Protein 4R9Z (pdb70)

Secondary structure (DSSP, 8-state):
-HHHHHHHHSPEEEETTEEEE-----GGGB--HHHHHHHHHHHHHHTSTT-EEEEEEEEE-S--BTTS-EEEEEEEEEE-SSEEEEEEEEEETTEEEEEEEEEEE---EE-PPPPP---STT---S-SEEEEE-----STT----EEEEESS-----HHHHHHHHHHHHHHTSHHHHHHHTTS----EEEEEEEEE-SPP-TTS-EEEEEEEEEEETTEEEEEEEEEETTS-EEEEEEEEEE---/--HHHHHHHHSPEE-SSSEEEE-----TT-B--HHHHHHHHHHHHHHTSTT-EEEEEEEEE-S--BTTS-EEEEEEEEEE-SSEEEEEEEEEETTEEEEEEEEEEE-----EE-PPPPP---TT--TTTTTEEEEE-----STT----EEEEESS-----HHHHHHHHHHHHHHTSHHHHHHHHTS----EEEEEEEEE-S---TTS-EEEEEE---EETTEEEEEEEEEETT--EEEEEEEEEE---

Solvent-accessible surface area: 19495 Å² total; per-residue (Å²): 64,10,50,92,0,37,66,15,3,124,6,113,98,88,27,133,87,121,1,26,0,97,21,13,119,15,99,84,54,82,27,46,10,0,2,8,4,0,0,1,2,11,0,0,4,89,21,5,95,83,29,62,9,11,0,6,0,1,0,24,8,100,91,4,39,8,163,98,56,0,74,1,38,3,37,60,8,21,96,29,222,49,19,0,0,4,35,1,2,0,60,15,132,129,92,32,3,0,0,3,1,3,0,0,44,126,208,49,104,26,50,43,157,45,34,179,35,69,54,0,113,83,91,70,2,74,162,0,15,52,94,74,85,34,85,102,75,77,109,45,74,0,91,10,3,0,11,0,87,6,78,41,185,11,82,123,65,49,33,24,11,12,0,0,0,2,0,0,0,0,6,0,0,32,54,0,0,86,18,14,31,58,36,124,15,80,53,53,32,9,0,3,0,0,3,26,32,13,147,16,68,19,71,50,8,0,1,0,22,3,21,0,30,2,1,34,5,11,14,0,12,0,25,3,32,0,3,2,76,121,14,80,0,1,0,9,0,10,0,4,0,39,6,70,150,96,3,8,53,91,0,34,66,16,2,125,10,112,97,87,27,134,85,119,1,25,0,94,20,13,109,8,84,78,45,77,13,26,12,0,1,8,5,0,0,1,3,10,0,0,6,96,22,4,96,85,29,42,6,11,0,7,0,2,0,22,13,120,93,9,46,5,169,104,56,0,72,1,42,3,40,59,6,23,97,25,223,42,16,0,0,5,26,2,6,0,72,17,133,140,82,34,3,0,1,4,1,3,0,0,33,72,90,154,144,56,91,26,44,44,150,33,44,180,34,80,52,9,132,118,109,11,1,72,127,0,12,46,104,109,86,36,93,91,74,74,113,45,66,0,83,4,2,0,10,0,84,6,52,46,195,18,90,124,64,49,32,14,9,13,0,0,1,3,0,0,0,0,17,6,0,42,64,0,0,69,13,17,49,67,17,150,32,87,50,49,36,10,0,3,0,0,3,26,32,17,124,16,66,17,82,50,18,0,1,0,23,3,20,0,31,3,1,34,14,11,13,0,11,0,22,3,29,0,3,3,80,125,17,80,0,2,0,8,0,11,0,4,0,38,9,75,162

InterPro domains:
  IPR003703 Acyl-CoA thioesterase [PTHR11066] (7-270)
  IPR025652 Acyl-CoA thioesterase 2, C-terminal domain [PF02551] (173-267)
  IPR029069 HotDog domain superfamily [SSF54637] (7-112)
  IPR029069 HotDog domain superfamily [SSF54637] (119-271)
  IPR042171 Acyl-CoA thioesterase, double hotdog domain [G3DSA:2.40.160.210] (1-274)
  IPR049449 Acyl-CoA thioesterase-like, N-terminal HotDog domain [PF13622] (31-107)

Structure (mmCIF, N/CA/C/O backbone):
data_4R9Z
#
_entry.id   4R9Z
#
_cell.length_a   57.230
_cell.length_b   70.110
_cell.length_c   137.930
_cell.angle_alpha   90.00
_cell.angle_beta   90.00
_cell.angle_gamma   90.00
#
_symmetry.space_group_name_H-M   'P 21 21 21'
#
loop_
_entity.id
_entity.type
_entity.pdbx_description
1 polymer 'Uncharacterized protein'
2 water water
#
loop_
_atom_site.group_PDB
_atom_site.id
_atom_site.type_symbol
_atom_site.label_atom_id
_atom_site.label_alt_id
_atom_site.label_comp_id
_atom_site.label_asym_id
_atom_site.label_entity_id
_atom_site.label_seq_id
_atom_site.pdbx_PDB_ins_code
_atom_site.Cartn_x
_atom_site.Cartn_y
_atom_site.Cartn_z
_atom_site.occupancy
_atom_site.B_iso_or_equiv
_atom_site.auth_seq_id
_atom_site.auth_comp_id
_atom_site.auth_asym_id
_atom_site.auth_atom_id
_atom_site.pdbx_PDB_model_num
ATOM 1 N N . SER A 1 7 ? -12.103 -32.533 31.053 1.00 39.56 4 SER A N 1
ATOM 2 C CA . SER A 1 7 ? -10.747 -32.749 31.538 1.00 37.00 4 SER A CA 1
ATOM 3 C C . SER A 1 7 ? -9.734 -32.309 30.485 1.00 42.01 4 SER A C 1
ATOM 4 O O . SER A 1 7 ? -10.045 -32.256 29.295 1.00 37.58 4 SER A O 1
ATOM 7 N N . LEU A 1 8 ? -8.520 -32.004 30.937 1.00 32.91 5 LEU A N 1
ATOM 8 C CA . LEU A 1 8 ? -7.487 -31.420 30.086 1.00 23.02 5 LEU A CA 1
ATOM 9 C C . LEU A 1 8 ? -6.996 -32.323 28.963 1.00 26.28 5 LEU A C 1
ATOM 10 O O . LEU A 1 8 ? -6.776 -31.863 27.846 1.00 29.60 5 LEU A O 1
ATOM 15 N N . GLY A 1 9 ? -6.785 -33.598 29.273 1.00 37.59 6 GLY A N 1
ATOM 16 C CA . GLY A 1 9 ? -6.307 -34.555 28.290 1.00 24.76 6 GLY A CA 1
ATOM 17 C C . GLY A 1 9 ? -7.213 -34.690 27.081 1.00 33.01 6 GLY A C 1
ATOM 18 O O . GLY A 1 9 ? -6.737 -34.765 25.947 1.00 32.36 6 GLY A O 1
ATOM 19 N N . ASP A 1 10 ? -8.522 -34.706 27.324 1.00 32.51 7 ASP A N 1
ATOM 20 C CA . ASP A 1 10 ? -9.504 -34.800 26.249 1.00 33.10 7 ASP A CA 1
ATOM 21 C C . ASP A 1 10 ? -9.557 -33.510 25.453 1.00 36.24 7 ASP A C 1
ATOM 22 O O . ASP A 1 10 ? -9.782 -33.517 24.240 1.00 31.66 7 ASP A O 1
ATOM 27 N N . VAL A 1 11 ? -9.349 -32.398 26.148 1.00 35.78 8 VAL A N 1
ATOM 28 C CA . VAL A 1 11 ? -9.340 -31.104 25.496 1.00 29.08 8 VAL A CA 1
ATOM 29 C C . VAL A 1 11 ? -8.127 -30.993 24.587 1.00 29.13 8 VAL A C 1
ATOM 30 O O . VAL A 1 11 ? -8.257 -30.681 23.402 1.00 29.67 8 VAL A O 1
ATOM 34 N N . LEU A 1 12 ? -6.952 -31.276 25.139 1.00 27.98 9 LEU A N 1
ATOM 35 C CA . LEU A 1 12 ? -5.719 -31.194 24.368 1.00 25.35 9 LEU A CA 1
ATOM 36 C C . LEU A 1 12 ? -5.775 -32.091 23.141 1.00 25.17 9 LEU A C 1
ATOM 37 O O . LEU A 1 12 ? -5.307 -31.713 22.070 1.00 37.23 9 LEU A O 1
ATOM 42 N N . ALA A 1 13 ? -6.378 -33.264 23.292 1.00 33.09 10 ALA A N 1
ATOM 43 C CA . ALA A 1 13 ? -6.502 -34.202 22.179 1.00 36.00 10 ALA A CA 1
ATOM 44 C C . ALA A 1 13 ? -7.308 -33.619 21.021 1.00 26.74 10 ALA A C 1
ATOM 45 O O . ALA A 1 13 ? -6.872 -33.671 19.874 1.00 37.67 10 ALA A O 1
ATOM 47 N N . THR A 1 14 ? -8.485 -33.076 21.314 1.00 23.93 11 THR A N 1
ATOM 48 C CA . THR A 1 14 ? -9.323 -32.503 20.261 1.00 33.40 11 THR A CA 1
ATOM 49 C C . THR A 1 14 ? -8.725 -31.241 19.626 1.00 28.31 11 THR A C 1
ATOM 50 O O . THR A 1 14 ? -9.030 -30.924 18.480 1.00 35.57 11 THR A O 1
ATOM 54 N N . LEU A 1 15 ? -7.890 -30.518 20.367 1.00 28.75 12 LEU A N 1
ATOM 55 C CA . LEU A 1 15 ? -7.268 -29.312 19.831 1.00 30.28 12 LEU A CA 1
ATOM 56 C C . LEU A 1 15 ? -6.140 -29.650 18.866 1.00 35.95 12 LEU A C 1
ATOM 57 O O . LEU A 1 15 ? -5.745 -28.825 18.040 1.00 35.10 12 LEU A O 1
ATOM 62 N N . GLU A 1 16 ? -5.637 -30.875 18.950 1.00 34.87 13 GLU A N 1
ATOM 63 C CA . GLU A 1 16 ? -4.650 -31.330 17.986 1.00 33.75 13 GLU A CA 1
ATOM 64 C C . GLU A 1 16 ? -5.378 -31.790 16.738 1.00 31.36 13 GLU A C 1
ATOM 65 O O . GLU A 1 16 ? -5.776 -32.949 16.626 1.00 38.75 13 GLU A O 1
ATOM 71 N N . LEU A 1 17 ? -5.556 -30.867 15.802 1.00 25.99 14 LEU A N 1
ATOM 72 C CA . LEU A 1 17 ? -6.339 -31.135 14.605 1.00 27.09 14 LEU A CA 1
ATOM 73 C C . LEU A 1 17 ? -5.627 -32.090 13.664 1.00 24.75 14 LEU A C 1
ATOM 74 O O . LEU A 1 17 ? -4.402 -32.135 13.620 1.00 35.95 14 LEU A O 1
ATOM 79 N N . GLU A 1 18 ? -6.407 -32.841 12.900 1.00 25.35 15 GLU A N 1
ATOM 80 C CA . GLU A 1 18 ? -5.863 -33.669 11.840 1.00 29.60 15 GLU A CA 1
ATOM 81 C C . GLU A 1 18 ? -5.798 -32.850 10.562 1.00 32.53 15 GLU A C 1
ATOM 82 O O . GLU A 1 18 ? -6.815 -32.351 10.080 1.00 29.31 15 GLU A O 1
ATOM 88 N N . ARG A 1 19 ? -4.594 -32.705 10.024 1.00 27.78 16 ARG A N 1
ATOM 89 C CA . ARG A 1 19 ? -4.418 -32.014 8.759 1.00 21.40 16 ARG A CA 1
ATOM 90 C C . ARG A 1 19 ? -4.793 -32.916 7.596 1.00 27.20 16 ARG A C 1
ATOM 91 O O . ARG A 1 19 ? -4.307 -34.040 7.496 1.00 35.22 16 ARG A O 1
ATOM 99 N N . VAL A 1 20 ? -5.664 -32.427 6.723 1.00 25.04 17 VAL A N 1
ATOM 100 C CA . VAL A 1 20 ? -6.055 -33.182 5.540 1.00 22.38 17 VAL A CA 1
ATOM 101 C C . VAL A 1 20 ? -5.707 -32.434 4.257 1.00 23.99 17 VAL A C 1
ATOM 102 O O . VAL A 1 20 ? -6.078 -32.854 3.167 1.00 33.92 17 VAL A O 1
ATOM 106 N N . GLY A 1 21 ? -4.993 -31.323 4.392 1.00 26.31 18 GLY A N 1
ATOM 107 C CA . GLY A 1 21 ? -4.541 -30.567 3.240 1.00 19.78 18 GLY A CA 1
ATOM 108 C C . GLY A 1 21 ? -3.630 -29.425 3.643 1.00 25.28 18 GLY A C 1
ATOM 109 O O . GLY A 1 21 ? -3.369 -29.217 4.821 1.00 30.57 18 GLY A O 1
ATOM 110 N N . GLN A 1 22 ? -3.144 -28.677 2.663 1.00 26.06 19 GLN A N 1
ATOM 111 C CA . GLN A 1 22 ? -2.299 -27.527 2.941 1.00 26.33 19 GLN A CA 1
ATOM 112 C C . GLN A 1 22 ? -3.084 -26.453 3.707 1.00 31.07 19 GLN A C 1
ATOM 113 O O . GLN A 1 22 ? -2.516 -25.699 4.501 1.00 24.95 19 GLN A O 1
ATOM 119 N N . TRP A 1 23 ? -4.392 -26.393 3.461 1.00 27.89 20 TRP A N 1
ATOM 120 C CA . TRP A 1 23 ? -5.252 -25.388 4.077 1.00 19.25 20 TRP A CA 1
ATOM 121 C C . TRP A 1 23 ? -6.517 -25.953 4.697 1.00 22.32 20 TRP A C 1
ATOM 122 O O . TRP A 1 23 ? -7.530 -25.255 4.739 1.00 24.26 20 TRP A O 1
ATOM 133 N N . ARG A 1 24 ? -6.481 -27.209 5.143 1.00 25.44 21 ARG A N 1
ATOM 134 C CA . ARG A 1 24 ? -7.696 -27.884 5.612 1.00 24.25 21 ARG A CA 1
ATOM 135 C C . ARG A 1 24 ? -7.450 -28.821 6.797 1.00 24.42 21 ARG A C 1
ATOM 136 O O . ARG A 1 24 ? -6.478 -29.575 6.805 1.00 26.17 21 ARG A O 1
ATOM 144 N N . PHE A 1 25 ? -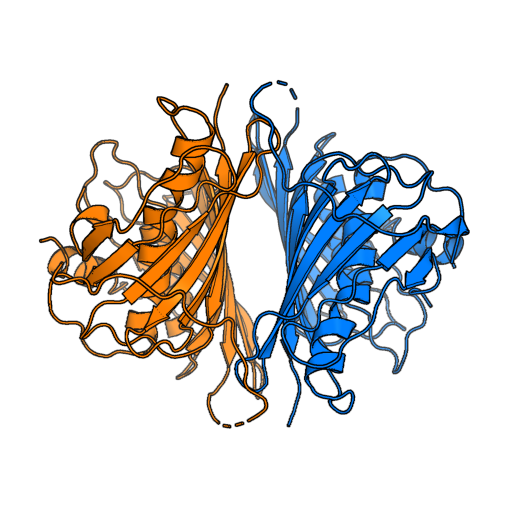8.281 -28.747 7.805 1.00 25.54 22 PHE A N 1
ATOM 145 C CA . PHE A 1 25 ? -8.091 -29.509 9.008 1.00 22.94 22 PHE A CA 1
ATOM 146 C C . PHE A 1 25 ? -9.392 -30.098 9.465 1.00 29.57 22 PHE A C 1
ATOM 147 O O . PHE A 1 25 ? -10.419 -29.573 9.185 1.00 33.86 22 PHE A O 1
ATOM 155 N N . VAL A 1 26 ? -9.334 -31.204 10.174 1.00 23.52 23 VAL A N 1
ATOM 156 C CA . VAL A 1 26 ? -10.509 -31.756 10.803 1.00 22.66 23 VAL A CA 1
ATOM 157 C C . VAL A 1 26 ? -10.292 -31.761 12.282 1.00 26.38 23 VAL A C 1
ATOM 158 O O . VAL A 1 26 ? -9.301 -32.202 12.759 1.00 33.17 23 VAL A O 1
ATOM 162 N N . GLY A 1 27 ? -11.259 -31.254 13.004 1.00 27.10 24 GLY A N 1
ATOM 163 C CA . GLY A 1 27 ? -11.191 -31.217 14.430 1.00 27.76 24 GLY A CA 1
ATOM 164 C C . GLY A 1 27 ? -12.248 -32.074 15.035 1.00 33.74 24 GLY A C 1
ATOM 165 O O . GLY A 1 27 ? -13.387 -32.026 14.672 1.00 31.39 24 GLY A O 1
ATOM 166 N N . GLN A 1 28 ? -11.836 -32.884 15.974 1.00 25.91 25 GLN A N 1
ATOM 167 C CA . GLN A 1 28 ? -12.760 -33.709 16.691 1.00 31.55 25 GLN A CA 1
ATOM 168 C C . GLN A 1 28 ? -13.451 -32.956 17.757 1.00 33.87 25 GLN A C 1
ATOM 169 O O . GLN A 1 28 ? -12.917 -32.090 18.350 1.00 37.96 25 GLN A O 1
ATOM 175 N N . GLN A 1 29 ? -14.686 -33.300 17.968 1.00 39.13 26 GLN A N 1
ATOM 176 C CA . GLN A 1 29 ? -15.494 -32.664 19.003 1.00 36.67 26 GLN A CA 1
ATOM 177 C C . GLN A 1 29 ? -15.619 -33.511 20.261 1.00 35.94 26 GLN A C 1
ATOM 178 O O . GLN A 1 29 ? -15.420 -34.725 20.229 1.00 48.19 26 GLN A O 1
ATOM 184 N N . LEU A 1 30 ? -15.927 -32.859 21.376 1.00 33.53 27 LEU A N 1
ATOM 185 C CA . LEU A 1 30 ? -16.128 -33.563 22.635 1.00 45.66 27 LEU A CA 1
ATOM 186 C C . LEU A 1 30 ? -17.591 -33.435 23.056 1.00 45.55 27 LEU A C 1
ATOM 187 O O . LEU A 1 30 ? -18.239 -32.436 22.735 1.00 45.49 27 LEU A O 1
ATOM 192 N N . PRO A 1 31 ? -18.122 -34.463 23.740 1.00 47.35 28 PRO A N 1
ATOM 193 C CA . PRO A 1 31 ? -19.523 -34.483 24.171 1.00 45.62 28 PRO A CA 1
ATOM 194 C C . PRO A 1 31 ? -19.905 -33.184 24.859 1.00 43.62 28 PRO A C 1
ATOM 195 O O . PRO A 1 31 ? -19.197 -32.729 25.756 1.00 57.32 28 PRO A O 1
ATOM 199 N N . ALA A 1 32 ? -21.015 -32.598 24.429 1.00 47.67 29 ALA A N 1
ATOM 200 C CA . ALA A 1 32 ? -21.475 -31.322 24.961 1.00 50.13 29 ALA A CA 1
ATOM 201 C C . ALA A 1 32 ? -22.983 -31.317 25.199 1.00 60.97 29 ALA A C 1
ATOM 202 O O . ALA A 1 32 ? -23.712 -32.085 24.568 1.00 67.03 29 ALA A O 1
ATOM 204 N N . PRO A 1 33 ? -23.455 -30.410 26.035 1.00 70.74 30 PRO A N 1
ATOM 205 C CA . PRO A 1 33 ? -24.880 -30.308 26.308 1.00 69.37 30 PRO A CA 1
ATOM 206 C C . PRO A 1 33 ? -25.688 -29.990 25.079 1.00 58.42 30 PRO A C 1
ATOM 207 O O . PRO A 1 33 ? -25.378 -29.099 24.321 1.00 45.81 30 PRO A O 1
ATOM 211 N N . ALA A 1 34 ? -26.715 -30.800 24.902 1.00 59.14 31 ALA A N 1
ATOM 212 C CA . ALA A 1 34 ? -27.645 -30.688 23.816 1.00 46.33 31 ALA A CA 1
ATOM 213 C C . ALA A 1 34 ? -26.950 -30.954 22.534 1.00 54.05 31 ALA A C 1
ATOM 214 O O . ALA A 1 34 ? -27.432 -30.580 21.505 1.00 55.24 31 ALA A O 1
ATOM 216 N N . ASN A 1 35 ? -25.813 -31.616 22.604 1.00 56.69 32 ASN A N 1
ATOM 217 C CA . ASN A 1 35 ? -25.067 -31.967 21.438 1.00 47.23 32 ASN A CA 1
ATOM 218 C C . ASN A 1 35 ? -24.687 -30.731 20.683 1.00 51.70 32 ASN A C 1
ATOM 219 O O . ASN A 1 35 ? -24.588 -30.755 19.480 1.00 45.82 32 ASN A O 1
ATOM 224 N N . HIS A 1 36 ? -24.472 -29.642 21.399 1.00 49.64 33 HIS A N 1
ATOM 225 C CA . HIS A 1 36 ? -24.091 -28.400 20.760 1.00 46.87 33 HIS A CA 1
ATOM 226 C C . HIS A 1 36 ? -22.751 -27.932 21.205 1.00 43.97 33 HIS A C 1
ATOM 227 O O . HIS A 1 36 ? -22.409 -28.019 22.340 1.00 46.83 33 HIS A O 1
ATOM 234 N N . ILE A 1 37 ? -21.971 -27.504 20.239 1.00 47.64 34 ILE A N 1
ATOM 235 C CA . ILE A 1 37 ? -20.572 -27.179 20.439 1.00 39.92 34 ILE A CA 1
ATOM 236 C C . ILE A 1 37 ? -20.437 -25.816 21.089 1.00 28.19 34 ILE A C 1
ATOM 237 O O . ILE A 1 37 ? -21.161 -24.883 20.751 1.00 30.39 34 ILE A O 1
ATOM 242 N N . LEU A 1 38 ? -19.527 -25.713 22.047 1.00 32.17 35 LEU A N 1
ATOM 243 C CA . LEU A 1 38 ? -19.288 -24.449 22.719 1.00 28.81 35 LEU A CA 1
ATOM 244 C C . LEU A 1 38 ? -18.409 -23.567 21.854 1.00 28.68 35 LEU A C 1
ATOM 245 O O . LEU A 1 38 ? -17.459 -24.044 21.236 1.00 34.80 35 LEU A O 1
ATOM 250 N N . GLY A 1 39 ? -18.757 -22.286 21.792 1.00 27.72 36 GLY A N 1
ATOM 251 C CA . GLY A 1 39 ? -18.010 -21.314 21.018 1.00 20.80 36 GLY A CA 1
ATOM 252 C C . GLY A 1 39 ? -16.517 -21.367 21.267 1.00 24.14 36 GLY A C 1
ATOM 253 O O . GLY A 1 39 ? -15.723 -21.437 20.326 1.00 30.19 36 GLY A O 1
ATOM 254 N N . GLY A 1 40 ? -16.139 -21.345 22.540 1.00 23.82 37 GLY A N 1
ATOM 255 C CA . GLY A 1 40 ? -14.743 -21.357 22.928 1.00 19.95 37 GLY A CA 1
ATOM 256 C C . GLY A 1 40 ? -13.952 -22.507 22.349 1.00 22.11 37 GLY A C 1
ATOM 257 O O . GLY A 1 40 ? -12.791 -22.345 21.985 1.00 26.90 37 GLY A O 1
ATOM 258 N N . HIS A 1 41 ? -14.590 -23.667 22.249 1.00 24.94 38 HIS A N 1
ATOM 259 C CA . HIS A 1 41 ? -13.936 -24.867 21.744 1.00 21.53 38 HIS A CA 1
ATOM 260 C C . HIS A 1 41 ? -13.672 -24.778 20.247 1.00 26.62 38 HIS A C 1
ATOM 261 O O . HIS A 1 41 ? -12.574 -25.078 19.775 1.00 20.58 38 HIS A O 1
ATOM 268 N N . ILE A 1 42 ? -14.699 -24.391 19.499 1.00 23.51 39 ILE A N 1
ATOM 269 C CA . ILE A 1 42 ? -14.581 -24.322 18.057 1.00 17.25 39 ILE A CA 1
ATOM 270 C C . ILE A 1 42 ? -13.711 -23.138 17.633 1.00 25.56 39 ILE A C 1
ATOM 271 O O . ILE A 1 42 ? -12.968 -23.245 16.658 1.00 25.86 39 ILE A O 1
ATOM 276 N N . SER A 1 43 ? -13.750 -22.034 18.379 1.00 21.62 40 SER A N 1
ATOM 277 C CA . SER A 1 43 ? -12.946 -20.874 17.994 1.00 19.02 40 SER A CA 1
ATOM 278 C C . SER A 1 43 ? -11.478 -21.101 18.311 1.00 23.48 40 SER A C 1
ATOM 279 O O . SER A 1 43 ? -10.603 -20.609 17.603 1.00 27.88 40 SER A O 1
ATOM 282 N N . ALA A 1 44 ? -11.213 -21.856 19.372 1.00 24.30 41 ALA A N 1
ATOM 283 C CA . ALA A 1 44 ? -9.846 -22.224 19.721 1.00 27.55 41 ALA A CA 1
ATOM 284 C C . ALA A 1 44 ? -9.278 -23.177 18.677 1.00 25.28 41 ALA A C 1
ATOM 285 O O . ALA A 1 44 ? -8.109 -23.084 18.307 1.00 29.48 41 ALA A O 1
ATOM 287 N N . GLN A 1 45 ? -10.108 -24.102 18.212 1.00 23.13 42 GLN A N 1
ATOM 288 C CA . GLN A 1 45 ? -9.696 -25.003 17.149 1.00 23.62 42 GLN A CA 1
ATOM 289 C C . GLN A 1 45 ? -9.394 -24.217 15.885 1.00 23.64 42 GLN A C 1
ATOM 290 O O . GLN A 1 45 ? -8.386 -24.459 15.217 1.00 29.20 42 GLN A O 1
ATOM 296 N N . ALA A 1 46 ? -10.267 -23.269 15.569 1.00 26.53 43 ALA A N 1
ATOM 297 C CA . ALA A 1 46 ? -10.101 -22.440 14.383 1.00 20.66 43 ALA A CA 1
ATOM 298 C C . ALA A 1 46 ? -8.839 -21.591 14.463 1.00 21.45 43 ALA A C 1
ATOM 299 O O . ALA A 1 46 ? -8.169 -21.353 13.461 1.00 25.38 43 ALA A O 1
ATOM 301 N N . LEU A 1 47 ? -8.498 -21.153 15.664 1.00 20.18 44 LEU A N 1
ATOM 302 C CA . LEU A 1 47 ? -7.317 -20.329 15.828 1.00 22.04 44 LEU A CA 1
ATOM 303 C C . LEU A 1 47 ? -6.076 -21.181 15.607 1.00 25.39 44 LEU A C 1
ATOM 304 O O . LEU A 1 47 ? -5.111 -20.734 14.981 1.00 26.80 44 LEU A O 1
ATOM 309 N N . LEU A 1 48 ? -6.120 -22.421 16.085 1.00 20.12 45 LEU A N 1
ATOM 310 C CA . LEU A 1 48 ? -5.017 -23.350 15.870 1.00 22.61 45 LEU A CA 1
ATOM 311 C C . LEU A 1 48 ? -4.882 -23.723 14.406 1.00 19.86 45 LEU A C 1
ATOM 312 O O . LEU A 1 48 ? -3.774 -23.861 13.901 1.00 24.52 45 LEU A O 1
ATOM 317 N N . ALA A 1 49 ? -6.012 -23.887 13.729 1.00 19.35 46 ALA A N 1
ATOM 318 C CA . ALA A 1 49 ? -6.000 -24.174 12.303 1.00 16.82 46 ALA A CA 1
ATOM 319 C C . ALA A 1 49 ? -5.258 -23.070 11.555 1.00 28.26 46 ALA A C 1
ATOM 320 O O . ALA A 1 49 ? -4.351 -23.344 10.769 1.00 30.20 46 ALA A O 1
ATOM 322 N N . ALA A 1 50 ? -5.646 -21.823 11.813 1.00 25.51 47 ALA A N 1
ATOM 323 C CA . ALA A 1 50 ? -4.999 -20.664 11.206 1.00 24.87 47 ALA A CA 1
ATOM 324 C C . ALA A 1 50 ? -3.508 -20.616 11.534 1.00 24.10 47 ALA A C 1
ATOM 325 O O . ALA A 1 50 ? -2.674 -20.396 10.657 1.00 18.46 47 ALA A O 1
ATOM 327 N N . SER A 1 51 ? -3.193 -20.811 12.809 1.00 23.26 48 SER A N 1
ATOM 328 C CA . SER A 1 51 ? -1.824 -20.728 13.304 1.00 28.29 48 SER A CA 1
ATOM 329 C C . SER A 1 51 ? -0.888 -21.725 12.638 1.00 24.47 48 SER A C 1
ATOM 330 O O . SER A 1 51 ? 0.255 -21.405 12.328 1.00 25.01 48 SER A O 1
ATOM 333 N N . ARG A 1 52 ? -1.382 -22.935 12.413 1.00 28.66 49 ARG A N 1
ATOM 334 C CA . ARG A 1 52 ? -0.575 -23.978 11.795 1.00 24.68 49 ARG A CA 1
ATOM 335 C C . ARG A 1 52 ? -0.278 -23.668 10.334 1.00 24.75 49 ARG A C 1
ATOM 336 O O . ARG A 1 52 ? 0.593 -24.289 9.732 1.00 27.24 49 ARG A O 1
ATOM 344 N N . THR A 1 53 ? -1.005 -22.710 9.767 1.00 27.62 50 THR A N 1
ATOM 345 C CA . THR A 1 53 ? -0.714 -22.224 8.422 1.00 23.26 50 THR A CA 1
ATOM 346 C C . THR A 1 53 ? 0.155 -20.969 8.481 1.00 28.46 50 THR A C 1
ATOM 347 O O . THR A 1 53 ? 0.516 -20.401 7.449 1.00 28.56 50 THR A O 1
ATOM 351 N N . ALA A 1 54 ? 0.471 -20.523 9.691 1.00 26.28 51 ALA A N 1
ATOM 352 C CA . ALA A 1 54 ? 1.396 -19.413 9.850 1.00 22.15 51 ALA A CA 1
ATOM 353 C C . ALA A 1 54 ? 2.679 -19.934 10.477 1.00 31.17 51 ALA A C 1
ATOM 354 O O . ALA A 1 54 ? 2.709 -20.302 11.648 1.00 44.46 51 ALA A O 1
ATOM 356 N N . ALA A 1 55 ? 3.751 -19.927 9.698 1.00 40.29 52 ALA A N 1
ATOM 357 C CA . ALA A 1 55 ? 4.958 -20.639 10.077 1.00 36.92 52 ALA A CA 1
ATOM 358 C C . ALA A 1 55 ? 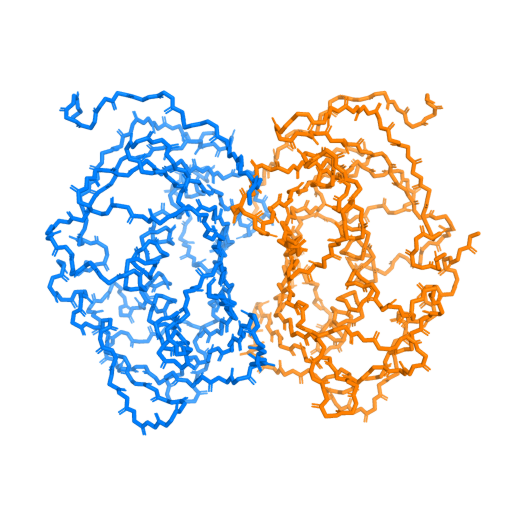5.727 -19.876 11.143 1.00 37.55 52 ALA A C 1
ATOM 359 O O . ALA A 1 55 ? 6.310 -18.828 10.864 1.00 36.42 52 ALA A O 1
ATOM 361 N N . GLY A 1 56 ? 5.708 -20.404 12.366 1.00 30.56 53 GLY A N 1
ATOM 362 C CA . GLY A 1 56 ? 6.450 -19.820 13.469 1.00 44.82 53 GLY A CA 1
ATOM 363 C C . GLY A 1 56 ? 6.062 -18.390 13.793 1.00 55.32 53 GLY A C 1
ATOM 364 O O . GLY A 1 56 ? 6.913 -17.567 14.139 1.00 50.89 53 GLY A O 1
ATOM 365 N N . ARG A 1 57 ? 4.775 -18.092 13.655 1.00 49.27 54 ARG A N 1
ATOM 366 C CA . ARG A 1 57 ? 4.243 -16.776 13.984 1.00 30.35 54 ARG A CA 1
ATOM 367 C C . ARG A 1 57 ? 3.147 -16.941 15.021 1.00 30.47 54 ARG A C 1
ATOM 368 O O . ARG A 1 57 ? 2.430 -17.940 15.026 1.00 40.96 54 ARG A O 1
ATOM 376 N N . GLU A 1 58 ? 3.054 -15.983 15.931 1.00 27.28 55 GLU A N 1
ATOM 377 C CA . GLU A 1 58 ? 2.052 -16.036 16.980 1.00 30.68 55 GLU A CA 1
ATOM 378 C C . GLU A 1 58 ? 0.898 -15.079 16.678 1.00 26.09 55 GLU A C 1
ATOM 379 O O . GLU A 1 58 ? 1.092 -14.042 16.039 1.00 26.26 55 GLU A O 1
ATOM 385 N N . PRO A 1 59 ? -0.317 -15.448 17.103 1.00 19.79 56 PRO A N 1
ATOM 386 C CA . PRO A 1 59 ? -1.499 -14.601 16.932 1.00 19.53 56 PRO A CA 1
ATOM 387 C C . PRO A 1 59 ? -1.514 -13.451 17.930 1.00 22.67 56 PRO A C 1
ATOM 388 O O . PRO A 1 59 ? -1.202 -13.643 19.106 1.00 24.11 56 PRO A O 1
ATOM 392 N N . HIS A 1 60 ? -1.809 -12.253 17.450 1.00 17.07 57 HIS A N 1
ATOM 393 C CA . HIS A 1 60 ? -1.942 -11.113 18.341 1.00 19.80 57 HIS A CA 1
ATOM 394 C C . HIS A 1 60 ? -3.418 -10.690 18.458 1.00 27.52 57 HIS A C 1
ATOM 395 O O . HIS A 1 60 ? -3.784 -9.922 19.354 1.00 25.54 57 HIS A O 1
ATOM 402 N N . SER A 1 61 ? -4.262 -11.201 17.561 1.00 19.75 58 SER A N 1
ATOM 403 C CA . SER A 1 61 ? -5.707 -11.000 17.678 1.00 23.14 58 SER A CA 1
ATOM 404 C C . SER A 1 61 ? -6.508 -12.006 16.857 1.00 19.63 58 SER A C 1
ATOM 405 O O . SER A 1 61 ? -5.989 -12.655 15.946 1.00 21.33 58 SER A O 1
ATOM 408 N N . VAL A 1 62 ? -7.785 -12.126 17.198 1.00 17.68 59 VAL A N 1
ATOM 409 C CA . VAL A 1 62 ? -8.687 -13.032 16.512 1.00 14.61 59 VAL A CA 1
ATOM 410 C C . VAL A 1 62 ? -10.137 -12.593 16.728 1.00 15.67 59 VAL A C 1
ATOM 411 O O . VAL A 1 62 ? -10.526 -12.209 17.830 1.00 16.99 59 VAL A O 1
ATOM 415 N N . HIS A 1 63 ? -10.917 -12.624 15.653 1.00 16.00 60 HIS A N 1
ATOM 416 C CA . HIS A 1 63 ? -12.329 -12.263 15.691 1.00 17.49 60 HIS A CA 1
ATOM 417 C C . HIS A 1 63 ? -13.168 -13.403 15.139 1.00 23.25 60 HIS A C 1
ATOM 418 O O . HIS A 1 63 ? -13.000 -13.797 13.989 1.00 31.94 60 HIS A O 1
ATOM 425 N N . THR A 1 64 ? -14.094 -13.908 15.940 1.00 18.17 61 THR A N 1
ATOM 426 C CA . THR A 1 64 ? -14.868 -15.073 15.541 1.00 23.22 61 THR A CA 1
ATOM 427 C C . THR A 1 64 ? -16.355 -14.789 15.590 1.00 24.04 61 THR A C 1
ATOM 428 O O . THR A 1 64 ? -16.840 -14.242 16.571 1.00 24.03 61 THR A O 1
ATOM 432 N N . TYR A 1 65 ? -17.068 -15.138 14.523 1.00 24.84 62 TYR A N 1
ATOM 433 C CA . TYR A 1 65 ? -18.530 -15.112 14.535 1.00 23.38 62 TYR A CA 1
ATOM 434 C C . TYR A 1 65 ? -19.072 -16.525 14.680 1.00 22.92 62 TYR A C 1
ATOM 435 O O . TYR A 1 65 ? -18.646 -17.423 13.966 1.00 28.42 62 TYR A O 1
ATOM 444 N N . PHE A 1 66 ? -20.001 -16.729 15.606 1.00 21.56 63 PHE A N 1
ATOM 445 C CA . PHE A 1 66 ? -20.667 -18.025 15.726 1.00 25.72 63 PHE A CA 1
ATOM 446 C C . PHE A 1 66 ? -22.024 -17.957 15.047 1.00 27.38 63 PHE A C 1
ATOM 447 O O . PHE A 1 66 ? -22.910 -17.231 15.492 1.00 32.24 63 PHE A O 1
ATOM 455 N N . LEU A 1 67 ? -22.177 -18.722 13.970 1.00 21.45 64 LEU A N 1
ATOM 456 C CA . LEU A 1 67 ? -23.283 -18.523 13.041 1.00 25.47 64 LEU A CA 1
ATOM 457 C C . LEU A 1 67 ? -24.385 -19.564 13.162 1.00 33.36 64 LEU A C 1
ATOM 458 O O . LEU A 1 67 ? -25.568 -19.233 13.128 1.00 39.78 64 LEU A O 1
ATOM 463 N N . ARG A 1 68 ? -23.994 -20.825 13.280 1.00 30.08 65 ARG A N 1
ATOM 464 C CA . ARG A 1 68 ? -24.953 -21.914 13.373 1.00 32.56 65 ARG A CA 1
ATOM 465 C C . ARG A 1 68 ? -24.478 -22.862 14.457 1.00 34.41 65 ARG A C 1
ATOM 466 O O . ARG A 1 68 ? -23.277 -23.066 14.613 1.00 37.59 65 ARG A O 1
ATOM 474 N N . PRO A 1 69 ? -25.414 -23.418 15.238 1.00 40.90 66 PRO A N 1
ATOM 475 C CA . PRO A 1 69 ? -25.021 -24.397 16.254 1.00 37.00 66 PRO A CA 1
ATOM 476 C C . PRO A 1 69 ? -24.539 -25.687 15.596 1.00 39.33 66 PRO A C 1
ATOM 477 O O . PRO A 1 69 ? -25.160 -26.168 14.648 1.00 33.38 66 PRO A O 1
ATOM 481 N N . GLY A 1 70 ? -23.421 -26.217 16.079 1.00 41.20 67 GLY A N 1
ATOM 482 C CA . GLY A 1 70 ? -22.835 -27.409 15.502 1.00 37.53 67 GLY A CA 1
ATOM 483 C C . GLY A 1 70 ? -23.167 -28.649 16.305 1.00 41.90 67 GLY A C 1
ATOM 484 O O . GLY A 1 70 ? -23.442 -28.569 17.501 1.00 46.33 67 GLY A O 1
ATOM 485 N N . ASP A 1 71 ? -23.147 -29.798 15.638 1.00 41.49 68 ASP A N 1
ATOM 486 C CA . ASP A 1 71 ? -23.392 -31.076 16.293 1.00 40.79 68 ASP A CA 1
ATOM 487 C C . ASP A 1 71 ? -22.075 -31.630 16.825 1.00 36.85 68 ASP A C 1
ATOM 488 O O . ASP A 1 71 ? -21.177 -31.966 16.057 1.00 33.81 68 ASP A O 1
ATOM 493 N N . SER A 1 72 ? -21.958 -31.704 18.146 1.00 36.99 69 SER A N 1
ATOM 494 C CA . SER A 1 72 ? -20.727 -32.165 18.774 1.00 35.62 69 SER A CA 1
ATOM 495 C C . SER A 1 72 ? -20.505 -33.671 18.610 1.00 38.82 69 SER A C 1
ATOM 496 O O . SER A 1 72 ? -19.485 -34.199 19.045 1.00 41.86 69 SER A O 1
ATOM 499 N N . ARG A 1 73 ? -21.449 -34.364 17.982 1.00 40.21 70 ARG A N 1
ATOM 500 C CA . ARG A 1 73 ? -21.280 -35.795 17.747 1.00 45.97 70 ARG A CA 1
ATOM 501 C C . ARG A 1 73 ? -20.572 -36.062 16.421 1.00 43.56 70 ARG A C 1
ATOM 502 O O . ARG A 1 73 ? -20.040 -37.150 16.203 1.00 45.80 70 ARG A O 1
ATOM 510 N N . GLN A 1 74 ? -20.549 -35.059 15.548 1.00 42.35 71 GLN A N 1
ATOM 511 C CA . GLN A 1 74 ? -19.820 -35.155 14.285 1.00 41.64 71 GLN A CA 1
ATOM 512 C C . GLN A 1 74 ? -18.644 -34.187 14.261 1.00 42.63 71 GLN A C 1
ATOM 513 O O . GLN A 1 74 ? -18.724 -33.096 14.823 1.00 42.60 71 GLN A O 1
ATOM 519 N N . PRO A 1 75 ? -17.555 -34.570 13.581 1.00 41.87 72 PRO A N 1
ATOM 520 C CA . PRO A 1 75 ? -16.381 -33.693 13.521 1.00 33.15 72 PRO A CA 1
ATOM 521 C C . PRO A 1 75 ? -16.634 -32.440 12.688 1.00 29.57 72 PRO A C 1
ATOM 522 O O . PRO A 1 75 ? -17.703 -32.295 12.097 1.00 34.32 72 PRO A O 1
ATOM 526 N N . VAL A 1 76 ? -15.665 -31.533 12.680 1.00 30.78 73 VAL A N 1
ATOM 527 C CA . VAL A 1 76 ? -15.795 -30.258 11.983 1.00 27.48 73 VAL A CA 1
ATOM 528 C C . VAL A 1 76 ? -14.668 -30.053 10.976 1.00 24.40 73 VAL A C 1
ATOM 529 O O . VAL A 1 76 ? -13.506 -30.342 11.261 1.00 22.11 73 VAL A O 1
ATOM 533 N N . ASP A 1 77 ? -15.025 -29.588 9.782 1.00 33.15 74 ASP A N 1
ATOM 534 C CA . ASP A 1 77 ? -14.040 -29.274 8.752 1.00 32.84 74 ASP A CA 1
ATOM 535 C C . ASP A 1 77 ? -13.630 -27.803 8.808 1.00 30.02 74 ASP A C 1
ATOM 536 O O . ASP A 1 77 ? -14.469 -26.921 8.669 1.00 28.74 74 ASP A O 1
ATOM 541 N N . PHE A 1 78 ? -12.338 -27.543 8.990 1.00 29.71 75 PHE A N 1
ATOM 542 C CA . PHE A 1 78 ? -11.829 -26.172 9.000 1.00 26.03 75 PHE A CA 1
ATOM 543 C C . PHE A 1 78 ? -11.061 -25.855 7.725 1.00 26.12 75 PHE A C 1
ATOM 544 O O . PHE A 1 78 ? -10.051 -26.495 7.432 1.00 24.83 75 PHE A O 1
ATOM 552 N N . GLU A 1 79 ? -11.541 -24.873 6.968 1.00 24.05 76 GLU A N 1
ATOM 553 C CA . GLU A 1 79 ? -10.800 -24.383 5.815 1.00 25.78 76 GLU A CA 1
ATOM 554 C C . GLU A 1 79 ? -10.055 -23.108 6.186 1.00 27.06 76 GLU A C 1
ATOM 555 O O . GLU A 1 79 ? -10.646 -22.163 6.698 1.00 29.62 76 GLU A O 1
ATOM 561 N N . VAL A 1 80 ? -8.757 -23.073 5.916 1.00 21.88 77 VAL A N 1
ATOM 562 C CA . VAL A 1 80 ? -7.986 -21.873 6.200 1.00 22.56 77 VAL A CA 1
ATOM 563 C C . VAL A 1 80 ? -7.695 -21.152 4.890 1.00 26.14 77 VAL A C 1
ATOM 564 O O . VAL A 1 80 ? -7.405 -21.776 3.870 1.00 28.65 77 VAL A O 1
ATOM 568 N N . VAL A 1 81 ? -7.794 -19.832 4.920 1.00 21.56 78 VAL A N 1
ATOM 569 C CA . VAL A 1 81 ? -7.533 -19.028 3.742 1.00 20.64 78 VAL A CA 1
ATOM 570 C C . VAL A 1 81 ? -6.502 -17.948 4.037 1.00 22.79 78 VAL A C 1
ATOM 571 O O . VAL A 1 81 ? -6.611 -17.220 5.026 1.00 28.45 78 VAL A O 1
ATOM 575 N N . ASP A 1 82 ? -5.514 -17.840 3.158 1.00 23.73 79 ASP A N 1
ATOM 576 C CA . ASP A 1 82 ? -4.435 -16.874 3.300 1.00 19.76 79 ASP A CA 1
ATOM 577 C C . ASP A 1 82 ? -4.924 -15.490 2.865 1.00 24.00 79 ASP A C 1
ATOM 578 O O . ASP A 1 82 ? -5.096 -15.217 1.678 1.00 25.44 79 ASP A O 1
ATOM 583 N N . LEU A 1 83 ? -5.197 -14.643 3.854 1.00 20.82 80 LEU A N 1
ATOM 584 C CA . LEU A 1 83 ? -5.634 -13.272 3.624 1.00 17.12 80 LEU A CA 1
ATOM 585 C C . LEU A 1 83 ? -4.464 -12.361 3.297 1.00 18.07 80 LEU A C 1
ATOM 586 O O . LEU A 1 83 ? -4.579 -11.473 2.460 1.00 29.97 80 LEU A O 1
ATOM 591 N N . GLN A 1 84 ? -3.356 -12.552 4.005 1.00 20.97 81 GLN A N 1
ATOM 592 C CA . GLN A 1 84 ? -2.122 -11.840 3.710 1.00 18.82 81 GLN A CA 1
ATOM 593 C C . GLN A 1 84 ? -0.919 -12.559 4.308 1.00 27.71 81 GLN A C 1
ATOM 594 O O . GLN A 1 84 ? -0.985 -13.123 5.402 1.00 27.14 81 GLN A O 1
ATOM 600 N N . GLU A 1 85 ? 0.177 -12.553 3.564 1.00 36.45 82 GLU A N 1
ATOM 601 C CA . GLU A 1 85 ? 1.427 -13.131 4.024 1.00 32.97 82 GLU A CA 1
ATOM 602 C C . GLU A 1 85 ? 2.562 -12.163 3.705 1.00 37.28 82 GLU A C 1
ATOM 603 O O . GLU A 1 85 ? 3.087 -12.151 2.592 1.00 43.83 82 GLU A O 1
ATOM 609 N N . GLY A 1 86 ? 2.931 -11.350 4.688 1.00 34.38 83 GLY A N 1
ATOM 610 C CA . GLY A 1 86 ? 3.931 -10.316 4.502 1.00 35.71 83 GLY A CA 1
ATOM 611 C C . GLY A 1 86 ? 5.187 -10.613 5.295 1.00 34.77 83 GLY A C 1
ATOM 612 O O . GLY A 1 86 ? 5.261 -11.618 6.000 1.00 38.48 83 GLY A O 1
ATOM 613 N N . ARG A 1 87 ? 6.196 -9.764 5.144 1.00 46.21 84 ARG A N 1
ATOM 614 C CA . ARG A 1 87 ? 7.432 -9.907 5.908 1.00 52.00 84 ARG A CA 1
ATOM 615 C C . ARG A 1 87 ? 7.175 -9.837 7.421 1.00 45.57 84 ARG A C 1
ATOM 616 O O . ARG A 1 87 ? 7.829 -10.529 8.202 1.00 52.23 84 ARG A O 1
ATOM 624 N N . THR A 1 88 ? 6.215 -9.010 7.830 1.00 40.20 85 THR A N 1
ATOM 625 C CA . THR A 1 88 ? 5.941 -8.807 9.252 1.00 40.38 85 THR A CA 1
ATOM 626 C C . THR A 1 88 ? 4.638 -9.460 9.717 1.00 34.92 85 THR A C 1
ATOM 627 O O . THR A 1 88 ? 4.614 -10.139 10.745 1.00 29.79 85 THR A O 1
ATOM 631 N N . PHE A 1 89 ? 3.551 -9.230 8.987 1.00 34.32 86 PHE A N 1
ATOM 632 C CA . PHE A 1 89 ? 2.239 -9.720 9.410 1.00 29.93 86 PHE A CA 1
ATOM 633 C C . PHE A 1 89 ? 1.727 -10.889 8.574 1.00 35.20 86 PHE A C 1
ATOM 634 O O . PHE A 1 89 ? 2.094 -11.050 7.410 1.00 35.55 86 PHE A O 1
ATOM 642 N N . SER A 1 90 ? 0.877 -11.704 9.188 1.00 28.56 87 SER A N 1
ATOM 643 C CA . SER A 1 90 ? 0.085 -12.694 8.470 1.00 25.83 87 SER A CA 1
ATOM 644 C C . SER A 1 90 ? -1.373 -12.554 8.898 1.00 22.62 87 SER A C 1
ATOM 645 O O . SER A 1 90 ? -1.648 -12.174 10.029 1.00 22.68 87 SER A O 1
ATOM 648 N N . ALA A 1 91 ? -2.305 -12.848 7.999 1.00 20.57 88 ALA A N 1
ATOM 649 C CA . ALA A 1 91 ? -3.720 -12.844 8.356 1.00 14.92 88 ALA A CA 1
ATOM 650 C C . ALA A 1 91 ? -4.403 -14.062 7.773 1.00 21.16 88 ALA A C 1
ATOM 651 O O . ALA A 1 91 ? -4.107 -14.470 6.651 1.00 24.38 88 ALA A O 1
ATOM 653 N N . ARG A 1 92 ? -5.318 -14.643 8.537 1.00 21.40 89 ARG A N 1
ATOM 654 C CA . ARG A 1 92 ? -6.019 -15.829 8.080 1.00 21.74 89 ARG A CA 1
ATOM 655 C C . ARG A 1 92 ? -7.520 -15.695 8.265 1.00 22.51 89 ARG A C 1
ATOM 656 O O . ARG A 1 92 ? -7.987 -15.022 9.181 1.00 19.53 89 ARG A O 1
ATOM 664 N N . ARG A 1 93 ? -8.263 -16.316 7.356 1.00 24.48 90 ARG A N 1
ATOM 665 C CA . ARG A 1 93 ? -9.687 -16.547 7.536 1.00 17.23 90 ARG A CA 1
ATOM 666 C C . ARG A 1 93 ? -9.898 -18.030 7.745 1.00 18.88 90 ARG A C 1
ATOM 667 O O . ARG A 1 93 ? -9.293 -18.846 7.059 1.00 29.03 90 ARG A O 1
ATOM 675 N N . VAL A 1 94 ? -10.748 -18.383 8.698 1.00 19.73 91 VAL A N 1
ATOM 676 C CA . VAL A 1 94 ? -11.063 -19.780 8.926 1.00 15.90 91 VAL A CA 1
ATOM 677 C C . VAL A 1 94 ? -12.562 -20.008 8.884 1.00 23.13 91 VAL A C 1
ATOM 678 O O . VAL A 1 94 ? -13.328 -19.336 9.572 1.00 26.92 91 VAL A O 1
ATOM 682 N N . THR A 1 95 ? -12.981 -20.957 8.056 1.00 27.03 92 THR A N 1
ATOM 683 C CA . THR A 1 95 ? -14.388 -21.291 7.966 1.00 24.76 92 THR A CA 1
ATOM 684 C C . THR A 1 95 ? -14.598 -22.724 8.446 1.00 26.49 92 THR A C 1
ATOM 685 O O . THR A 1 95 ? -13.990 -23.661 7.928 1.00 27.84 92 THR A O 1
ATOM 689 N N . ALA A 1 96 ? -15.443 -22.884 9.457 1.00 23.38 93 ALA A N 1
ATOM 690 C CA . ALA A 1 96 ? -15.729 -24.200 10.011 1.00 24.03 93 ALA A CA 1
ATOM 691 C C . ALA A 1 96 ? -17.054 -24.728 9.471 1.00 25.43 93 ALA A C 1
ATOM 692 O O . ALA A 1 96 ? -18.072 -24.034 9.512 1.00 25.27 93 ALA A O 1
ATOM 694 N N . ARG A 1 97 ? -17.039 -25.961 8.974 1.00 26.36 94 ARG A N 1
ATOM 695 C CA . ARG A 1 97 ? -18.235 -26.547 8.382 1.00 33.85 94 ARG A CA 1
ATOM 696 C C . ARG A 1 97 ? -18.580 -27.934 8.913 1.00 38.24 94 ARG A C 1
ATOM 697 O O . ARG A 1 97 ? -17.700 -28.732 9.241 1.00 34.75 94 ARG A O 1
ATOM 705 N N . GLN A 1 98 ? -19.878 -28.211 8.983 1.00 41.32 95 GLN A N 1
ATOM 706 C CA . GLN A 1 98 ? -20.368 -29.573 9.125 1.00 39.96 95 GLN A CA 1
ATOM 707 C C . GLN A 1 98 ? -21.315 -29.875 7.969 1.00 49.46 95 GLN A C 1
ATOM 708 O O . GLN A 1 98 ? -22.439 -29.365 7.930 1.00 46.03 95 GLN A O 1
ATOM 714 N N . ASP A 1 99 ? -20.849 -30.701 7.033 1.00 52.09 96 ASP A N 1
ATOM 715 C CA . ASP A 1 99 ? -21.582 -31.012 5.804 1.00 52.20 96 ASP A CA 1
ATOM 716 C C . ASP A 1 99 ? -22.034 -29.767 5.042 1.00 48.02 96 ASP A C 1
ATOM 717 O O . ASP A 1 99 ? -23.224 -29.613 4.760 1.00 55.27 96 ASP A O 1
ATOM 722 N N . ASP A 1 100 ? -21.088 -28.881 4.735 1.00 39.01 97 ASP A N 1
ATOM 723 C CA . ASP A 1 100 ? -21.372 -27.624 4.026 1.00 48.31 97 ASP A CA 1
ATOM 724 C C . ASP A 1 100 ? -22.190 -26.599 4.821 1.00 46.18 97 ASP A C 1
ATOM 725 O O . ASP A 1 100 ? -22.475 -25.511 4.322 1.00 44.57 97 ASP A O 1
ATOM 730 N N . LYS A 1 101 ? -22.610 -26.959 6.029 1.00 47.11 98 LYS A N 1
ATOM 731 C CA . LYS A 1 101 ? -23.257 -25.998 6.911 1.00 37.17 98 LYS A CA 1
ATOM 732 C C . LYS A 1 101 ? -22.138 -25.167 7.539 1.00 37.13 98 LYS A C 1
ATOM 733 O O . LYS A 1 101 ? -21.188 -25.727 8.084 1.00 35.93 98 LYS A O 1
ATOM 739 N N . ILE A 1 102 ? -22.226 -23.842 7.441 1.00 37.74 99 ILE A N 1
ATOM 740 C CA . ILE A 1 102 ? -21.220 -22.967 8.051 1.00 28.26 99 ILE A CA 1
ATOM 741 C C . ILE A 1 102 ? -21.535 -22.651 9.510 1.00 30.83 99 ILE A C 1
ATOM 742 O O . ILE A 1 102 ? -22.527 -21.984 9.811 1.00 30.76 99 ILE A O 1
ATOM 747 N N . LEU A 1 103 ? -20.657 -23.098 10.405 1.00 23.86 100 LEU A N 1
ATOM 748 C CA . LEU A 1 103 ? -20.878 -22.983 11.843 1.00 24.58 100 LEU A CA 1
ATOM 749 C C . LEU A 1 103 ? -20.299 -21.689 12.403 1.00 29.52 100 LEU A C 1
ATOM 750 O O . LEU A 1 103 ? -20.949 -20.974 13.172 1.00 27.50 100 LEU A O 1
ATOM 755 N N . MET A 1 104 ? -19.065 -21.399 12.015 1.00 25.53 101 MET A N 1
ATOM 756 C CA . MET A 1 104 ? -18.414 -20.166 12.419 1.00 24.55 101 MET A CA 1
ATOM 757 C C . MET A 1 104 ? -17.429 -19.714 11.360 1.00 28.45 101 MET A C 1
ATOM 758 O O . MET A 1 104 ? -16.956 -20.508 10.546 1.00 27.78 101 MET A O 1
ATOM 763 N N . GLU A 1 105 ? -17.146 -18.420 11.357 1.00 26.20 102 GLU A N 1
ATOM 764 C CA . GLU A 1 105 ? -16.040 -17.906 10.577 1.00 28.67 102 GLU A CA 1
ATOM 765 C C . GLU A 1 105 ? -15.181 -17.043 11.474 1.00 22.67 102 GLU A C 1
ATOM 766 O O . GLU A 1 105 ? -15.689 -16.363 12.364 1.00 29.29 102 GLU A O 1
ATOM 772 N N . ALA A 1 106 ? -13.876 -17.081 11.250 1.00 24.32 103 ALA A N 1
ATOM 773 C CA . ALA A 1 106 ? -12.958 -16.310 12.067 1.00 18.21 103 ALA A CA 1
ATOM 774 C C . ALA A 1 106 ? -11.886 -15.668 11.207 1.00 23.95 103 ALA A C 1
ATOM 775 O O . ALA A 1 106 ? -11.502 -16.201 10.166 1.00 22.00 103 ALA A O 1
ATOM 777 N N . MET A 1 107 ? -11.442 -14.493 11.633 1.00 28.39 104 MET A N 1
ATOM 778 C CA . MET A 1 107 ? -10.255 -13.868 11.078 1.00 20.47 104 MET A CA 1
ATOM 779 C C . MET A 1 107 ? -9.239 -13.735 12.191 1.00 17.70 104 MET A C 1
ATOM 780 O O . MET A 1 107 ? -9.591 -13.489 13.345 1.00 16.30 104 MET A O 1
ATOM 785 N N . SER A 1 108 ? -7.974 -13.888 11.846 1.00 22.47 105 SER A N 1
ATOM 786 C CA . SER A 1 108 ? -6.927 -13.820 12.847 1.00 19.38 105 SER A CA 1
ATOM 787 C C . SER A 1 108 ? -5.698 -13.188 12.230 1.00 20.30 105 SER A C 1
ATOM 788 O O . SER A 1 108 ? -5.496 -13.247 11.018 1.00 17.55 105 SER A O 1
ATOM 791 N N . SER A 1 109 ? -4.873 -12.590 13.076 1.00 19.54 106 SER A N 1
ATOM 792 C CA . SER A 1 109 ? -3.709 -11.867 12.611 1.00 16.60 106 SER A CA 1
ATOM 793 C C . SER A 1 109 ? -2.489 -12.324 13.402 1.00 21.01 106 SER A C 1
ATOM 794 O O . SER A 1 109 ? -2.595 -12.644 14.587 1.00 24.00 106 SER A O 1
ATOM 797 N N . PHE A 1 110 ? -1.334 -12.341 12.741 1.00 21.85 107 PHE A N 1
ATOM 798 C CA . PHE A 1 110 ? -0.124 -12.949 13.286 1.00 21.81 107 PHE A CA 1
ATOM 799 C C . PHE A 1 110 ? 1.087 -12.073 13.032 1.00 23.54 107 PHE A C 1
ATOM 800 O O . PHE A 1 110 ? 1.136 -11.355 12.036 1.00 27.90 107 PHE A O 1
ATOM 808 N N . LYS A 1 111 ? 2.078 -12.141 13.911 1.00 19.84 108 LYS A N 1
ATOM 809 C CA . LYS A 1 111 ? 3.366 -11.537 13.588 1.00 35.26 108 LYS A CA 1
ATOM 810 C C . LYS A 1 111 ? 4.513 -12.279 14.262 1.00 34.73 108 LYS A C 1
ATOM 811 O O . LYS A 1 111 ? 4.296 -13.126 15.127 1.00 31.39 108 LYS A O 1
ATOM 817 N N . VAL A 1 112 ? 5.733 -11.982 13.828 1.00 38.25 109 VAL A N 1
ATOM 818 C CA . VAL A 1 112 ? 6.927 -12.565 14.429 1.00 38.51 109 VAL A CA 1
ATOM 819 C C . VAL A 1 112 ? 7.389 -11.760 15.645 1.00 39.18 109 VAL A C 1
ATOM 820 O O . VAL A 1 112 ? 6.734 -10.796 16.051 1.00 43.64 109 VAL A O 1
ATOM 824 N N . GLN A 1 119 ? 9.089 -1.483 22.004 1.00 66.07 116 GLN A N 1
ATOM 825 C CA . GLN A 1 119 ? 9.818 -0.837 23.090 1.00 60.47 116 GLN A CA 1
ATOM 826 C C . GLN A 1 119 ? 8.973 0.240 23.749 1.00 57.09 116 GLN A C 1
ATOM 827 O O . GLN A 1 119 ? 9.482 1.083 24.486 1.00 61.61 116 GLN A O 1
ATOM 833 N N . VAL A 1 120 ? 7.673 0.194 23.484 1.00 54.50 117 VAL A N 1
ATOM 834 C CA . VAL A 1 120 ? 6.703 0.961 24.245 1.00 39.98 117 VAL A CA 1
ATOM 835 C C . VAL A 1 120 ? 5.638 0.006 24.751 1.00 41.38 117 VAL A C 1
ATOM 836 O O . VAL A 1 120 ? 4.883 -0.565 23.965 1.00 43.23 117 VAL A O 1
ATOM 840 N N . VAL A 1 121 ? 5.606 -0.203 26.060 1.00 35.72 118 VAL A N 1
ATOM 841 C CA . VAL A 1 121 ? 4.689 -1.172 26.638 1.00 35.84 118 VAL A CA 1
ATOM 842 C C . VAL A 1 121 ? 3.909 -0.534 27.782 1.00 38.42 118 VAL A C 1
ATOM 843 O O . VAL A 1 121 ? 4.488 0.116 28.653 1.00 45.60 118 VAL A O 1
ATOM 847 N N . TYR A 1 122 ? 2.593 -0.710 27.771 1.00 31.31 119 TYR A N 1
ATOM 848 C CA . TYR A 1 122 ? 1.773 -0.289 28.893 1.00 26.58 119 TYR A CA 1
ATOM 849 C C . TYR A 1 122 ? 0.504 -1.124 28.940 1.00 22.87 119 TYR A C 1
ATOM 850 O O . TYR A 1 122 ? 0.108 -1.730 27.947 1.00 26.15 119 TYR A O 1
ATOM 859 N N . GLN A 1 123 ? -0.113 -1.170 30.111 1.00 25.61 120 GLN A N 1
ATOM 860 C CA . GLN A 1 123 ? -1.298 -1.985 30.325 1.00 29.75 120 GLN A CA 1
ATOM 861 C C . GLN A 1 123 ? -2.123 -1.436 31.475 1.00 32.05 120 GLN A C 1
ATOM 862 O O . GLN A 1 123 ? -1.616 -0.671 32.292 1.00 34.99 120 GLN A O 1
ATOM 868 N N . PRO A 1 124 ? -3.394 -1.841 31.559 1.00 28.60 121 PRO A N 1
ATOM 869 C CA . PRO A 1 124 ? -4.105 -1.555 32.804 1.00 31.33 121 PRO A CA 1
ATOM 870 C C . PRO A 1 124 ? -3.464 -2.313 33.957 1.00 37.17 121 PRO A C 1
ATOM 871 O O . PRO A 1 124 ? -2.897 -3.390 33.758 1.00 35.32 121 PRO A O 1
ATOM 875 N N . ILE A 1 125 ? -3.536 -1.737 35.149 1.00 42.24 122 ILE A N 1
ATOM 876 C CA . ILE A 1 125 ? -3.001 -2.385 36.332 1.00 36.87 122 ILE A CA 1
ATOM 877 C C . ILE A 1 125 ? -3.956 -3.493 36.746 1.00 34.37 122 ILE A C 1
ATOM 878 O O . ILE A 1 125 ? -5.174 -3.314 36.715 1.00 38.08 122 ILE A O 1
ATOM 883 N N . MET A 1 126 ? -3.407 -4.648 37.102 1.00 33.80 123 MET A N 1
ATOM 884 C CA . MET A 1 126 ? -4.231 -5.768 37.530 1.00 31.74 123 MET A CA 1
ATOM 885 C C . MET A 1 126 ? -4.906 -5.447 38.858 1.00 37.22 123 MET A C 1
ATOM 886 O O . MET A 1 126 ? -4.248 -5.017 39.805 1.00 35.41 123 MET A O 1
ATOM 891 N N . PRO A 1 127 ? -6.229 -5.648 38.924 1.00 39.46 124 PRO A N 1
ATOM 892 C CA . PRO A 1 127 ? -7.016 -5.366 40.127 1.00 39.84 124 PRO A CA 1
ATOM 893 C C . PRO A 1 127 ? -6.558 -6.167 41.340 1.00 51.06 124 PRO A C 1
ATOM 894 O O . PRO A 1 127 ? -6.183 -7.338 41.225 1.00 46.38 124 PRO A O 1
ATOM 898 N N . GLU A 1 128 ? -6.583 -5.510 42.496 1.00 56.81 125 GLU A N 1
ATOM 899 C CA . GLU A 1 128 ? -6.270 -6.149 43.763 1.00 49.22 125 GLU A CA 1
ATOM 900 C C . GLU A 1 128 ? -7.272 -7.263 44.027 1.00 49.71 125 GLU A C 1
ATOM 901 O O . GLU A 1 128 ? -8.475 -7.090 43.823 1.00 53.71 125 GLU A O 1
ATOM 907 N N . ALA A 1 129 ? -6.780 -8.417 44.453 1.00 40.79 126 ALA A N 1
ATOM 908 C CA . ALA A 1 129 ? -7.671 -9.521 44.763 1.00 44.51 126 ALA A CA 1
ATOM 909 C C . ALA A 1 129 ? -7.064 -10.444 45.811 1.00 51.53 126 ALA A C 1
ATOM 910 O O . ALA A 1 129 ? -5.840 -10.538 45.933 1.00 46.08 126 ALA A O 1
ATOM 912 N N . PRO A 1 130 ? -7.924 -11.141 46.564 1.00 51.56 127 PRO A N 1
ATOM 913 C CA . PRO A 1 130 ? -7.441 -12.164 47.490 1.00 48.40 127 PRO A CA 1
ATOM 914 C C . PRO A 1 130 ? -6.727 -13.259 46.715 1.00 50.18 127 PRO A C 1
ATOM 915 O O . PRO A 1 130 ? -7.152 -13.577 45.605 1.00 51.11 127 PRO A O 1
ATOM 919 N N . SER A 1 131 ? -5.656 -13.811 47.273 1.00 49.44 128 SER A N 1
ATOM 920 C CA . SER A 1 131 ? -4.949 -14.895 46.612 1.00 50.63 128 SER A CA 1
ATOM 921 C C . SER A 1 131 ? -5.913 -16.044 46.363 1.00 49.77 128 SER A C 1
ATOM 922 O O . SER A 1 131 ? -6.858 -16.235 47.127 1.00 55.43 128 SER A O 1
ATOM 925 N N . PRO A 1 132 ? -5.702 -16.794 45.273 1.00 48.32 129 PRO A N 1
ATOM 926 C CA . PRO A 1 132 ? -6.612 -17.908 44.993 1.00 47.89 129 PRO A CA 1
ATOM 927 C C . PRO A 1 132 ? -6.556 -18.966 46.089 1.00 51.76 129 PRO A C 1
ATOM 928 O O . PRO A 1 132 ? -7.557 -19.633 46.356 1.00 50.99 129 PRO A O 1
ATOM 932 N N . GLU A 1 133 ? -5.385 -19.115 46.705 1.00 56.91 130 GLU A N 1
ATOM 933 C CA . GLU A 1 133 ? -5.218 -20.006 47.846 1.00 56.03 130 GLU A CA 1
ATOM 934 C C . GLU A 1 133 ? -6.103 -19.592 49.026 1.00 50.38 130 GLU A C 1
ATOM 935 O O . GLU A 1 133 ? -6.704 -20.437 49.681 1.00 52.13 130 GLU A O 1
ATOM 941 N N . SER A 1 134 ? -6.205 -18.292 49.279 1.00 48.57 131 SER A N 1
ATOM 942 C CA . SER A 1 134 ? -6.998 -17.809 50.406 1.00 50.36 131 SER A CA 1
ATOM 943 C C . SER A 1 134 ? -8.502 -17.955 50.166 1.00 52.62 131 SER A C 1
ATOM 944 O O . SER A 1 134 ? -9.306 -17.535 50.995 1.00 58.01 131 SER A O 1
ATOM 947 N N . LEU A 1 135 ? -8.876 -18.554 49.037 1.00 58.29 132 LEU A N 1
ATOM 948 C CA . LEU A 1 135 ? -10.283 -18.758 48.691 1.00 48.82 132 LEU A CA 1
ATOM 949 C C . LEU A 1 135 ? -10.664 -20.239 48.685 1.00 55.28 132 LEU A C 1
ATOM 950 O O . LEU A 1 135 ? -11.832 -20.593 48.496 1.00 55.51 132 LEU A O 1
ATOM 955 N N . ALA A 1 154 ? -18.125 -30.208 29.563 1.00 41.62 151 ALA A N 1
ATOM 956 C CA . ALA A 1 154 ? -16.907 -30.668 30.220 1.00 44.28 151 ALA A CA 1
ATOM 957 C C . ALA A 1 154 ? -15.892 -31.218 29.210 1.00 47.19 151 ALA A C 1
ATOM 958 O O . ALA A 1 154 ? -15.871 -32.421 28.992 1.00 65.41 151 ALA A O 1
ATOM 960 N N . SER A 1 155 ? -15.050 -30.394 28.578 1.00 42.15 152 SER A N 1
ATOM 961 C CA . SER A 1 155 ? -14.853 -28.964 28.819 1.00 48.60 152 SER A CA 1
ATOM 962 C C . SER A 1 155 ? -16.078 -28.127 28.526 1.00 63.93 152 SER A C 1
ATOM 963 O O . SER A 1 155 ? -16.677 -28.284 27.460 1.00 61.25 152 SER A O 1
ATOM 966 N N . LEU A 1 156 ? -16.412 -27.190 29.413 1.00 58.71 153 LEU A N 1
ATOM 967 C CA . LEU A 1 156 ? -15.490 -26.581 30.379 1.00 48.23 153 LEU A CA 1
ATOM 968 C C . LEU A 1 156 ? -15.275 -27.295 31.722 1.00 49.87 153 LEU A C 1
ATOM 969 O O . LEU A 1 156 ? -16.087 -27.187 32.631 1.00 57.61 153 LEU A O 1
ATOM 974 N N . ARG A 1 157 ? -14.143 -27.983 31.845 1.00 54.77 154 ARG A N 1
ATOM 975 C CA . ARG A 1 157 ? -13.826 -28.802 33.013 1.00 41.41 154 ARG A CA 1
ATOM 976 C C . ARG A 1 157 ? -12.313 -29.020 33.067 1.00 41.90 154 ARG A C 1
ATOM 977 O O . ARG A 1 157 ? -11.791 -29.685 33.960 1.00 53.01 154 ARG A O 1
ATOM 985 N N . TRP A 1 158 ? -11.611 -28.463 32.089 1.00 31.44 155 TRP A N 1
ATOM 986 C CA . TRP A 1 158 ? -10.173 -28.647 31.982 1.00 31.01 155 TRP A CA 1
ATOM 987 C C . TRP A 1 158 ? -9.410 -27.656 32.848 1.00 33.95 155 TRP A C 1
ATOM 988 O O . TRP A 1 158 ? -8.181 -27.670 32.877 1.00 32.68 155 TRP A O 1
ATOM 999 N N . PHE A 1 159 ? -10.137 -26.776 33.531 1.00 31.58 156 PHE A N 1
ATOM 1000 C CA . PHE A 1 159 ? -9.490 -25.759 34.349 1.00 37.35 156 PHE A CA 1
ATOM 1001 C C . PHE A 1 159 ? -10.122 -25.610 35.726 1.00 32.56 156 PHE A C 1
ATOM 1002 O O . PHE A 1 159 ? -11.317 -25.822 35.900 1.00 33.61 156 PHE A O 1
ATOM 1010 N N . GLU A 1 160 ? -9.294 -25.253 36.701 1.00 35.79 157 GLU A N 1
ATOM 1011 C CA . GLU A 1 160 ? -9.761 -24.907 38.037 1.00 37.66 157 GLU A CA 1
ATOM 1012 C C . GLU A 1 160 ? -10.152 -23.434 38.059 1.00 38.02 157 GLU A C 1
ATOM 1013 O O . GLU A 1 160 ? -9.739 -22.668 37.192 1.00 39.05 157 GLU A O 1
ATOM 1019 N N . ARG A 1 161 ? -10.933 -23.031 39.053 1.00 36.53 158 ARG A N 1
ATOM 1020 C CA . ARG A 1 161 ? -11.390 -21.651 39.119 1.00 38.82 158 ARG A CA 1
ATOM 1021 C C . ARG A 1 161 ? -11.719 -21.200 40.534 1.00 48.43 158 ARG A C 1
ATOM 1022 O O . ARG A 1 161 ? -12.236 -21.970 41.346 1.00 46.42 158 ARG A O 1
ATOM 1030 N N . ARG A 1 162 ? -11.390 -19.942 40.818 1.00 47.94 159 ARG A N 1
ATOM 1031 C CA . ARG A 1 162 ? -11.730 -19.302 42.080 1.00 35.06 159 ARG A CA 1
ATOM 1032 C C . ARG A 1 162 ? -12.488 -18.007 41.842 1.00 41.73 159 ARG A C 1
ATOM 1033 O O . ARG A 1 162 ? -11.941 -17.041 41.313 1.00 45.46 159 ARG A O 1
ATOM 1041 N N . THR A 1 163 ? -13.751 -17.999 42.242 1.00 50.66 160 THR A N 1
ATOM 1042 C CA . THR A 1 163 ? -14.615 -16.839 42.074 1.00 53.85 160 THR A CA 1
ATOM 1043 C C . THR A 1 163 ? -14.456 -15.802 43.194 1.00 53.84 160 THR A C 1
ATOM 1044 O O . THR A 1 163 ? -14.716 -16.082 44.363 1.00 50.14 160 THR A O 1
ATOM 1048 N N . ILE A 1 164 ? -13.987 -14.614 42.815 1.00 59.93 161 ILE A N 1
ATOM 1049 C CA . ILE A 1 164 ? -13.621 -13.550 43.753 1.00 46.12 161 ILE A CA 1
ATOM 1050 C C . ILE A 1 164 ? -14.816 -12.817 44.369 1.00 52.81 161 ILE A C 1
ATOM 1051 O O . ILE A 1 164 ? -14.893 -12.657 45.587 1.00 69.71 161 ILE A O 1
ATOM 1056 N N . GLU A 1 165 ? -15.732 -12.345 43.530 1.00 59.46 162 GLU A N 1
ATOM 1057 C CA . GLU A 1 165 ? -16.885 -11.586 44.011 1.00 70.56 162 GLU A CA 1
ATOM 1058 C C . GLU A 1 165 ? -18.027 -11.703 43.015 1.00 66.94 162 GLU A C 1
ATOM 1059 O O . GLU A 1 165 ? -17.800 -11.989 41.843 1.00 69.12 162 GLU A O 1
ATOM 1065 N N . THR A 1 166 ? -19.253 -11.508 43.485 1.00 65.79 163 THR A N 1
ATOM 1066 C CA . THR A 1 166 ? -20.413 -11.624 42.611 1.00 65.48 163 THR A CA 1
ATOM 1067 C C . THR A 1 166 ? -21.391 -10.477 42.845 1.00 76.64 163 THR A C 1
ATOM 1068 O O . THR A 1 166 ? -21.732 -10.156 43.985 1.00 83.47 163 THR A O 1
ATOM 1072 N N . GLU A 1 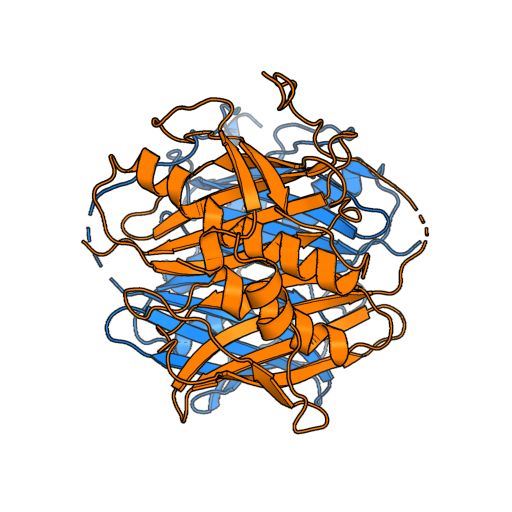167 ? -21.821 -9.853 41.752 1.00 70.06 164 GLU A N 1
ATOM 1073 C CA . GLU A 1 167 ? -22.945 -8.921 41.764 1.00 80.45 164 GLU A CA 1
ATOM 1074 C C . GLU A 1 167 ? -23.779 -9.156 40.507 1.00 81.91 164 GLU A C 1
ATOM 1075 O O . GLU A 1 167 ? -23.254 -9.615 39.492 1.00 82.89 164 GLU A O 1
ATOM 1081 N N . THR A 1 168 ? -25.079 -8.885 40.577 1.00 78.04 165 THR A N 1
ATOM 1082 C CA . THR A 1 168 ? -25.943 -9.097 39.419 1.00 70.87 165 THR A CA 1
ATOM 1083 C C . THR A 1 168 ? -26.355 -7.796 38.720 1.00 72.30 165 THR A C 1
ATOM 1084 O O . THR A 1 168 ? -26.804 -7.820 37.578 1.00 71.24 165 THR A O 1
ATOM 1088 N N . VAL A 1 169 ? -26.205 -6.663 39.396 1.00 73.51 166 VAL A N 1
ATOM 1089 C CA . VAL A 1 169 ? -26.551 -5.379 38.788 1.00 71.28 166 VAL A CA 1
ATOM 1090 C C . VAL A 1 169 ? -25.422 -4.866 37.891 1.00 75.31 166 VAL A C 1
ATOM 1091 O O . VAL A 1 169 ? -24.259 -4.845 38.303 1.00 69.84 166 VAL A O 1
ATOM 1095 N N . PRO A 1 170 ? -25.765 -4.453 36.657 1.00 74.89 167 PRO A N 1
ATOM 1096 C CA . PRO A 1 170 ? -24.790 -3.986 35.662 1.00 73.89 167 PRO A CA 1
ATOM 1097 C C . PRO A 1 170 ? -23.863 -2.892 36.203 1.00 72.63 167 PRO A C 1
ATOM 1098 O O . PRO A 1 170 ? -24.309 -2.061 36.997 1.00 69.58 167 PRO A O 1
ATOM 1102 N N . PRO A 1 171 ? -22.581 -2.896 35.789 1.00 70.55 168 PRO A N 1
ATOM 1103 C CA . PRO A 1 171 ? -21.951 -3.771 34.788 1.00 62.14 168 PRO A CA 1
ATOM 1104 C C . PRO A 1 171 ? -21.745 -5.223 35.238 1.00 55.20 168 PRO A C 1
ATOM 1105 O O . PRO A 1 171 ? -21.240 -6.028 34.457 1.00 53.92 168 PRO A O 1
ATOM 1109 N N . ALA A 1 172 ? -22.097 -5.534 36.481 1.00 60.39 169 ALA A N 1
ATOM 1110 C CA . ALA A 1 172 ? -22.019 -6.900 36.997 1.00 68.12 169 ALA A CA 1
ATOM 1111 C C . ALA A 1 172 ? -20.608 -7.485 36.899 1.00 58.00 169 ALA A C 1
ATOM 1112 O O . ALA A 1 172 ? -20.421 -8.577 36.363 1.00 48.26 169 ALA A O 1
ATOM 1114 N N . ARG A 1 173 ? -19.622 -6.741 37.396 1.00 50.04 170 ARG A N 1
ATOM 1115 C CA . ARG A 1 173 ? -18.237 -7.209 37.446 1.00 49.61 170 ARG A CA 1
ATOM 1116 C C . ARG A 1 173 ? -18.098 -8.482 38.286 1.00 49.00 170 ARG A C 1
ATOM 1117 O O . ARG A 1 173 ? -18.404 -8.485 39.477 1.00 55.21 170 ARG A O 1
ATOM 1125 N N . VAL A 1 174 ? -17.626 -9.560 37.660 1.00 54.28 171 VAL A N 1
ATOM 1126 C CA . VAL A 1 174 ? -17.404 -10.837 38.349 1.00 47.40 171 VAL A CA 1
ATOM 1127 C C . VAL A 1 174 ? -16.028 -11.438 38.039 1.00 42.24 171 VAL A C 1
ATOM 1128 O O . VAL A 1 174 ? -15.923 -12.403 37.275 1.00 35.88 171 VAL A O 1
ATOM 1132 N N . PRO A 1 175 ? -14.966 -10.880 38.641 1.00 41.17 172 PRO A N 1
ATOM 1133 C CA . PRO A 1 175 ? -13.602 -11.351 38.384 1.00 39.31 172 PRO A CA 1
ATOM 1134 C C . PRO A 1 175 ? -13.330 -12.724 38.990 1.00 35.99 172 PRO A C 1
ATOM 1135 O O . PRO A 1 175 ? -13.924 -13.094 40.001 1.00 38.35 172 PRO A O 1
ATOM 1139 N N . MET A 1 176 ? -12.436 -13.474 38.361 1.00 38.41 173 MET A N 1
ATOM 1140 C CA . MET A 1 176 ? -12.148 -14.832 38.795 1.00 38.71 173 MET A CA 1
ATOM 1141 C C . MET A 1 176 ? -10.672 -15.189 38.643 1.00 35.39 173 MET A C 1
ATOM 1142 O O . MET A 1 176 ? -9.957 -14.601 37.834 1.00 39.63 173 MET A O 1
ATOM 1147 N N . TRP A 1 177 ? -10.223 -16.154 39.436 1.00 36.31 174 TRP A N 1
ATOM 1148 C CA . TRP A 1 177 ? -8.923 -16.777 39.227 1.00 35.81 174 TRP A CA 1
ATOM 1149 C C . TRP A 1 177 ? -9.129 -18.082 38.474 1.00 35.78 174 TRP A C 1
ATOM 1150 O O . TRP A 1 177 ? -10.082 -18.808 38.742 1.00 38.89 174 TRP A O 1
ATOM 1161 N N . TRP A 1 178 ? -8.239 -18.393 37.542 1.00 34.20 175 TRP A N 1
ATOM 1162 C CA . TRP A 1 178 ? -8.313 -19.676 36.860 1.00 32.56 175 TRP A CA 1
ATOM 1163 C C . TRP A 1 178 ? -6.923 -20.200 36.536 1.00 27.34 175 TRP A C 1
ATOM 1164 O O . TRP A 1 178 ? -5.980 -19.433 36.365 1.00 32.97 175 TRP A O 1
ATOM 1175 N N . ARG A 1 179 ? -6.801 -21.519 36.489 1.00 26.73 176 ARG A N 1
ATOM 1176 C CA . ARG A 1 179 ? -5.601 -22.164 35.989 1.00 25.28 176 ARG A CA 1
ATOM 1177 C C . ARG A 1 179 ? -6.010 -23.493 35.375 1.00 30.26 176 ARG A C 1
ATOM 1178 O O . ARG A 1 179 ? -7.076 -24.019 35.691 1.00 27.77 176 ARG A O 1
ATOM 1186 N N . PRO A 1 180 ? -5.178 -24.038 34.480 1.00 29.32 177 PRO A N 1
ATOM 1187 C CA . PRO A 1 180 ? -5.546 -25.341 33.921 1.00 34.38 177 PRO A CA 1
ATOM 1188 C C . PRO A 1 180 ? -5.453 -26.442 34.973 1.00 39.85 177 PRO A C 1
ATOM 1189 O O . PRO A 1 180 ? -4.618 -26.356 35.878 1.00 31.35 177 PRO A O 1
ATOM 1193 N N . ASP A 1 181 ? -6.333 -27.435 34.883 1.00 36.29 178 ASP A N 1
ATOM 1194 C CA . ASP A 1 181 ? -6.284 -28.566 35.799 1.00 36.85 178 ASP A CA 1
ATOM 1195 C C . ASP A 1 181 ? -5.361 -29.617 35.201 1.00 32.83 178 ASP A C 1
ATOM 1196 O O . ASP A 1 181 ? -5.811 -30.633 34.676 1.00 44.36 178 ASP A O 1
ATOM 1201 N N . GLY A 1 182 ? -4.083 -29.357 35.250 1.00 30.08 179 GLY A N 1
ATOM 1202 C CA . GLY A 1 182 ? -3.122 -30.170 34.565 1.00 23.48 179 GLY A CA 1
ATOM 1203 C C . GLY A 1 182 ? -2.086 -29.310 33.901 1.00 36.86 179 GLY A C 1
ATOM 1204 O O . GLY A 1 182 ? -2.293 -28.149 33.697 1.00 40.70 179 GLY A O 1
ATOM 1205 N N . ARG A 1 183 ? -0.964 -29.895 33.546 1.00 33.48 180 ARG A N 1
ATOM 1206 C CA . ARG A 1 183 ? 0.125 -29.146 33.019 1.00 27.20 180 ARG A CA 1
ATOM 1207 C C . ARG A 1 183 ? 0.051 -29.136 31.538 1.00 40.56 180 ARG A C 1
ATOM 1208 O O . ARG A 1 183 ? -0.150 -30.127 30.909 1.00 38.68 180 ARG A O 1
ATOM 1216 N N . VAL A 1 184 ? 0.182 -27.951 30.998 1.00 45.50 181 VAL A N 1
ATOM 1217 C CA . VAL A 1 184 ? 0.069 -27.700 29.587 1.00 35.61 181 VAL A CA 1
ATOM 1218 C C . VAL A 1 184 ? 1.405 -27.788 28.889 1.00 36.44 181 VAL A C 1
ATOM 1219 O O . VAL A 1 184 ? 2.403 -27.407 29.409 1.00 44.31 181 VAL A O 1
ATOM 1223 N N . PRO A 1 185 ? 1.345 -28.319 27.598 1.00 36.93 182 PRO A N 1
ATOM 1224 C CA . PRO A 1 185 ? 2.636 -28.485 26.947 1.00 35.57 182 PRO A CA 1
ATOM 1225 C C . PRO A 1 185 ? 3.535 -27.307 26.669 1.00 52.13 182 PRO A C 1
ATOM 1226 O O . PRO A 1 185 ? 4.584 -27.609 26.151 1.00 68.18 182 PRO A O 1
ATOM 1230 N N . ASP A 1 186 ? 3.191 -26.054 26.879 1.00 41.69 183 ASP A N 1
ATOM 1231 C CA . ASP A 1 186 ? 4.208 -25.006 26.743 1.00 57.33 183 ASP A CA 1
ATOM 1232 C C . ASP A 1 186 ? 4.589 -24.668 25.318 1.00 57.74 183 ASP A C 1
ATOM 1233 O O . ASP A 1 186 ? 5.704 -24.325 25.025 1.00 55.98 183 ASP A O 1
ATOM 1238 N N . ASP A 1 187 ? 3.623 -24.806 24.444 1.00 53.33 184 ASP A N 1
ATOM 1239 C CA . ASP A 1 187 ? 3.651 -24.288 23.128 1.00 39.21 184 ASP A CA 1
ATOM 1240 C C . ASP A 1 187 ? 2.937 -22.974 23.262 1.00 39.98 184 ASP A C 1
ATOM 1241 O O . ASP A 1 187 ? 1.823 -22.938 23.671 1.00 42.36 184 ASP A O 1
ATOM 1246 N N . PRO A 1 188 ? 3.624 -21.899 22.954 1.00 33.77 185 PRO A N 1
ATOM 1247 C CA . PRO A 1 188 ? 3.109 -20.524 22.897 1.00 37.16 185 PRO A CA 1
ATOM 1248 C C . PRO A 1 188 ? 1.803 -20.405 22.111 1.00 33.17 185 PRO A C 1
ATOM 1249 O O . PRO A 1 188 ? 0.885 -19.711 22.548 1.00 31.46 185 PRO A O 1
ATOM 1253 N N . VAL A 1 189 ? 1.734 -21.061 20.958 1.00 26.96 186 VAL A N 1
ATOM 1254 C CA . VAL A 1 189 ? 0.531 -21.022 20.141 1.00 24.17 186 VAL A CA 1
ATOM 1255 C C . VAL A 1 189 ? -0.616 -21.805 20.789 1.00 24.27 186 VAL A C 1
ATOM 1256 O O . VAL A 1 189 ? -1.745 -21.326 20.840 1.00 34.14 186 VAL A O 1
ATOM 1260 N N . LEU A 1 190 ? -0.322 -22.992 21.310 1.00 29.97 187 LEU A N 1
ATOM 1261 C CA . LEU A 1 190 ? -1.333 -23.795 21.994 1.00 29.34 187 LEU A CA 1
ATOM 1262 C C . LEU A 1 190 ? -1.868 -23.044 23.205 1.00 33.78 187 LEU A C 1
ATOM 1263 O O . LEU A 1 190 ? -3.065 -23.075 23.495 1.00 34.13 187 LEU A O 1
ATOM 1268 N N . THR A 1 191 ? -0.963 -22.360 23.899 1.00 33.76 188 THR A N 1
ATOM 1269 C CA . THR A 1 191 ? -1.298 -21.565 25.074 1.00 30.91 188 THR A CA 1
ATOM 1270 C C . THR A 1 191 ? -2.300 -20.455 24.743 1.00 29.17 188 THR A C 1
ATOM 1271 O O . THR A 1 191 ? -3.254 -20.226 25.488 1.00 28.59 188 THR A O 1
ATOM 1275 N N . ALA A 1 192 ? -2.081 -19.772 23.624 1.00 26.57 189 ALA A N 1
ATOM 1276 C CA . ALA A 1 192 ? -2.965 -18.687 23.210 1.00 28.36 189 ALA A CA 1
ATOM 1277 C C . ALA A 1 192 ? -4.368 -19.202 22.906 1.00 30.10 189 ALA A C 1
ATOM 1278 O O . ALA A 1 192 ? -5.362 -18.587 23.287 1.00 27.23 189 ALA A O 1
ATOM 1280 N N . SER A 1 193 ? -4.442 -20.351 22.244 1.00 26.30 190 SER A N 1
ATOM 1281 C CA . SER A 1 193 ? -5.730 -20.923 21.885 1.00 32.17 190 SER A CA 1
ATOM 1282 C C . SER A 1 193 ? -6.479 -21.373 23.134 1.00 22.31 190 SER A C 1
ATOM 1283 O O . SER A 1 193 ? -7.706 -21.345 23.172 1.00 23.74 190 SER A O 1
ATOM 1286 N N . LEU A 1 194 ? -5.736 -21.765 24.161 1.00 25.19 191 LEU A N 1
ATOM 1287 C CA . LEU A 1 194 ? -6.344 -22.191 25.418 1.00 26.55 191 LEU A CA 1
ATOM 1288 C C . LEU A 1 194 ? -6.843 -20.988 26.201 1.00 25.03 191 LEU A C 1
ATOM 1289 O O . LEU A 1 194 ? -7.845 -21.066 26.913 1.00 29.30 191 LEU A O 1
ATOM 1294 N N . VAL A 1 195 ? -6.107 -19.888 26.094 1.00 25.47 192 VAL A N 1
ATOM 1295 C CA . VAL A 1 195 ? -6.549 -18.604 26.621 1.00 23.14 192 VAL A CA 1
ATOM 1296 C C . VAL A 1 195 ? -7.863 -18.167 25.975 1.00 22.33 192 VAL A C 1
ATOM 1297 O O . VAL A 1 195 ? -8.840 -17.886 26.664 1.00 25.52 192 VAL A O 1
ATOM 1301 N N . ALA A 1 196 ? -7.882 -18.130 24.647 1.00 23.99 193 ALA A N 1
ATOM 1302 C CA . ALA A 1 196 ? -9.091 -17.791 23.909 1.00 27.08 193 ALA A CA 1
ATOM 1303 C C . ALA A 1 196 ? -10.229 -18.743 24.271 1.00 25.28 193 ALA A C 1
ATOM 1304 O O . ALA A 1 196 ? -11.358 -18.312 24.509 1.00 26.63 193 ALA A O 1
ATOM 1306 N N . TYR A 1 197 ? -9.906 -20.033 24.324 1.00 32.48 194 TYR A N 1
ATOM 1307 C CA . TYR A 1 197 ? -10.847 -21.093 24.694 1.00 26.28 194 TYR A CA 1
ATOM 1308 C C . TYR A 1 197 ? -11.558 -20.766 25.998 1.00 25.51 194 TYR A C 1
ATOM 1309 O O . TYR A 1 197 ? -12.786 -20.754 26.067 1.00 30.25 194 TYR A O 1
ATOM 1318 N N . MET A 1 198 ? -10.773 -20.515 27.036 1.00 32.29 195 MET A N 1
ATOM 1319 C CA . MET A 1 198 ? -11.323 -20.265 28.355 1.00 30.53 195 MET A CA 1
ATOM 1320 C C . MET A 1 198 ? -11.992 -18.884 28.450 1.00 29.22 195 MET A C 1
ATOM 1321 O O . MET A 1 198 ? -13.038 -18.742 29.082 1.00 24.67 195 MET A O 1
ATOM 1326 N N . SER A 1 199 ? -11.408 -17.883 27.795 1.00 26.32 196 SER A N 1
ATOM 1327 C CA . SER A 1 199 ? -11.955 -16.525 27.809 1.00 25.01 196 SER A CA 1
ATOM 1328 C C . SER A 1 199 ? -13.361 -16.464 27.219 1.00 31.47 196 SER A C 1
ATOM 1329 O O . SER A 1 199 ? -14.164 -15.616 27.601 1.00 34.45 196 SER A O 1
ATOM 1332 N N . ALA A 1 200 ? -13.654 -17.363 26.286 1.00 28.23 197 ALA A N 1
ATOM 1333 C CA . ALA A 1 200 ? -14.955 -17.373 25.638 1.00 25.53 197 ALA A CA 1
ATOM 1334 C C . ALA A 1 200 ? -16.005 -18.066 26.498 1.00 28.64 197 ALA A C 1
ATOM 1335 O O . ALA A 1 200 ? -17.080 -17.519 26.734 1.00 39.48 197 ALA A O 1
ATOM 1337 N N . VAL A 1 201 ? -15.682 -19.256 26.987 1.00 24.69 198 VAL A N 1
ATOM 1338 C CA . VAL A 1 201 ? -16.650 -20.069 27.711 1.00 31.96 198 VAL A CA 1
ATOM 1339 C C . VAL A 1 201 ? -16.988 -19.501 29.095 1.00 38.07 198 VAL A C 1
ATOM 1340 O O . VAL A 1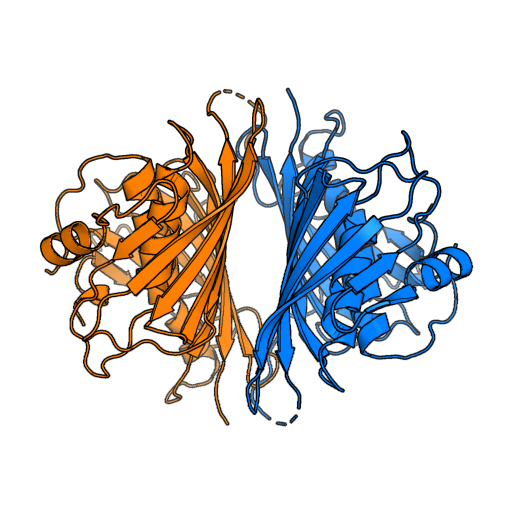 201 ? -17.996 -19.874 29.695 1.00 39.93 198 VAL A O 1
ATOM 1344 N N . THR A 1 202 ? -16.137 -18.627 29.620 1.00 32.56 199 THR A N 1
ATOM 1345 C CA . THR A 1 202 ? -16.403 -18.051 30.933 1.00 36.82 199 THR A CA 1
ATOM 1346 C C . THR A 1 202 ? -17.039 -16.661 30.880 1.00 34.79 199 THR A C 1
ATOM 1347 O O . THR A 1 202 ? -17.379 -16.102 31.920 1.00 39.34 199 THR A O 1
ATOM 1351 N N . LEU A 1 203 ? -17.181 -16.087 29.689 1.00 34.46 200 LEU A N 1
ATOM 1352 C CA . LEU A 1 203 ? -17.640 -14.699 29.592 1.00 38.90 200 LEU A CA 1
ATOM 1353 C C . LEU A 1 203 ? -19.157 -14.530 29.483 1.00 41.57 200 LEU A C 1
ATOM 1354 O O . LEU A 1 203 ? -19.658 -13.406 29.501 1.00 45.19 200 LEU A O 1
ATOM 1359 N N . THR A 1 204 ? -19.882 -15.633 29.343 1.00 41.29 201 THR A N 1
ATOM 1360 C CA . THR A 1 204 ? -21.345 -15.599 29.359 1.00 54.19 201 THR A CA 1
ATOM 1361 C C . THR A 1 204 ? -21.908 -15.095 30.687 1.00 51.21 201 THR A C 1
ATOM 1362 O O . THR A 1 204 ? -22.850 -14.304 30.715 1.00 45.93 201 THR A O 1
ATOM 1366 N N . GLU A 1 205 ? -21.299 -15.548 31.778 1.00 44.73 202 GLU A N 1
ATOM 1367 C CA . GLU A 1 205 ? -21.812 -15.331 33.130 1.00 47.99 202 GLU A CA 1
ATOM 1368 C C . GLU A 1 205 ? -22.124 -13.900 33.590 1.00 48.64 202 GLU A C 1
ATOM 1369 O O . GLU A 1 205 ? -23.107 -13.706 34.301 1.00 54.25 202 GLU A O 1
ATOM 1375 N N . PRO A 1 206 ? -21.320 -12.926 33.186 1.00 46.67 203 PRO A N 1
ATOM 1376 C CA . PRO A 1 206 ? -21.585 -11.531 33.551 1.00 41.31 203 PRO A CA 1
ATOM 1377 C C . PRO A 1 206 ? -22.916 -11.066 32.968 1.00 47.95 203 PRO A C 1
ATOM 1378 O O . PRO A 1 206 ? -23.665 -10.331 33.611 1.00 47.88 203 PRO A O 1
ATOM 1382 N N . ALA A 1 207 ? -23.187 -11.500 31.743 1.00 49.31 204 ALA A N 1
ATOM 1383 C CA . ALA A 1 207 ? -24.351 -11.073 30.981 1.00 46.36 204 ALA A CA 1
ATOM 1384 C C . ALA A 1 207 ? -25.589 -11.775 31.524 1.00 43.01 204 ALA A C 1
ATOM 1385 O O . ALA A 1 207 ? -26.636 -11.161 31.728 1.00 53.80 204 ALA A O 1
ATOM 1387 N N . PHE A 1 208 ? -25.433 -13.075 31.759 1.00 41.19 205 PHE A N 1
ATOM 1388 C CA . PHE A 1 208 ? -26.457 -13.926 32.353 1.00 43.52 205 PHE A CA 1
ATOM 1389 C C . PHE A 1 208 ? -26.841 -13.436 33.742 1.00 50.83 205 PHE A C 1
ATOM 1390 O O . PHE A 1 208 ? -28.019 -13.388 34.090 1.00 57.16 205 PHE A O 1
ATOM 1398 N N . ALA A 1 209 ? -25.839 -13.057 34.526 1.00 52.44 206 ALA A N 1
ATOM 1399 C CA . ALA A 1 209 ? -26.079 -12.512 35.854 1.00 57.81 206 ALA A CA 1
ATOM 1400 C C . ALA A 1 209 ? -26.848 -11.198 35.754 1.00 58.02 206 ALA A C 1
ATOM 1401 O O . ALA A 1 209 ? -27.854 -11.011 36.437 1.00 66.11 206 ALA A O 1
ATOM 1403 N N . ALA A 1 210 ? -26.368 -10.296 34.899 1.00 51.32 207 ALA A N 1
ATOM 1404 C CA . ALA A 1 210 ? -26.981 -8.980 34.710 1.00 49.38 207 ALA A CA 1
ATOM 1405 C C . ALA A 1 210 ? -28.457 -9.077 34.333 1.00 54.05 207 ALA A C 1
ATOM 1406 O O . ALA A 1 210 ? -29.240 -8.167 34.606 1.00 59.56 207 ALA A O 1
ATOM 1408 N N . ARG A 1 211 ? -28.822 -10.170 33.677 1.00 53.11 208 ARG A N 1
ATOM 1409 C CA . ARG A 1 211 ? -30.201 -10.413 33.275 1.00 60.70 208 ARG A CA 1
ATOM 1410 C C . ARG A 1 211 ? -31.043 -10.951 34.435 1.00 70.70 208 ARG A C 1
ATOM 1411 O O . ARG A 1 211 ? -32.273 -10.962 34.370 1.00 80.26 208 ARG A O 1
ATOM 1419 N N . GLY A 1 212 ? -30.373 -11.419 35.483 1.00 67.27 209 GLY A N 1
ATOM 1420 C CA . GLY A 1 212 ? -31.054 -12.026 36.612 1.00 67.33 209 GLY A CA 1
ATOM 1421 C C . GLY A 1 212 ? -30.979 -13.538 36.607 1.00 76.20 209 GLY A C 1
ATOM 1422 O O . GLY A 1 212 ? -31.505 -14.204 37.501 1.00 74.49 209 GLY A O 1
ATOM 1423 N N . GLY A 1 213 ? -30.324 -14.085 35.590 1.00 75.31 210 GLY A N 1
ATOM 1424 C CA . GLY A 1 213 ? -30.045 -15.507 35.553 1.00 74.98 210 GLY A CA 1
ATOM 1425 C C . GLY A 1 213 ? -31.233 -16.313 35.079 1.00 77.12 210 GLY A C 1
ATOM 1426 O O . GLY A 1 213 ? -31.518 -17.386 35.609 1.00 81.84 210 GLY A O 1
ATOM 1427 N N . VAL A 1 214 ? -31.925 -15.795 34.070 1.00 78.66 211 VAL A N 1
ATOM 1428 C CA . VAL A 1 214 ? -33.114 -16.453 33.549 1.00 78.64 211 VAL A CA 1
ATOM 1429 C C . VAL A 1 214 ? -32.949 -16.803 32.070 1.00 83.80 211 VAL A C 1
ATOM 1430 O O . VAL A 1 214 ? -33.289 -17.908 31.647 1.00 86.87 211 VAL A O 1
ATOM 1434 N N . GLY A 1 215 ? -32.391 -15.878 31.295 1.00 75.91 212 GLY A N 1
ATOM 1435 C CA . GLY A 1 215 ? -32.319 -16.037 29.853 1.00 62.87 212 GLY A CA 1
ATOM 1436 C C . GLY A 1 215 ? -31.373 -17.100 29.319 1.00 62.34 212 GLY A C 1
ATOM 1437 O O . GLY A 1 215 ? -30.196 -17.133 29.674 1.00 59.32 212 GLY A O 1
ATOM 1438 N N . ALA A 1 216 ? -31.902 -17.980 28.470 1.00 60.13 213 ALA A N 1
ATOM 1439 C CA . ALA A 1 216 ? -31.086 -18.951 27.747 1.00 41.56 213 ALA A CA 1
ATOM 1440 C C . ALA A 1 216 ? -30.316 -18.191 26.669 1.00 50.53 213 ALA A C 1
ATOM 1441 O O . ALA A 1 216 ? -30.860 -17.264 26.072 1.00 45.87 213 ALA A O 1
ATOM 1443 N N . SER A 1 217 ? -29.067 -18.570 26.405 1.00 53.25 214 SER A N 1
ATOM 1444 C CA . SER A 1 217 ? -28.234 -17.752 25.522 1.00 45.48 214 SER A CA 1
ATOM 1445 C C . SER A 1 217 ? -27.433 -18.502 24.472 1.00 37.10 214 SER A C 1
ATOM 1446 O O . SER A 1 217 ? -27.190 -19.701 24.578 1.00 40.88 214 SER A O 1
ATOM 1449 N N . ALA A 1 218 ? -27.007 -17.777 23.458 1.00 39.57 215 ALA A N 1
ATOM 1450 C CA . ALA A 1 218 ? -26.061 -18.255 22.482 1.00 33.78 215 ALA A CA 1
ATOM 1451 C C . ALA A 1 218 ? -25.040 -17.200 22.234 1.00 32.50 215 ALA A C 1
ATOM 1452 O O . ALA A 1 218 ? -25.353 -16.058 22.250 1.00 37.68 215 ALA A O 1
ATOM 1454 N N . GLN A 1 219 ? -23.811 -17.581 21.980 1.00 28.78 216 GLN A N 1
ATOM 1455 C CA . GLN A 1 219 ? -22.773 -16.630 21.671 1.00 25.68 216 GLN A CA 1
ATOM 1456 C C . GLN A 1 219 ? -22.872 -16.239 20.236 1.00 24.33 216 GLN A C 1
ATOM 1457 O O . GLN A 1 219 ? -23.113 -17.057 19.437 1.00 27.27 216 GLN A O 1
ATOM 1463 N N . ARG A 1 220 ? -22.712 -14.976 19.920 1.00 20.24 217 ARG A N 1
ATOM 1464 C CA . ARG A 1 220 ? -22.667 -14.545 18.545 1.00 20.01 217 ARG A CA 1
ATOM 1465 C C . ARG A 1 220 ? -21.268 -14.230 18.011 1.00 26.58 217 ARG A C 1
ATOM 1466 O O . ARG A 1 220 ? -20.872 -14.622 16.973 1.00 27.77 217 ARG A O 1
ATOM 1474 N N . ASP A 1 221 ? -20.492 -13.520 18.755 1.00 22.81 218 ASP A N 1
ATOM 1475 C CA . ASP A 1 221 ? -19.110 -13.349 18.323 1.00 29.36 218 ASP A CA 1
ATOM 1476 C C . ASP A 1 221 ? -18.152 -13.257 19.500 1.00 28.67 218 ASP A C 1
ATOM 1477 O O . ASP A 1 221 ? -18.556 -12.991 20.630 1.00 31.47 218 ASP A O 1
ATOM 1482 N N . HIS A 1 222 ? -16.879 -13.501 19.216 1.00 25.14 219 HIS A N 1
ATOM 1483 C CA . HIS A 1 222 ? -15.841 -13.465 20.231 1.00 22.59 219 HIS A CA 1
ATOM 1484 C C . HIS A 1 222 ? -14.610 -12.765 19.660 1.00 23.17 219 HIS A C 1
ATOM 1485 O O . HIS A 1 222 ? -14.222 -13.017 18.520 1.00 26.54 219 HIS A O 1
ATOM 1492 N N . SER A 1 223 ? -14.016 -11.866 20.437 1.00 21.35 220 SER A N 1
ATOM 1493 C CA . SER A 1 223 ? -12.845 -11.124 19.981 1.00 15.89 220 SER A CA 1
ATOM 1494 C C . SER A 1 223 ? -11.770 -11.081 21.051 1.00 21.18 220 SER A C 1
ATOM 1495 O O . SER A 1 223 ? -12.029 -10.749 22.207 1.00 22.39 220 SER A O 1
ATOM 1498 N N . VAL A 1 224 ? -10.551 -11.403 20.645 1.00 21.63 221 VAL A N 1
ATOM 1499 C CA . VAL A 1 224 ? -9.430 -11.440 21.563 1.00 18.00 221 VAL A CA 1
ATOM 1500 C C . VAL A 1 224 ? -8.270 -10.644 21.014 1.00 20.54 221 VAL A C 1
ATOM 1501 O O . VAL A 1 224 ? -7.906 -10.797 19.856 1.00 22.93 221 VAL A O 1
ATOM 1505 N N . TRP A 1 225 ? -7.696 -9.785 21.840 1.00 19.95 222 TRP A N 1
ATOM 1506 C CA . TRP A 1 225 ? -6.450 -9.136 21.479 1.00 21.63 222 TRP A CA 1
ATOM 1507 C C . TRP A 1 225 ? -5.382 -9.581 22.469 1.00 25.63 222 TRP A C 1
ATOM 1508 O O . TRP A 1 225 ? -5.531 -9.398 23.676 1.00 23.34 222 TRP A O 1
ATOM 1519 N N . PHE A 1 226 ? -4.318 -10.189 21.961 1.00 22.40 223 PHE A N 1
ATOM 1520 C CA . PHE A 1 226 ? -3.275 -10.708 22.831 1.00 19.41 223 PHE A CA 1
ATOM 1521 C C . PHE A 1 226 ? -2.260 -9.621 23.168 1.00 22.76 223 PHE A C 1
ATOM 1522 O O . PHE A 1 226 ? -1.944 -8.766 22.342 1.00 21.96 223 PHE A O 1
ATOM 1530 N N . HIS A 1 227 ? -1.768 -9.659 24.399 1.00 25.20 224 HIS A N 1
ATOM 1531 C CA . HIS A 1 227 ? -0.799 -8.689 24.881 1.00 24.59 224 HIS A CA 1
ATOM 1532 C C . HIS A 1 227 ? 0.504 -9.417 25.220 1.00 23.05 224 HIS A C 1
ATOM 1533 O O . HIS A 1 227 ? 1.336 -9.644 24.347 1.00 25.88 224 HIS A O 1
ATOM 1540 N N . GLY A 1 228 ? 0.668 -9.793 26.484 1.00 28.93 225 GLY A N 1
ATOM 1541 C CA . GLY A 1 228 ? 1.812 -10.580 26.910 1.00 26.89 225 GLY A CA 1
ATOM 1542 C C . GLY A 1 228 ? 1.523 -12.069 26.832 1.00 29.81 225 GLY A C 1
ATOM 1543 O O . GLY A 1 228 ? 0.366 -12.473 26.728 1.00 35.33 225 GLY A O 1
ATOM 1544 N N . ARG A 1 229 ? 2.569 -12.889 26.888 1.00 25.50 226 ARG A N 1
ATOM 1545 C CA . ARG A 1 229 ? 2.404 -14.331 26.741 1.00 35.69 226 ARG A CA 1
ATOM 1546 C C . ARG A 1 229 ? 1.868 -14.939 28.038 1.00 31.81 226 ARG A C 1
ATOM 1547 O O . ARG A 1 229 ? 2.337 -14.617 29.130 1.00 30.55 226 ARG A O 1
ATOM 1555 N N . ALA A 1 230 ? 0.857 -15.792 27.914 1.00 30.98 227 ALA A N 1
ATOM 1556 C CA . ALA A 1 230 ? 0.199 -16.357 29.084 1.00 21.47 227 ALA A CA 1
ATOM 1557 C C . ALA A 1 230 ? 1.076 -17.388 29.769 1.00 31.48 227 ALA A C 1
ATOM 1558 O O . ALA A 1 230 ? 1.760 -18.181 29.119 1.00 29.19 227 ALA A O 1
ATOM 1560 N N . VAL A 1 231 ? 1.053 -17.355 31.094 1.00 32.97 228 VAL A N 1
ATOM 1561 C CA . VAL A 1 231 ? 1.745 -18.329 31.915 1.00 22.54 228 VAL A CA 1
ATOM 1562 C C . VAL A 1 231 ? 0.710 -19.240 32.557 1.00 23.26 228 VAL A C 1
ATOM 1563 O O . VAL A 1 231 ? 0.062 -18.869 33.536 1.00 28.43 228 VAL A O 1
ATOM 1567 N N . LEU A 1 232 ? 0.531 -20.423 31.980 1.00 20.80 229 LEU A N 1
ATOM 1568 C CA . LEU A 1 232 ? -0.488 -21.343 32.460 1.00 29.08 229 LEU A CA 1
ATOM 1569 C C . LEU A 1 232 ? 0.041 -22.283 33.543 1.00 31.39 229 LEU A C 1
ATOM 1570 O O . LEU A 1 232 ? -0.624 -23.249 33.912 1.00 31.49 229 LEU A O 1
ATOM 1575 N N . SER A 1 233 ? 1.230 -21.994 34.059 1.00 29.48 230 SER A N 1
ATOM 1576 C CA . SER A 1 233 ? 1.812 -22.819 35.107 1.00 28.96 230 SER A CA 1
ATOM 1577 C C . SER A 1 233 ? 1.485 -22.226 36.472 1.00 26.47 230 SER A C 1
ATOM 1578 O O . SER A 1 233 ? 1.997 -22.673 37.493 1.00 35.28 230 SER A O 1
ATOM 1581 N N . ASP A 1 234 ? 0.619 -21.219 36.469 1.00 32.15 231 ASP A N 1
ATOM 1582 C CA . ASP A 1 234 ? 0.157 -20.559 37.686 1.00 26.83 231 ASP A CA 1
ATOM 1583 C C . ASP A 1 234 ? -1.224 -19.966 37.420 1.00 27.35 231 ASP A C 1
ATOM 1584 O O . ASP A 1 234 ? -1.716 -20.009 36.295 1.00 31.27 231 ASP A O 1
ATOM 1589 N N . TRP A 1 235 ? -1.849 -19.408 38.447 1.00 29.24 232 TRP A N 1
ATOM 1590 C CA . TRP A 1 235 ? -3.193 -18.878 38.291 1.00 31.12 232 TRP A CA 1
ATOM 1591 C C . TRP A 1 235 ? -3.194 -17.643 37.407 1.00 34.42 232 TRP A C 1
ATOM 1592 O O . TRP A 1 235 ? -2.192 -16.932 37.309 1.00 28.64 232 TRP A O 1
ATOM 1603 N N . LEU A 1 236 ? -4.335 -17.393 36.776 1.00 24.65 233 LEU A N 1
ATOM 1604 C CA . LEU A 1 236 ? -4.509 -16.222 35.939 1.00 27.65 233 LEU A CA 1
ATOM 1605 C C . LEU A 1 236 ? -5.730 -15.430 36.399 1.00 30.42 233 LEU A C 1
ATOM 1606 O O . LEU A 1 236 ? -6.743 -16.000 36.802 1.00 27.94 233 LEU A O 1
ATOM 1611 N N . PHE A 1 237 ? -5.610 -14.108 36.368 1.00 27.31 234 PHE A N 1
ATOM 1612 C CA . PHE A 1 237 ? -6.697 -13.220 36.757 1.00 27.04 234 PHE A CA 1
ATOM 1613 C C . PHE A 1 237 ? -7.559 -12.869 35.545 1.00 32.02 234 PHE A C 1
ATOM 1614 O O . PHE A 1 237 ? -7.062 -12.310 34.571 1.00 29.69 234 PHE A O 1
ATOM 1622 N N . TYR A 1 238 ? -8.846 -13.202 35.600 1.00 25.60 235 TYR A N 1
ATOM 1623 C CA . TYR A 1 238 ? -9.750 -12.854 34.510 1.00 23.59 235 TYR A CA 1
ATOM 1624 C C . TYR A 1 238 ? -10.859 -11.931 34.986 1.00 32.76 235 TYR A C 1
ATOM 1625 O O . TYR A 1 238 ? -11.840 -12.378 35.586 1.00 29.14 235 TYR A O 1
ATOM 1634 N N . ASP A 1 239 ? -10.676 -10.636 34.744 1.00 32.28 236 ASP A N 1
ATOM 1635 C CA . ASP A 1 239 ? -11.691 -9.640 35.051 1.00 29.18 236 ASP A CA 1
ATOM 1636 C C . ASP A 1 239 ? -12.814 -9.690 34.011 1.00 29.99 236 ASP A C 1
ATOM 1637 O O . ASP A 1 239 ? -12.557 -9.592 32.812 1.00 29.80 236 ASP A O 1
ATOM 1642 N N . ARG A 1 240 ? -14.054 -9.807 34.472 1.00 30.66 237 ARG A N 1
ATOM 1643 C CA . ARG A 1 240 ? -15.203 -9.937 33.579 1.00 27.15 237 ARG A CA 1
ATOM 1644 C C . ARG A 1 240 ? -16.318 -8.959 33.926 1.00 38.02 237 ARG A C 1
ATOM 1645 O O . ARG A 1 240 ? -16.554 -8.665 35.097 1.00 40.22 237 ARG A O 1
ATOM 1653 N N . SER A 1 241 ? -17.001 -8.456 32.907 1.00 37.17 238 SER A N 1
ATOM 1654 C CA . SER A 1 241 ? -18.149 -7.584 33.129 1.00 36.22 238 SER A CA 1
ATOM 1655 C C . SER A 1 241 ? -19.088 -7.607 31.934 1.00 43.99 238 SER A C 1
ATOM 1656 O O . SER A 1 241 ? -18.759 -8.149 30.877 1.00 42.86 238 SER A O 1
ATOM 1659 N N . SER A 1 242 ? -20.268 -7.028 32.119 1.00 46.58 239 SER A N 1
ATOM 1660 C CA . SER A 1 242 ? -21.207 -6.842 31.024 1.00 37.59 239 SER A CA 1
ATOM 1661 C C . SER A 1 242 ? -21.636 -5.377 30.952 1.00 38.39 239 SER A C 1
ATOM 1662 O O . SER A 1 242 ? -22.608 -4.980 31.581 1.00 48.45 239 SER A O 1
ATOM 1665 N N . PRO A 1 243 ? -20.905 -4.571 30.168 1.00 46.05 240 PRO A N 1
ATOM 1666 C CA . PRO A 1 243 ? -21.120 -3.122 30.064 1.00 36.13 240 PRO A CA 1
ATOM 1667 C C . PRO A 1 243 ? -22.488 -2.732 29.517 1.00 42.82 240 PRO A C 1
ATOM 1668 O O . PRO A 1 243 ? -23.041 -1.720 29.943 1.00 45.87 240 PRO A O 1
ATOM 1672 N N . SER A 1 244 ? -23.012 -3.504 28.572 1.00 41.99 241 SER A N 1
ATOM 1673 C CA . SER A 1 244 ? -24.220 -3.100 27.867 1.00 39.80 241 SER A CA 1
ATOM 1674 C C . SER A 1 244 ? -25.045 -4.268 27.342 1.00 43.66 241 SER A C 1
ATOM 1675 O O . SER A 1 244 ? -24.532 -5.364 27.120 1.00 45.93 241 SER A O 1
ATOM 1678 N N . SER A 1 245 ? -26.338 -4.016 27.175 1.00 41.67 242 SER A N 1
ATOM 1679 C CA . SER A 1 245 ? -27.253 -4.952 26.542 1.00 36.98 242 SER A CA 1
ATOM 1680 C C . SER A 1 245 ? -28.268 -4.160 25.733 1.00 43.11 242 SER A C 1
ATOM 1681 O O . SER A 1 245 ? -28.990 -3.335 26.287 1.00 53.41 242 SER A O 1
ATOM 1684 N N . ALA A 1 246 ? -28.313 -4.386 24.423 1.00 42.27 243 ALA A N 1
ATOM 1685 C CA . ALA A 1 246 ? -29.265 -3.676 23.574 1.00 42.33 243 ALA A CA 1
ATOM 1686 C C . ALA A 1 246 ? -30.426 -4.587 23.228 1.00 49.73 243 ALA A C 1
ATOM 1687 O O . ALA A 1 246 ? -30.640 -4.920 22.063 1.00 62.80 243 ALA A O 1
ATOM 1689 N N . GLY A 1 247 ? -31.175 -4.993 24.245 1.00 43.97 244 GLY A N 1
ATOM 1690 C CA . GLY A 1 247 ? -32.273 -5.911 24.042 1.00 38.22 244 GLY A CA 1
ATOM 1691 C C . GLY A 1 247 ? -31.771 -7.338 24.101 1.00 42.02 244 GLY A C 1
ATOM 1692 O O . GLY A 1 247 ? -31.291 -7.796 25.138 1.00 44.43 244 GLY A O 1
ATOM 1693 N N . SER A 1 248 ? -31.858 -8.030 22.970 1.00 46.77 245 SER A N 1
ATOM 1694 C CA . SER A 1 248 ? -31.481 -9.439 22.886 1.00 51.46 245 SER A CA 1
ATOM 1695 C C . SER A 1 248 ? -29.967 -9.632 22.785 1.00 42.80 245 SER A C 1
ATOM 1696 O O . SER A 1 248 ? -29.459 -10.733 22.996 1.00 39.71 245 SER A O 1
ATOM 1699 N N . LEU A 1 249 ? -29.257 -8.559 22.448 1.00 36.80 246 LEU A N 1
ATOM 1700 C CA . LEU A 1 249 ? -27.809 -8.614 22.295 1.00 42.40 246 LEU A CA 1
ATOM 1701 C C . LEU A 1 249 ? -27.084 -7.948 23.466 1.00 42.20 246 LEU A C 1
ATOM 1702 O O . LEU A 1 249 ? -27.197 -6.739 23.679 1.00 38.23 246 LEU A O 1
ATOM 1707 N N . ALA A 1 250 ? -26.323 -8.739 24.212 1.00 33.58 247 ALA A N 1
ATOM 1708 C CA . ALA A 1 250 ? -25.555 -8.209 25.330 1.00 35.77 247 ALA A CA 1
ATOM 1709 C C . ALA A 1 250 ? -24.067 -8.265 25.032 1.00 35.56 247 ALA A C 1
ATOM 1710 O O . ALA A 1 250 ? -23.571 -9.231 24.447 1.00 38.12 247 ALA A O 1
ATOM 1712 N N . LEU A 1 251 ? -23.356 -7.229 25.456 1.00 27.67 248 LEU A N 1
ATOM 1713 C CA . LEU A 1 251 ? -21.909 -7.214 25.361 1.00 30.37 248 LEU A CA 1
ATOM 1714 C C . LEU A 1 251 ? -21.281 -7.712 26.646 1.00 29.41 248 LEU A C 1
ATOM 1715 O O . LEU A 1 251 ? -21.775 -7.429 27.735 1.00 37.00 248 LEU A O 1
ATOM 1720 N N . ALA A 1 252 ? -20.189 -8.455 26.520 1.00 30.62 249 ALA A N 1
ATOM 1721 C CA . ALA A 1 252 ? -19.408 -8.847 27.686 1.00 27.75 249 ALA A CA 1
ATOM 1722 C C . ALA A 1 252 ? -17.969 -8.445 27.440 1.00 28.89 249 ALA A C 1
ATOM 1723 O O . ALA A 1 252 ? -17.494 -8.472 26.304 1.00 31.86 249 ALA A O 1
ATOM 1725 N N . SER A 1 253 ? -17.277 -8.069 28.507 1.00 33.69 250 SER A N 1
ATOM 1726 C CA . SER A 1 253 ? -15.941 -7.509 28.386 1.00 25.42 250 SER A CA 1
ATOM 1727 C C . SER A 1 253 ? -15.001 -8.196 29.369 1.00 25.55 250 SER A C 1
ATOM 1728 O O . SER A 1 253 ? -15.384 -8.503 30.495 1.00 32.60 250 SER A O 1
ATOM 1731 N N . GLY A 1 254 ? -13.766 -8.429 28.945 1.00 21.54 251 GLY A N 1
ATOM 1732 C CA . GLY A 1 254 ? -12.831 -9.174 29.760 1.00 20.81 251 GLY A CA 1
ATOM 1733 C C . GLY A 1 254 ? -11.384 -8.775 29.580 1.00 26.83 251 GLY A C 1
ATOM 1734 O O . GLY A 1 254 ? -10.951 -8.437 28.481 1.00 23.56 251 GLY A O 1
ATOM 1735 N N . THR A 1 255 ? -10.639 -8.822 30.679 1.00 31.71 252 THR A N 1
ATOM 1736 C CA . THR A 1 255 ? -9.200 -8.586 30.673 1.00 30.04 252 THR A CA 1
ATOM 1737 C C . THR A 1 255 ? -8.531 -9.678 31.498 1.00 26.95 252 THR A C 1
ATOM 1738 O O . THR A 1 255 ? -8.892 -9.895 32.653 1.00 28.57 252 THR A O 1
ATOM 1742 N N . MET A 1 256 ? -7.558 -10.363 30.908 1.00 23.49 253 MET A N 1
ATOM 1743 C CA . MET A 1 256 ? -6.909 -11.474 31.585 1.00 19.70 253 MET A CA 1
ATOM 1744 C C . MET A 1 256 ? -5.464 -11.144 31.934 1.00 27.04 253 MET A C 1
ATOM 1745 O O . MET A 1 256 ? -4.745 -10.542 31.139 1.00 27.92 253 MET A O 1
ATOM 1750 N N . PHE A 1 257 ? -5.049 -11.547 33.132 1.00 31.17 254 PHE A N 1
ATOM 1751 C CA . PHE A 1 257 ? -3.700 -11.279 33.617 1.00 23.31 254 PHE A CA 1
ATOM 1752 C C . PHE A 1 257 ? -3.005 -12.551 34.101 1.00 29.42 254 PHE A C 1
ATOM 1753 O O . PHE A 1 257 ? -3.650 -13.457 34.631 1.00 29.52 254 PHE A O 1
ATOM 1761 N N . ASN A 1 258 ? -1.686 -12.602 33.943 1.00 30.74 255 ASN A N 1
ATOM 1762 C CA . ASN A 1 258 ? -0.876 -13.568 34.677 1.00 25.20 255 ASN A CA 1
ATOM 1763 C C . ASN A 1 258 ? -0.826 -13.146 36.139 1.00 25.14 255 ASN A C 1
ATOM 1764 O O . ASN A 1 258 ? -1.028 -11.976 36.454 1.00 26.12 255 ASN A O 1
ATOM 1769 N N . ARG A 1 259 ? -0.562 -14.095 37.028 1.00 29.19 256 ARG A N 1
ATOM 1770 C CA . ARG A 1 259 ? -0.448 -13.803 38.454 1.00 24.59 256 ARG A CA 1
ATOM 1771 C C . ARG A 1 259 ? 0.564 -12.687 38.737 1.00 24.54 256 ARG A C 1
ATOM 1772 O O . ARG A 1 259 ? 0.442 -11.962 39.725 1.00 25.42 256 ARG A O 1
ATOM 1780 N N . THR A 1 260 ? 1.545 -12.541 37.852 1.00 22.32 257 THR A N 1
ATOM 1781 C CA . THR A 1 260 ? 2.534 -11.472 37.957 1.00 29.43 257 THR A CA 1
ATOM 1782 C C . THR A 1 260 ? 1.926 -10.083 37.735 1.00 29.44 257 THR A C 1
ATOM 1783 O O . THR A 1 260 ? 2.525 -9.067 38.090 1.00 30.70 257 THR A O 1
ATOM 1787 N N . GLY A 1 261 ? 0.745 -10.046 37.129 1.00 35.94 258 GLY A N 1
ATOM 1788 C CA . GLY A 1 261 ? 0.064 -8.795 36.860 1.00 30.24 258 GLY A CA 1
ATOM 1789 C C . GLY A 1 261 ? 0.287 -8.308 35.440 1.00 33.44 258 GLY A C 1
ATOM 1790 O O . GLY A 1 261 ? -0.157 -7.217 35.079 1.00 26.76 258 GLY A O 1
ATOM 1791 N N . GLU A 1 262 ? 0.989 -9.109 34.640 1.00 29.57 259 GLU A N 1
ATOM 1792 C CA . GLU A 1 262 ? 1.151 -8.812 33.221 1.00 27.00 259 GLU A CA 1
ATOM 1793 C C . GLU A 1 262 ? -0.143 -9.133 32.485 1.00 29.53 259 GLU A C 1
ATOM 1794 O O . GLU A 1 262 ? -0.748 -10.184 32.699 1.00 31.82 259 GLU A O 1
ATOM 1800 N N . LEU A 1 263 ? -0.573 -8.208 31.634 1.00 27.85 260 LEU A N 1
ATOM 1801 C CA . LEU A 1 263 ? -1.770 -8.397 30.838 1.00 23.39 260 LEU A CA 1
ATOM 1802 C C . LEU A 1 263 ? -1.511 -9.468 29.785 1.00 25.67 260 LEU A C 1
ATOM 1803 O O . LEU A 1 263 ? -0.496 -9.443 29.092 1.00 19.98 260 LEU A O 1
ATOM 1808 N N . VAL A 1 264 ? -2.427 -10.416 29.673 1.00 24.50 261 VAL A N 1
ATOM 1809 C CA . VAL A 1 264 ? -2.282 -11.477 28.693 1.00 23.09 261 VAL A CA 1
ATOM 1810 C C . VAL A 1 264 ? -3.146 -11.187 27.477 1.00 28.05 261 VAL A C 1
ATOM 1811 O O . VAL A 1 264 ? -2.678 -11.267 26.338 1.00 25.80 261 VAL A O 1
ATOM 1815 N N . CYS A 1 265 ? -4.413 -10.864 27.717 1.00 26.92 262 CYS A N 1
ATOM 1816 C CA . CYS A 1 265 ? -5.306 -10.531 26.619 1.00 25.61 262 CYS A CA 1
ATOM 1817 C C . CYS A 1 265 ? -6.472 -9.667 27.043 1.00 26.13 262 CYS A C 1
ATOM 1818 O O . CYS A 1 265 ? -6.882 -9.670 28.208 1.00 25.00 262 CYS A O 1
ATOM 1821 N N . THR A 1 266 ? -7.002 -8.937 26.069 1.00 25.86 263 THR A N 1
ATOM 1822 C CA . THR A 1 266 ? -8.248 -8.202 26.217 1.00 22.48 263 THR A CA 1
ATOM 1823 C C . THR A 1 266 ? -9.308 -8.908 25.394 1.00 20.24 263 THR A C 1
ATOM 1824 O O . THR A 1 266 ? -9.008 -9.434 24.325 1.00 26.32 263 THR A O 1
ATOM 1828 N N . VAL A 1 267 ? -10.539 -8.944 25.896 1.00 22.34 264 VAL A N 1
ATOM 1829 C CA . VAL A 1 267 ? -11.583 -9.763 25.290 1.00 19.95 264 VAL A CA 1
ATOM 1830 C C . VAL A 1 267 ? -12.911 -9.016 25.217 1.00 25.45 264 VAL A C 1
ATOM 1831 O O . VAL A 1 267 ? -13.262 -8.254 26.115 1.00 27.91 264 VAL A O 1
ATOM 1835 N N . LYS A 1 268 ? -13.635 -9.218 24.125 1.00 26.15 265 LYS A N 1
ATOM 1836 C CA . LYS A 1 268 ? -14.993 -8.719 24.014 1.00 27.78 265 LYS A CA 1
ATOM 1837 C C . LYS A 1 268 ? -15.859 -9.796 23.385 1.00 28.54 265 LYS A C 1
ATOM 1838 O O . LYS A 1 268 ? -15.413 -10.528 22.502 1.00 28.98 265 LYS A O 1
ATOM 1844 N N . GLN A 1 269 ? -17.091 -9.905 23.865 1.00 27.56 266 GLN A N 1
ATOM 1845 C CA . GLN A 1 269 ? -18.006 -10.931 23.400 1.00 22.29 266 GLN A CA 1
ATOM 1846 C C . GLN A 1 269 ? -19.429 -10.416 23.286 1.00 32.05 266 GLN A C 1
ATOM 1847 O O . GLN A 1 269 ? -19.916 -9.698 24.159 1.00 38.89 266 GLN A O 1
ATOM 1853 N N . GLU A 1 270 ? -20.090 -10.781 22.199 1.00 27.43 267 GLU A N 1
ATOM 1854 C CA . GLU A 1 270 ? -21.479 -10.417 22.006 1.00 27.49 267 GLU A CA 1
ATOM 1855 C C . GLU A 1 270 ? -22.310 -11.685 22.032 1.00 26.10 267 GLU A C 1
ATOM 1856 O O . GLU A 1 270 ? -21.958 -12.668 21.387 1.00 30.81 267 GLU A O 1
ATOM 1862 N N . MET A 1 271 ? -23.399 -11.689 22.790 1.00 27.18 268 MET A N 1
ATOM 1863 C CA . MET A 1 271 ? -24.214 -12.897 22.864 1.00 32.23 268 MET A CA 1
ATOM 1864 C C . MET A 1 271 ? -25.698 -12.607 22.729 1.00 33.78 268 MET A C 1
ATOM 1865 O O . MET A 1 271 ? -26.175 -11.529 23.085 1.00 32.96 268 MET A O 1
ATOM 1870 N N . TYR A 1 272 ? -26.412 -13.588 22.186 1.00 30.20 269 TYR A N 1
ATOM 1871 C CA . TYR A 1 272 ? -27.830 -13.462 21.887 1.00 36.52 269 TYR A CA 1
ATOM 1872 C C . TYR A 1 272 ? -28.696 -14.125 22.951 1.00 39.53 269 TYR A C 1
ATOM 1873 O O . TYR A 1 272 ? -28.508 -15.299 23.284 1.00 33.89 269 TYR A O 1
ATOM 1882 N N . PHE A 1 273 ? -29.647 -13.359 23.478 1.00 46.59 270 PHE A N 1
ATOM 1883 C CA . PHE A 1 273 ? -30.659 -13.886 24.386 1.00 47.07 270 PHE A CA 1
ATOM 1884 C C . PHE A 1 273 ? -32.023 -13.849 23.716 1.00 42.29 270 PHE A C 1
ATOM 1885 O O . PHE A 1 273 ? -32.614 -12.778 23.587 1.00 45.21 270 PHE A O 1
ATOM 1893 N N . PRO A 1 274 ? -32.520 -15.017 23.280 1.00 37.86 271 PRO A N 1
ATOM 1894 C CA . PRO A 1 274 ? -33.847 -15.124 22.666 1.00 41.06 271 PRO A CA 1
ATOM 1895 C C . PRO A 1 274 ? -34.949 -14.722 23.639 1.00 50.51 271 PRO A C 1
ATOM 1896 O O . PRO A 1 274 ? -34.922 -15.161 24.788 1.00 57.77 271 PRO A O 1
ATOM 1900 N N . PRO A 1 275 ? -35.903 -13.892 23.189 1.00 60.99 272 PRO A N 1
ATOM 1901 C CA . PRO A 1 275 ? -37.091 -13.563 23.988 1.00 57.47 272 PRO A CA 1
ATOM 1902 C C . PRO A 1 275 ? -38.062 -14.737 24.111 1.00 55.04 272 PRO A C 1
ATOM 1903 O O . PRO A 1 275 ? -37.879 -15.750 23.432 1.00 51.87 272 PRO A O 1
ATOM 1907 N N . SER B 1 6 ? -15.746 21.937 4.435 1.00 48.07 3 SER B N 1
ATOM 1908 C CA . SER B 1 6 ? -16.530 20.729 4.660 1.00 56.79 3 SER B CA 1
ATOM 1909 C C . SER B 1 6 ? -16.441 19.786 3.465 1.00 65.36 3 SER B C 1
ATOM 1910 O O . SER B 1 6 ? -16.356 20.228 2.319 1.00 74.07 3 SER B O 1
ATOM 1913 N N . SER B 1 7 ? -16.465 18.486 3.733 1.00 59.12 4 SER B N 1
ATOM 1914 C CA . SER B 1 7 ? -16.319 17.500 2.669 1.00 59.82 4 SER B CA 1
ATOM 1915 C C . SER B 1 7 ? -17.369 16.405 2.764 1.00 50.40 4 SER B C 1
ATOM 1916 O O . SER B 1 7 ? -17.196 15.328 2.200 1.00 57.34 4 SER B O 1
ATOM 1919 N N . LEU B 1 8 ? -18.461 16.690 3.467 1.00 48.15 5 LEU B N 1
ATOM 1920 C CA . LEU B 1 8 ? -19.494 15.692 3.721 1.00 44.71 5 LEU B CA 1
ATOM 1921 C C . LEU B 1 8 ? -20.142 15.245 2.417 1.00 53.06 5 LEU B C 1
ATOM 1922 O O . LEU B 1 8 ? -20.393 14.057 2.215 1.00 63.60 5 LEU B O 1
ATOM 1927 N N . GLY B 1 9 ? -20.419 16.203 1.539 1.00 60.24 6 GLY B N 1
ATOM 1928 C CA . GLY B 1 9 ? -21.020 15.904 0.255 1.00 59.02 6 GLY B CA 1
ATOM 1929 C C . GLY B 1 9 ? -20.172 14.937 -0.547 1.00 61.17 6 GLY B C 1
ATOM 1930 O O . GLY B 1 9 ? -20.693 14.024 -1.187 1.00 67.25 6 GLY B O 1
ATOM 1931 N N . ASP B 1 10 ? -18.859 15.132 -0.504 1.00 59.54 7 ASP B N 1
ATOM 1932 C CA . ASP B 1 10 ? -17.940 14.248 -1.208 1.00 59.08 7 ASP B CA 1
ATOM 1933 C C . ASP B 1 10 ? -17.865 12.882 -0.534 1.00 63.02 7 ASP B C 1
ATOM 1934 O O . ASP B 1 10 ? -17.702 11.862 -1.204 1.00 71.41 7 ASP B O 1
ATOM 1939 N N . VAL B 1 11 ? -17.988 12.862 0.790 1.00 56.35 8 VAL B N 1
ATOM 1940 C CA . VAL B 1 11 ? -17.986 11.604 1.528 1.00 57.67 8 VAL B CA 1
ATOM 1941 C C . VAL B 1 11 ? -19.238 10.797 1.219 1.00 50.85 8 VAL B C 1
ATOM 1942 O O . VAL B 1 11 ? -19.154 9.623 0.857 1.00 54.09 8 VAL B O 1
ATOM 1946 N N . LEU B 1 12 ? -20.393 11.439 1.346 1.00 51.83 9 LEU B N 1
ATOM 1947 C CA . LEU B 1 12 ? -21.672 10.790 1.082 1.00 49.95 9 LEU B CA 1
ATOM 1948 C C . LEU B 1 12 ? -21.723 10.207 -0.327 1.00 52.72 9 LEU B C 1
ATOM 1949 O O . LEU B 1 12 ? -22.299 9.141 -0.546 1.00 59.05 9 LEU B O 1
ATOM 1954 N N . ALA B 1 13 ? -21.128 10.918 -1.278 1.00 47.43 10 ALA B N 1
ATOM 1955 C CA . ALA B 1 13 ? -21.061 10.449 -2.655 1.00 46.91 10 ALA B CA 1
ATOM 1956 C C . ALA B 1 13 ? -20.270 9.145 -2.759 1.00 51.99 10 ALA B C 1
ATOM 1957 O O . ALA B 1 13 ? -20.734 8.177 -3.360 1.00 46.43 10 ALA B O 1
ATOM 1959 N N . THR B 1 14 ? -19.079 9.120 -2.167 1.00 53.82 11 THR B N 1
ATOM 1960 C CA . THR B 1 14 ? -18.227 7.934 -2.218 1.00 49.03 11 THR B CA 1
ATOM 1961 C C . THR B 1 14 ? -18.855 6.764 -1.464 1.00 46.67 11 THR B C 1
ATOM 1962 O O . THR B 1 14 ? -18.588 5.605 -1.773 1.00 46.76 11 THR B O 1
ATOM 1966 N N . LEU B 1 15 ? -19.689 7.070 -0.475 1.00 47.59 12 LEU B N 1
ATOM 1967 C CA . LEU B 1 15 ? -20.362 6.028 0.286 1.00 41.50 12 LEU B CA 1
ATOM 1968 C C . LEU B 1 15 ? -21.514 5.406 -0.493 1.00 50.12 12 LEU B C 1
ATOM 1969 O O . LEU B 1 15 ? -21.988 4.326 -0.146 1.00 60.39 12 LEU B O 1
ATOM 1974 N N . GLU B 1 16 ? -21.975 6.084 -1.540 1.00 49.42 13 GLU B N 1
ATOM 1975 C CA . GLU B 1 16 ? -22.963 5.478 -2.427 1.00 50.47 13 GLU B CA 1
ATOM 1976 C C . GLU B 1 16 ? -22.259 4.583 -3.431 1.00 45.82 13 GLU B C 1
ATOM 1977 O O . GLU B 1 16 ? -21.841 5.030 -4.500 1.00 45.68 13 GLU B O 1
ATOM 1983 N N . LEU B 1 17 ? -22.137 3.310 -3.075 1.00 40.64 14 LEU B N 1
ATOM 1984 C CA . LEU B 1 17 ? -21.385 2.360 -3.874 1.00 38.69 14 LEU B CA 1
ATOM 1985 C C . LEU B 1 17 ? -22.104 2.050 -5.167 1.00 34.67 14 LEU B C 1
ATOM 1986 O O . LEU B 1 17 ? -23.331 2.093 -5.225 1.00 37.15 14 LEU B O 1
ATOM 1991 N N . GLU B 1 18 ? -21.337 1.730 -6.203 1.00 37.35 15 GLU B N 1
ATOM 1992 C CA . GLU B 1 18 ? -21.914 1.239 -7.444 1.00 32.20 15 GLU B CA 1
ATOM 1993 C C . GLU B 1 18 ? -22.010 -0.275 -7.396 1.00 39.81 15 GLU B C 1
ATOM 1994 O O . GLU B 1 18 ? -21.005 -0.963 -7.224 1.00 44.63 15 GLU B O 1
ATOM 2000 N N . ARG B 1 19 ? -23.220 -0.794 -7.538 1.00 34.79 16 ARG B N 1
ATOM 2001 C CA . ARG B 1 19 ? -23.401 -2.228 -7.606 1.00 28.53 16 ARG B CA 1
ATOM 2002 C C . ARG B 1 19 ? -23.043 -2.736 -9.002 1.00 36.09 16 ARG B C 1
ATOM 2003 O O . ARG B 1 19 ? -23.538 -2.220 -10.002 1.00 39.71 16 ARG B O 1
ATOM 2011 N N . VAL B 1 20 ? -22.167 -3.735 -9.066 1.00 33.33 17 VAL B N 1
ATOM 2012 C CA . VAL B 1 20 ? -21.789 -4.343 -10.336 1.00 28.22 17 VAL B CA 1
ATOM 2013 C C . VAL B 1 20 ? -22.144 -5.825 -10.360 1.00 25.85 17 VAL B C 1
ATOM 2014 O O . VAL B 1 20 ? -21.773 -6.546 -11.282 1.00 35.66 17 VAL B O 1
ATOM 2018 N N . GLY B 1 21 ? -22.859 -6.283 -9.340 1.00 30.21 18 GLY B N 1
ATOM 2019 C CA . GLY B 1 21 ? -23.288 -7.668 -9.294 1.00 29.06 18 GLY B CA 1
ATOM 2020 C C . GLY B 1 21 ? -24.212 -7.956 -8.132 1.00 29.62 18 GLY B C 1
ATOM 2021 O O . GLY B 1 21 ? -24.565 -7.062 -7.374 1.00 38.41 18 GLY B O 1
ATOM 2022 N N . GLN B 1 22 ? -24.638 -9.204 -8.008 1.00 32.26 19 GLN B N 1
ATOM 2023 C CA . GLN B 1 22 ? -25.477 -9.585 -6.887 1.00 25.19 19 GLN B CA 1
ATOM 2024 C C . GLN B 1 22 ? -24.702 -9.451 -5.576 1.00 33.85 19 GLN B C 1
ATOM 2025 O O . GLN B 1 22 ? -25.272 -9.123 -4.535 1.00 38.12 19 GLN B O 1
ATOM 2031 N N . TRP B 1 23 ? -23.394 -9.674 -5.637 1.00 26.27 20 TRP B N 1
ATOM 2032 C CA . TRP B 1 23 ? -22.568 -9.624 -4.441 1.00 26.23 20 TRP B CA 1
ATOM 2033 C C . TRP B 1 23 ? -21.332 -8.751 -4.633 1.00 35.22 20 TRP B C 1
ATOM 2034 O O . TRP B 1 23 ? -20.315 -8.949 -3.966 1.00 29.72 20 TRP B O 1
ATOM 2045 N N . ARG B 1 24 ? -21.418 -7.769 -5.522 1.00 27.88 21 ARG B N 1
ATOM 2046 C CA . ARG B 1 24 ? -20.223 -7.029 -5.891 1.00 28.00 21 ARG B CA 1
ATOM 2047 C C . ARG B 1 24 ? -20.512 -5.555 -6.089 1.00 33.86 21 ARG B C 1
ATOM 2048 O O . ARG B 1 24 ? -21.523 -5.177 -6.678 1.00 37.39 21 ARG B O 1
ATOM 2056 N N . PHE B 1 25 ? -19.618 -4.736 -5.548 1.00 31.35 22 PHE B N 1
ATOM 2057 C CA . PHE B 1 25 ? -19.760 -3.288 -5.538 1.00 33.77 22 PHE B CA 1
ATOM 2058 C C . PHE B 1 25 ? -18.413 -2.647 -5.834 1.00 40.73 22 PHE B C 1
ATOM 2059 O O . PHE B 1 25 ? -17.363 -3.251 -5.610 1.00 44.86 22 PHE B O 1
ATOM 2067 N N . VAL B 1 26 ? -18.445 -1.413 -6.314 1.00 32.45 23 VAL B N 1
ATOM 2068 C CA . VAL B 1 26 ? -17.224 -0.643 -6.473 1.00 32.60 23 VAL B CA 1
ATOM 2069 C C . VAL B 1 26 ? -17.375 0.648 -5.684 1.00 36.27 23 VAL B C 1
ATOM 2070 O O . VAL B 1 26 ?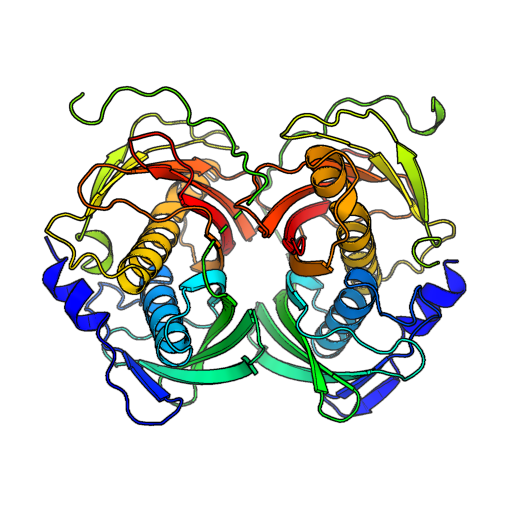 -18.416 1.304 -5.733 1.00 43.43 23 VAL B O 1
ATOM 2074 N N . GLY B 1 27 ? -16.342 0.987 -4.922 1.00 31.83 24 GLY B N 1
ATOM 2075 C CA . GLY B 1 27 ? -16.377 2.166 -4.081 1.00 34.35 24 GLY B CA 1
ATOM 2076 C C . GLY B 1 27 ? -15.332 3.177 -4.496 1.00 42.25 24 GLY B C 1
ATOM 2077 O O . GLY B 1 27 ? -14.151 2.853 -4.632 1.00 45.74 24 GLY B O 1
ATOM 2078 N N . GLN B 1 28 ? -15.766 4.410 -4.716 1.00 41.92 25 GLN B N 1
ATOM 2079 C CA . GLN B 1 28 ? -14.847 5.435 -5.174 1.00 47.60 25 GLN B CA 1
ATOM 2080 C C . GLN B 1 28 ? -14.066 5.974 -3.993 1.00 47.17 25 GLN B C 1
ATOM 2081 O O . GLN B 1 28 ? -14.604 6.138 -2.898 1.00 47.69 25 GLN B O 1
ATOM 2087 N N . GLN B 1 29 ? -12.789 6.247 -4.219 1.00 47.49 26 GLN B N 1
ATOM 2088 C CA . GLN B 1 29 ? -11.936 6.726 -3.152 1.00 50.80 26 GLN B CA 1
ATOM 2089 C C . GLN B 1 29 ? -11.729 8.215 -3.332 1.00 53.63 26 GLN B C 1
ATOM 2090 O O . GLN B 1 29 ? -11.849 8.740 -4.440 1.00 53.69 26 GLN B O 1
ATOM 2096 N N . LEU B 1 30 ? -11.408 8.895 -2.242 1.00 51.28 27 LEU B N 1
ATOM 2097 C CA . LEU B 1 30 ? -11.183 10.324 -2.307 1.00 58.35 27 LEU B CA 1
ATOM 2098 C C . LEU B 1 30 ? -9.719 10.646 -2.061 1.00 63.04 27 LEU B C 1
ATOM 2099 O O . LEU B 1 30 ? -9.046 9.957 -1.294 1.00 53.38 27 LEU B O 1
ATOM 2104 N N . PRO B 1 31 ? -9.217 11.678 -2.758 1.00 71.56 28 PRO B N 1
ATOM 2105 C CA . PRO B 1 31 ? -7.835 12.161 -2.696 1.00 61.97 28 PRO B CA 1
ATOM 2106 C C . PRO B 1 31 ? -7.326 12.407 -1.283 1.00 67.83 28 PRO B C 1
ATOM 2107 O O . PRO B 1 31 ? -8.004 13.019 -0.454 1.00 70.30 28 PRO B O 1
ATOM 2111 N N . ALA B 1 32 ? -6.124 11.927 -1.074 1.00 69.35 29 ALA B N 1
ATOM 2112 C CA . ALA B 1 32 ? -5.482 12.072 0.178 1.00 69.78 29 ALA B CA 1
ATOM 2113 C C . ALA B 1 32 ? -4.039 12.330 -0.109 1.00 76.60 29 ALA B C 1
ATOM 2114 O O . ALA B 1 32 ? -3.486 11.794 -1.069 1.00 69.56 29 ALA B O 1
ATOM 2116 N N . PRO B 1 33 ? -3.402 13.172 0.819 1.00 76.14 30 PRO B N 1
ATOM 2117 C CA . PRO B 1 33 ? -1.948 13.204 0.632 1.00 74.64 30 PRO B CA 1
ATOM 2118 C C . PRO B 1 33 ? -1.488 11.851 1.067 1.00 81.37 30 PRO B C 1
ATOM 2119 O O . PRO B 1 33 ? -1.719 11.568 2.221 1.00 93.55 30 PRO B O 1
ATOM 2123 N N . ALA B 1 34 ? -0.839 11.080 0.215 1.00 69.12 31 ALA B N 1
ATOM 2124 C CA . ALA B 1 34 ? -0.369 9.756 0.562 1.00 72.23 31 ALA B CA 1
ATOM 2125 C C . ALA B 1 34 ? -0.099 8.934 -0.663 1.00 75.00 31 ALA B C 1
ATOM 2126 O O . ALA B 1 34 ? 1.018 8.540 -0.874 1.00 82.17 31 ALA B O 1
ATOM 2128 N N . ASN B 1 35 ? -1.116 8.621 -1.455 1.00 74.95 32 ASN B N 1
ATOM 2129 C CA . ASN B 1 35 ? -2.490 8.860 -1.127 1.00 69.44 32 ASN B CA 1
ATOM 2130 C C . ASN B 1 35 ? -2.905 7.594 -0.436 1.00 69.61 32 ASN B C 1
ATOM 2131 O O . ASN B 1 35 ? -2.780 6.531 -0.981 1.00 61.55 32 ASN B O 1
ATOM 2136 N N . HIS B 1 36 ? -3.362 7.701 0.794 1.00 69.91 33 HIS B N 1
ATOM 2137 C CA . HIS B 1 36 ? -3.468 6.542 1.580 1.00 62.39 33 HIS B CA 1
ATOM 2138 C C . HIS B 1 36 ? -4.893 6.532 1.770 1.00 60.32 33 HIS B C 1
ATOM 2139 O O . HIS B 1 36 ? -5.463 7.571 1.968 1.00 62.07 33 HIS B O 1
ATOM 2146 N N . ILE B 1 37 ? -5.496 5.370 1.657 1.00 54.09 34 ILE B N 1
ATOM 2147 C CA . ILE B 1 37 ? -6.908 5.274 1.989 1.00 38.61 34 ILE B CA 1
ATOM 2148 C C . ILE B 1 37 ? -7.039 5.073 3.478 1.00 40.38 34 ILE B C 1
ATOM 2149 O O . ILE B 1 37 ? -6.323 4.261 4.058 1.00 48.84 34 ILE B O 1
ATOM 2154 N N . LEU B 1 38 ? -7.963 5.794 4.098 1.00 41.76 35 LEU B N 1
ATOM 2155 C CA . LEU B 1 38 ? -8.172 5.650 5.531 1.00 42.68 35 LEU B CA 1
ATOM 2156 C C . LEU B 1 38 ? -9.032 4.439 5.846 1.00 44.19 35 LEU B C 1
ATOM 2157 O O . LEU B 1 38 ? -10.038 4.194 5.183 1.00 44.55 35 LEU B O 1
ATOM 2162 N N . GLY B 1 39 ? -8.622 3.688 6.864 1.00 41.69 36 GLY B N 1
ATOM 2163 C CA . GLY B 1 39 ? -9.355 2.515 7.295 1.00 33.56 36 GLY B CA 1
ATOM 2164 C C . GLY B 1 39 ? -10.837 2.774 7.489 1.00 37.33 36 GLY B C 1
ATOM 2165 O O . GLY B 1 39 ? -11.674 2.072 6.921 1.00 41.73 36 GLY B O 1
ATOM 2166 N N . GLY B 1 40 ? -11.159 3.809 8.258 1.00 38.45 37 GLY B N 1
ATOM 2167 C CA . GLY B 1 40 ? -12.538 4.151 8.556 1.00 35.11 37 GLY B CA 1
ATOM 2168 C C . GLY B 1 40 ? -13.382 4.316 7.311 1.00 38.70 37 GLY B C 1
ATOM 2169 O O . GLY B 1 40 ? -14.558 3.962 7.297 1.00 39.29 37 GLY B O 1
ATOM 2170 N N . HIS B 1 41 ? -12.770 4.854 6.264 1.00 36.75 38 HIS B N 1
ATOM 2171 C CA . HIS B 1 41 ? -13.453 5.062 4.998 1.00 36.69 38 HIS B CA 1
ATOM 2172 C C . HIS B 1 41 ? -13.749 3.750 4.276 1.00 38.23 38 HIS B C 1
ATOM 2173 O O . HIS B 1 41 ? -14.878 3.509 3.847 1.00 43.72 38 HIS B O 1
ATOM 2180 N N . ILE B 1 42 ? -12.734 2.902 4.152 1.00 30.43 39 ILE B N 1
ATOM 2181 C CA . ILE B 1 42 ? -12.883 1.661 3.414 1.00 28.16 39 ILE B CA 1
ATOM 2182 C C . ILE B 1 42 ? -13.754 0.677 4.192 1.00 32.57 39 ILE B C 1
ATOM 2183 O O . ILE B 1 42 ? -14.480 -0.112 3.590 1.00 37.14 39 ILE B O 1
ATOM 2188 N N . SER B 1 43 ? -13.699 0.732 5.520 1.00 29.63 40 SER B N 1
ATOM 2189 C CA . SER B 1 43 ? -14.513 -0.160 6.339 1.00 29.93 40 SER B CA 1
ATOM 2190 C C . SER B 1 43 ? -15.972 0.290 6.345 1.00 31.88 40 SER B C 1
ATOM 2191 O O . SER B 1 43 ? -16.881 -0.525 6.485 1.00 32.53 40 SER B O 1
ATOM 2194 N N . ALA B 1 44 ? -16.191 1.593 6.210 1.00 32.84 41 ALA B N 1
ATOM 2195 C CA . ALA B 1 44 ? -17.544 2.130 6.117 1.00 38.14 41 ALA B CA 1
ATOM 2196 C C . ALA B 1 44 ? -18.201 1.709 4.809 1.00 32.58 41 ALA B C 1
ATOM 2197 O O . ALA B 1 44 ? -19.383 1.365 4.777 1.00 29.79 41 ALA B O 1
ATOM 2199 N N . GLN B 1 45 ? -17.424 1.752 3.732 1.00 25.07 42 GLN B N 1
ATOM 2200 C CA . GLN B 1 45 ? -17.897 1.311 2.428 1.00 31.51 42 GLN B CA 1
ATOM 2201 C C . GLN B 1 45 ? -18.211 -0.181 2.442 1.00 31.86 42 GLN B C 1
ATOM 2202 O O . GLN B 1 45 ? -19.242 -0.616 1.928 1.00 32.42 42 GLN B O 1
ATOM 2208 N N . ALA B 1 46 ? -17.315 -0.959 3.039 1.00 31.87 43 ALA B N 1
ATOM 2209 C CA . ALA B 1 46 ? -17.484 -2.403 3.122 1.00 27.56 43 ALA B CA 1
ATOM 2210 C C . ALA B 1 46 ? -18.721 -2.766 3.940 1.00 31.41 43 ALA B C 1
ATOM 2211 O O . ALA B 1 46 ? -19.396 -3.754 3.654 1.00 35.24 43 ALA B O 1
ATOM 2213 N N . LEU B 1 47 ? -19.020 -1.955 4.949 1.00 27.99 44 LEU B N 1
ATOM 2214 C CA . LEU B 1 47 ? -20.185 -2.182 5.787 1.00 26.36 44 LEU B CA 1
ATOM 2215 C C . LEU B 1 47 ? -21.456 -1.910 5.007 1.00 27.31 44 LEU B C 1
ATOM 2216 O O . LEU B 1 47 ? -22.451 -2.612 5.163 1.00 30.36 44 LEU B O 1
ATOM 2221 N N . LEU B 1 48 ? -21.417 -0.889 4.160 1.00 28.90 45 LEU B N 1
ATOM 2222 C CA . LEU B 1 48 ? -22.556 -0.586 3.305 1.00 41.15 45 LEU B CA 1
ATOM 2223 C C . LEU B 1 48 ? -22.752 -1.692 2.281 1.00 34.30 45 LEU B C 1
ATOM 2224 O O . LEU B 1 48 ? -23.882 -2.055 1.952 1.00 27.95 45 LEU B O 1
ATOM 2229 N N . ALA B 1 49 ? -21.642 -2.230 1.792 1.00 30.52 46 ALA B N 1
ATOM 2230 C CA . ALA B 1 49 ? -21.695 -3.329 0.849 1.00 24.69 46 ALA B CA 1
ATOM 2231 C C . ALA B 1 49 ? -22.472 -4.489 1.449 1.00 29.42 46 ALA B C 1
ATOM 2232 O O . ALA B 1 49 ? -23.468 -4.933 0.887 1.00 32.67 46 ALA B O 1
ATOM 2234 N N . ALA B 1 50 ? -22.050 -4.922 2.631 1.00 28.87 47 ALA B N 1
ATOM 2235 C CA . ALA B 1 50 ? -22.714 -6.004 3.338 1.00 26.82 47 ALA B CA 1
ATOM 2236 C C . ALA B 1 50 ? -24.181 -5.679 3.604 1.00 28.24 47 ALA B C 1
ATOM 2237 O O . ALA B 1 50 ? -25.061 -6.503 3.363 1.00 25.73 47 ALA B O 1
ATOM 2239 N N . SER B 1 51 ? -24.431 -4.471 4.097 1.00 31.31 48 SER B N 1
ATOM 2240 C CA . SER B 1 51 ? -25.775 -4.042 4.469 1.00 29.65 48 SER B CA 1
ATOM 2241 C C . SER B 1 51 ? -26.760 -4.095 3.305 1.00 27.61 48 SER B C 1
ATOM 2242 O O . SER B 1 51 ? -27.918 -4.457 3.490 1.00 27.32 48 SER B O 1
ATOM 2245 N N . ARG B 1 52 ? -26.301 -3.711 2.117 1.00 33.32 49 ARG B N 1
ATOM 2246 C CA . ARG B 1 52 ? -27.141 -3.723 0.920 1.00 30.89 49 ARG B CA 1
ATOM 2247 C C . ARG B 1 52 ? -27.475 -5.129 0.420 1.00 28.54 49 ARG B C 1
ATOM 2248 O O . ARG B 1 52 ? -28.396 -5.298 -0.377 1.00 36.99 49 ARG B O 1
ATOM 2256 N N . THR B 1 53 ? -26.728 -6.128 0.884 1.00 28.91 50 THR B N 1
ATOM 2257 C CA . THR B 1 53 ? -27.029 -7.525 0.571 1.00 24.79 50 THR B CA 1
ATOM 2258 C C . THR B 1 53 ? -27.841 -8.168 1.687 1.00 28.63 50 THR B C 1
ATOM 2259 O O . THR B 1 53 ? -28.123 -9.361 1.641 1.00 27.30 50 THR B O 1
ATOM 2263 N N . ALA B 1 54 ? -28.141 -7.395 2.725 1.00 28.14 51 ALA B N 1
ATOM 2264 C CA . ALA B 1 54 ? -29.020 -7.860 3.795 1.00 34.97 51 ALA B CA 1
ATOM 2265 C C . ALA B 1 54 ? -30.311 -7.053 3.771 1.00 41.23 51 ALA B C 1
ATOM 2266 O O . ALA B 1 54 ? -30.320 -5.873 4.114 1.00 47.18 51 ALA B O 1
ATOM 2268 N N . ALA B 1 55 ? -31.412 -7.712 3.432 1.00 46.88 52 ALA B N 1
ATOM 2269 C CA . ALA B 1 55 ? -32.633 -7.007 3.074 1.00 37.28 52 ALA B CA 1
ATOM 2270 C C . ALA B 1 55 ? -33.359 -6.431 4.283 1.00 44.30 52 ALA B C 1
ATOM 2271 O O . ALA B 1 55 ? -33.968 -7.165 5.062 1.00 47.37 52 ALA B O 1
ATOM 2273 N N . GLY B 1 56 ? -33.300 -5.105 4.412 1.00 40.69 53 GLY B N 1
ATOM 2274 C CA . GLY B 1 56 ? -33.971 -4.386 5.484 1.00 51.87 53 GLY B CA 1
ATOM 2275 C C . GLY B 1 56 ? -33.527 -4.793 6.880 1.00 63.87 53 GLY B C 1
ATOM 2276 O O . GLY B 1 56 ? -34.320 -4.809 7.824 1.00 60.54 53 GLY B O 1
ATOM 2277 N N . ARG B 1 57 ? -32.244 -5.108 7.013 1.00 51.44 54 ARG B N 1
ATOM 2278 C CA . ARG B 1 57 ? -31.682 -5.493 8.296 1.00 35.54 54 ARG B CA 1
ATOM 2279 C C . ARG B 1 57 ? -30.535 -4.556 8.644 1.00 43.18 54 ARG B C 1
ATOM 2280 O O . ARG B 1 57 ? -29.802 -4.106 7.763 1.00 41.62 54 ARG B O 1
ATOM 2288 N N . GLU B 1 58 ? -30.396 -4.241 9.927 1.00 44.34 55 GLU B N 1
ATOM 2289 C CA . GLU B 1 58 ? -29.358 -3.318 10.371 1.00 38.49 55 GLU B CA 1
ATOM 2290 C C . GLU B 1 58 ? -28.178 -4.052 11.010 1.00 36.71 55 GLU B C 1
ATOM 2291 O O . GLU B 1 58 ? -28.352 -5.098 11.642 1.00 29.26 55 GLU B O 1
ATOM 2297 N N . PRO B 1 59 ? -26.966 -3.501 10.848 1.00 30.52 56 PRO B N 1
ATOM 2298 C CA . PRO B 1 59 ? -25.783 -4.129 11.441 1.00 26.86 56 PRO B CA 1
ATOM 2299 C C . PRO B 1 59 ? -25.719 -3.900 12.940 1.00 30.44 56 PRO B C 1
ATOM 2300 O O . PRO B 1 59 ? -25.901 -2.774 13.408 1.00 29.72 56 PRO B O 1
ATOM 2304 N N . HIS B 1 60 ? -25.475 -4.965 13.694 1.00 28.52 57 HIS B N 1
ATOM 2305 C CA . HIS B 1 60 ? -25.327 -4.812 15.127 1.00 25.33 57 HIS B CA 1
ATOM 2306 C C . HIS B 1 60 ? -23.860 -4.993 15.533 1.00 30.68 57 HIS B C 1
ATOM 2307 O O . HIS B 1 60 ? -23.478 -4.646 16.651 1.00 32.98 57 HIS B O 1
ATOM 2314 N N . SER B 1 61 ? -23.042 -5.525 14.624 1.00 23.41 58 SER B N 1
ATOM 2315 C CA . SER B 1 61 ? -21.599 -5.587 14.848 1.00 20.65 58 SER B CA 1
ATOM 2316 C C . SER B 1 61 ? -20.834 -5.794 13.549 1.00 20.62 58 SER B C 1
ATOM 2317 O O . SER B 1 61 ? -21.381 -6.273 12.560 1.00 28.88 58 SER B O 1
ATOM 2320 N N . VAL B 1 62 ? -19.551 -5.449 13.571 1.00 20.33 59 VAL B N 1
ATOM 2321 C CA . VAL B 1 62 ? -18.695 -5.578 12.401 1.00 22.53 59 VAL B CA 1
ATOM 2322 C C . VAL B 1 62 ? -17.224 -5.637 12.825 1.00 23.63 59 VAL B C 1
ATOM 2323 O O . VAL B 1 62 ? -16.778 -4.892 13.698 1.00 28.99 59 VAL B O 1
ATOM 2327 N N . HIS B 1 63 ? -16.476 -6.541 12.207 1.00 21.92 60 HIS B N 1
ATOM 2328 C CA . HIS B 1 63 ? -15.065 -6.705 12.510 1.00 18.87 60 HIS B CA 1
ATOM 2329 C C . HIS B 1 63 ? -14.265 -6.564 11.232 1.00 23.92 60 HIS B C 1
ATOM 2330 O O . HIS B 1 63 ? -14.500 -7.288 10.271 1.00 31.07 60 HIS B O 1
ATOM 2337 N N . THR B 1 64 ? -13.324 -5.626 11.220 1.00 20.48 61 THR B N 1
ATOM 2338 C CA . THR B 1 64 ? -12.591 -5.314 10.004 1.00 18.70 61 THR B CA 1
ATOM 2339 C C . THR B 1 64 ? -11.084 -5.425 10.206 1.00 29.48 61 THR B C 1
ATOM 2340 O O . THR B 1 64 ? -10.544 -4.853 11.145 1.00 27.03 61 THR B O 1
ATOM 2344 N N . TYR B 1 65 ? -10.410 -6.159 9.323 1.00 24.99 62 TYR B N 1
ATOM 2345 C CA . TYR B 1 65 ? -8.950 -6.197 9.307 1.00 24.52 62 TYR B CA 1
ATOM 2346 C C . TYR B 1 65 ? -8.419 -5.344 8.174 1.00 27.60 62 TYR B C 1
ATOM 2347 O O . TYR B 1 65 ? -8.834 -5.507 7.039 1.00 29.81 62 TYR B O 1
ATOM 2356 N N . PHE B 1 66 ? -7.480 -4.457 8.472 1.00 22.83 63 PHE B N 1
ATOM 2357 C CA . PHE B 1 66 ? -6.837 -3.693 7.421 1.00 24.94 63 PHE B CA 1
ATOM 2358 C C . PHE B 1 66 ? -5.513 -4.357 7.127 1.00 26.13 63 PHE B C 1
ATOM 2359 O O . PHE B 1 66 ? -4.625 -4.397 7.978 1.00 26.31 63 PHE B O 1
ATOM 2367 N N . LEU B 1 67 ? -5.392 -4.890 5.918 1.00 25.75 64 LEU B N 1
ATOM 2368 C CA . LEU B 1 67 ? -4.312 -5.811 5.608 1.00 30.26 64 LEU B CA 1
ATOM 2369 C C . LEU B 1 67 ? -3.221 -5.162 4.788 1.00 32.07 64 LEU B C 1
ATOM 2370 O O . LEU B 1 67 ? -2.035 -5.368 5.042 1.00 41.16 64 LEU B O 1
ATOM 2375 N N . ARG B 1 68 ? -3.632 -4.393 3.791 1.00 36.91 65 ARG B N 1
ATOM 2376 C CA . ARG B 1 68 ? -2.690 -3.758 2.887 1.00 36.88 65 ARG B CA 1
ATOM 2377 C C . ARG B 1 68 ? -3.112 -2.321 2.599 1.00 32.44 65 ARG B C 1
ATOM 2378 O O . ARG B 1 68 ? -4.306 -2.025 2.514 1.00 32.57 65 ARG B O 1
ATOM 2386 N N . PRO B 1 69 ? -2.131 -1.414 2.480 1.00 37.52 66 PRO B N 1
ATOM 2387 C CA . PRO B 1 69 ? -2.426 -0.011 2.168 1.00 39.85 66 PRO B CA 1
ATOM 2388 C C . PRO B 1 69 ? -2.956 0.157 0.749 1.00 35.50 66 PRO B C 1
ATOM 2389 O O . PRO B 1 69 ? -2.383 -0.382 -0.201 1.00 34.98 66 PRO B O 1
ATOM 2393 N N . GLY B 1 70 ? -4.036 0.914 0.606 1.00 39.07 67 GLY B N 1
ATOM 2394 C CA . GLY B 1 70 ? -4.653 1.085 -0.693 1.00 43.40 67 GLY B CA 1
ATOM 2395 C C . GLY B 1 70 ? -4.277 2.395 -1.352 1.00 46.20 67 GLY B C 1
ATOM 2396 O O . GLY B 1 70 ? -3.943 3.371 -0.680 1.00 49.81 67 GLY B O 1
ATOM 2397 N N . ASP B 1 71 ? -4.328 2.402 -2.680 1.00 48.86 68 ASP B N 1
ATOM 2398 C CA . ASP B 1 71 ? -4.067 3.595 -3.473 1.00 51.60 68 ASP B CA 1
ATOM 2399 C C . ASP B 1 71 ? -5.378 4.351 -3.677 1.00 53.01 68 ASP B C 1
ATOM 2400 O O . ASP B 1 71 ? -6.245 3.890 -4.415 1.00 57.19 68 ASP B O 1
ATOM 2405 N N . SER B 1 72 ? -5.518 5.519 -3.056 1.00 49.84 69 SER B N 1
ATOM 2406 C CA . SER B 1 72 ? -6.783 6.250 -3.130 1.00 50.34 69 SER B CA 1
ATOM 2407 C C . SER B 1 72 ? -7.056 6.878 -4.500 1.00 48.38 69 SER B C 1
ATOM 2408 O O . SER B 1 72 ? -8.099 7.498 -4.697 1.00 59.91 69 SER B O 1
ATOM 2411 N N . ARG B 1 73 ? -6.138 6.716 -5.446 1.00 44.04 70 ARG B N 1
ATOM 2412 C CA . ARG B 1 73 ? -6.355 7.247 -6.791 1.00 51.81 70 ARG B CA 1
ATOM 2413 C C . ARG B 1 73 ? -7.101 6.240 -7.661 1.00 58.26 70 ARG B C 1
ATOM 2414 O O . ARG B 1 73 ? -7.621 6.586 -8.721 1.00 67.43 70 ARG B O 1
ATOM 2422 N N . GLN B 1 74 ? -7.146 4.993 -7.209 1.00 52.83 71 GLN B N 1
ATOM 2423 C CA . GLN B 1 74 ? -7.915 3.965 -7.894 1.00 44.09 71 GLN B CA 1
ATOM 2424 C C . GLN B 1 74 ? -9.086 3.537 -7.014 1.00 49.32 71 GLN B C 1
ATOM 2425 O O . GLN B 1 74 ? -8.980 3.546 -5.788 1.00 49.56 71 GLN B O 1
ATOM 2431 N N . PRO B 1 75 ? -10.217 3.176 -7.636 1.00 53.50 72 PRO B N 1
ATOM 2432 C CA . PRO B 1 75 ? -11.392 2.737 -6.875 1.00 43.09 72 PRO B CA 1
ATOM 2433 C C . PRO B 1 75 ? -11.175 1.357 -6.256 1.00 43.57 72 PRO B C 1
ATOM 2434 O O . PRO B 1 75 ? -10.169 0.713 -6.550 1.00 43.18 72 PRO B O 1
ATOM 2438 N N . VAL B 1 76 ? -12.116 0.908 -5.430 1.00 42.60 73 VAL B N 1
ATOM 2439 C CA . VAL B 1 76 ? -11.981 -0.359 -4.715 1.00 36.67 73 VAL B CA 1
ATOM 2440 C C . VAL B 1 76 ? -13.133 -1.327 -5.003 1.00 41.09 73 VAL B C 1
ATOM 2441 O O . VAL B 1 76 ? -14.303 -0.945 -4.949 1.00 41.96 73 VAL B O 1
ATOM 2445 N N . ASP B 1 77 ? -12.798 -2.585 -5.282 1.00 35.61 74 ASP B N 1
ATOM 2446 C CA . ASP B 1 77 ? -13.808 -3.613 -5.532 1.00 35.83 74 ASP B CA 1
ATOM 2447 C C . ASP B 1 77 ? -14.181 -4.344 -4.250 1.00 40.43 74 ASP B C 1
ATOM 2448 O O . ASP B 1 77 ? -13.319 -4.941 -3.601 1.00 36.75 74 ASP B O 1
ATOM 2453 N N . PHE B 1 78 ? -15.465 -4.321 -3.903 1.00 32.33 75 PHE B N 1
ATOM 2454 C CA . PHE B 1 78 ? -15.946 -5.040 -2.729 1.00 25.85 75 PHE B CA 1
ATOM 2455 C C . PHE B 1 78 ? -16.721 -6.292 -3.114 1.00 31.42 75 PHE B C 1
ATOM 2456 O O . PHE B 1 78 ? -17.762 -6.209 -3.765 1.00 37.49 75 PHE B O 1
ATOM 2464 N N . GLU B 1 79 ? -16.215 -7.452 -2.708 1.00 27.65 76 GLU B N 1
ATOM 2465 C CA . GLU B 1 79 ? -16.957 -8.697 -2.862 1.00 26.77 76 GLU B CA 1
ATOM 2466 C C . GLU B 1 79 ? -17.634 -9.072 -1.550 1.00 26.87 76 GLU B C 1
ATOM 2467 O O . GLU B 1 79 ? -16.992 -9.099 -0.500 1.00 33.55 76 GLU B O 1
ATOM 2473 N N . VAL B 1 80 ? -18.932 -9.355 -1.615 1.00 25.21 77 VAL B N 1
ATOM 2474 C CA . VAL B 1 80 ? -19.696 -9.788 -0.448 1.00 22.01 77 VAL B CA 1
ATOM 2475 C C . VAL B 1 80 ? -20.000 -11.284 -0.517 1.00 28.87 77 VAL B C 1
ATOM 2476 O O . VAL B 1 80 ? -20.273 -11.822 -1.591 1.00 29.03 77 VAL B O 1
ATOM 2480 N N . VAL B 1 81 ? -19.920 -11.953 0.630 1.00 26.45 78 VAL B N 1
ATOM 2481 C CA . VAL B 1 81 ? -20.215 -13.376 0.724 1.00 21.94 78 VAL B CA 1
ATOM 2482 C C . VAL B 1 81 ? -21.248 -13.647 1.824 1.00 23.47 78 VAL B C 1
ATOM 2483 O O . VAL B 1 81 ? -21.161 -13.094 2.916 1.00 33.94 78 VAL B O 1
ATOM 2487 N N . ASP B 1 82 ? -22.247 -14.464 1.509 1.00 22.09 79 ASP B N 1
ATOM 2488 C CA . ASP B 1 82 ? -23.304 -14.820 2.448 1.00 23.44 79 ASP B CA 1
ATOM 2489 C C . ASP B 1 82 ? -22.834 -15.911 3.419 1.00 25.54 79 ASP B C 1
ATOM 2490 O O . ASP B 1 82 ? -22.752 -17.080 3.057 1.00 25.11 79 ASP B O 1
ATOM 2495 N N . LEU B 1 83 ? -22.498 -15.508 4.641 1.00 24.51 80 LEU B N 1
ATOM 2496 C CA . LEU B 1 83 ? -22.074 -16.426 5.698 1.00 22.50 80 LEU B CA 1
ATOM 2497 C C . LEU B 1 83 ? -23.264 -17.074 6.380 1.00 25.87 80 LEU B C 1
ATOM 2498 O O . LEU B 1 83 ? -23.214 -18.238 6.775 1.00 22.15 80 LEU B O 1
ATOM 2503 N N . GLN B 1 84 ? -24.323 -16.295 6.557 1.00 24.03 81 GLN B N 1
ATOM 2504 C CA . GLN B 1 84 ? -25.539 -16.827 7.134 1.00 24.41 81 GLN B CA 1
ATOM 2505 C C . GLN B 1 84 ? -26.760 -16.008 6.759 1.00 28.35 81 GLN B C 1
ATOM 2506 O O . GLN B 1 84 ? -26.728 -14.781 6.758 1.00 31.66 81 GLN B O 1
ATOM 2512 N N . GLU B 1 85 ? -27.847 -16.699 6.456 1.00 28.00 82 GLU B N 1
ATOM 2513 C CA . GLU B 1 85 ? -29.096 -16.030 6.164 1.00 33.22 82 GLU B CA 1
ATOM 2514 C C . GLU B 1 85 ? -30.196 -16.763 6.897 1.00 35.12 82 GLU B C 1
ATOM 2515 O O . GLU B 1 85 ? -30.717 -17.767 6.417 1.00 46.13 82 GLU B O 1
ATOM 2521 N N . GLY B 1 86 ? -30.529 -16.264 8.078 1.00 35.42 83 GLY B N 1
ATOM 2522 C CA . GLY B 1 86 ? -31.488 -16.922 8.938 1.00 37.85 83 GLY B CA 1
ATOM 2523 C C . GLY B 1 86 ? -32.754 -16.123 9.149 1.00 48.39 83 GLY B C 1
ATOM 2524 O O . GLY B 1 86 ? -32.892 -14.994 8.668 1.00 45.63 83 GLY B O 1
ATOM 2525 N N . ARG B 1 87 ? -33.686 -16.733 9.872 1.00 48.11 84 ARG B N 1
ATOM 2526 C CA . ARG B 1 87 ? -34.938 -16.093 10.248 1.00 47.95 84 ARG B CA 1
ATOM 2527 C C . ARG B 1 87 ? -34.700 -14.806 11.029 1.00 51.13 84 ARG B C 1
ATOM 2528 O O . ARG B 1 87 ? -35.413 -13.816 10.851 1.00 50.44 84 ARG B O 1
ATOM 2536 N N . THR B 1 88 ? -33.677 -14.816 11.877 1.00 51.12 85 THR B N 1
ATOM 2537 C CA . THR B 1 88 ? -33.396 -13.671 12.731 1.00 45.41 85 THR B CA 1
ATOM 2538 C C . THR B 1 88 ? -32.137 -12.937 12.288 1.00 41.26 85 THR B C 1
ATOM 2539 O O . THR B 1 88 ? -32.146 -11.720 12.100 1.00 37.06 85 THR B O 1
ATOM 2543 N N . PHE B 1 89 ? -31.061 -13.694 12.101 1.00 38.74 86 PHE B N 1
ATOM 2544 C CA . PHE B 1 89 ? -29.747 -13.115 11.847 1.00 31.92 86 PHE B CA 1
ATOM 2545 C C . PHE B 1 89 ? -29.259 -13.255 10.411 1.00 33.66 86 PHE B C 1
ATOM 2546 O O . PHE B 1 89 ? -29.610 -14.195 9.696 1.00 36.53 86 PHE B O 1
ATOM 2554 N N . SER B 1 90 ? -28.408 -12.318 10.020 1.00 32.36 87 SER B N 1
ATOM 2555 C CA . SER B 1 90 ? -27.651 -12.415 8.786 1.00 34.12 87 SER B CA 1
ATOM 2556 C C . SER B 1 90 ? -26.174 -12.184 9.090 1.00 30.79 87 SER B C 1
ATOM 2557 O O . SER B 1 90 ? -25.827 -11.448 10.014 1.00 31.17 87 SER B O 1
ATOM 2560 N N . ALA B 1 91 ? -25.308 -12.820 8.312 1.00 25.80 88 ALA B N 1
ATOM 2561 C CA . ALA B 1 91 ? -23.875 -12.615 8.445 1.00 21.12 88 ALA B CA 1
ATOM 2562 C C . ALA B 1 91 ? -23.255 -12.445 7.068 1.00 21.43 88 ALA B C 1
ATOM 2563 O O . ALA B 1 91 ? -23.657 -13.108 6.112 1.00 24.96 88 ALA B O 1
ATOM 2565 N N . ARG B 1 92 ? -22.291 -11.538 6.965 1.00 23.89 89 ARG B N 1
ATOM 2566 C CA . ARG B 1 92 ? -21.616 -11.284 5.696 1.00 25.82 89 ARG B CA 1
ATOM 2567 C C . ARG B 1 92 ? -20.105 -11.242 5.844 1.00 25.99 89 ARG B C 1
ATOM 2568 O O . ARG B 1 92 ? -19.585 -10.860 6.889 1.00 27.17 89 ARG B O 1
ATOM 2576 N N . ARG B 1 93 ? -19.413 -11.655 4.788 1.00 29.72 90 ARG B N 1
ATOM 2577 C CA . ARG B 1 93 ? -17.987 -11.406 4.634 1.00 22.16 90 ARG B CA 1
ATOM 2578 C C . ARG B 1 93 ? -17.827 -10.366 3.537 1.00 26.97 90 ARG B C 1
ATOM 2579 O O . ARG B 1 93 ? -18.524 -10.419 2.530 1.00 27.24 90 ARG B O 1
ATOM 2587 N N . VAL B 1 94 ? -16.944 -9.396 3.737 1.00 32.05 91 VAL B N 1
ATOM 2588 C CA . VAL B 1 94 ? -16.649 -8.440 2.681 1.00 20.93 91 VAL B CA 1
ATOM 2589 C C . VAL B 1 94 ? -15.150 -8.375 2.475 1.00 23.22 91 VAL B C 1
ATOM 2590 O O . VAL B 1 94 ? -14.396 -8.169 3.421 1.00 28.13 91 VAL B O 1
ATOM 2594 N N . THR B 1 95 ? -14.717 -8.567 1.237 1.00 28.86 92 THR B N 1
ATOM 2595 C CA . THR B 1 95 ? -13.305 -8.475 0.908 1.00 27.35 92 THR B CA 1
ATOM 2596 C C . THR B 1 95 ? -13.098 -7.305 -0.043 1.00 26.27 92 THR B C 1
ATOM 2597 O O . THR B 1 95 ? -13.737 -7.231 -1.089 1.00 32.49 92 THR B O 1
ATOM 2601 N N . ALA B 1 96 ? -12.238 -6.367 0.341 1.00 30.74 93 ALA B N 1
ATOM 2602 C CA . ALA B 1 96 ? -11.966 -5.207 -0.504 1.00 30.14 93 ALA B CA 1
ATOM 2603 C C . ALA B 1 96 ? -10.664 -5.395 -1.270 1.00 26.77 93 ALA B C 1
ATOM 2604 O O . ALA B 1 96 ? -9.629 -5.707 -0.689 1.00 26.71 93 ALA B O 1
ATOM 2606 N N . ARG B 1 97 ? -10.724 -5.187 -2.579 1.00 34.32 94 ARG B N 1
ATOM 2607 C CA . ARG B 1 97 ? -9.563 -5.396 -3.429 1.00 28.86 94 ARG B CA 1
ATOM 2608 C C . ARG B 1 97 ? -9.253 -4.231 -4.351 1.00 28.66 94 ARG B C 1
ATOM 2609 O O . ARG B 1 97 ? -10.144 -3.506 -4.792 1.00 29.63 94 ARG B O 1
ATOM 2617 N N . GLN B 1 98 ? -7.965 -4.064 -4.619 1.00 34.14 95 GLN B N 1
ATOM 2618 C CA . GLN B 1 98 ? -7.484 -3.262 -5.731 1.00 34.68 95 GLN B CA 1
ATOM 2619 C C . GLN B 1 98 ? -6.641 -4.199 -6.567 1.00 41.29 95 GLN B C 1
ATOM 2620 O O . GLN B 1 98 ? -5.577 -4.638 -6.131 1.00 42.55 95 GLN B O 1
ATOM 2626 N N . ASP B 1 99 ? -7.134 -4.505 -7.763 1.00 47.38 96 ASP B N 1
ATOM 2627 C CA . ASP B 1 99 ? -6.566 -5.545 -8.615 1.00 57.50 96 ASP B CA 1
ATOM 2628 C C . ASP B 1 99 ? -6.516 -6.880 -7.871 1.00 55.22 96 ASP B C 1
ATOM 2629 O O . ASP B 1 99 ? -7.536 -7.345 -7.365 1.00 51.57 96 ASP B O 1
ATOM 2634 N N . ASP B 1 100 ? -5.345 -7.498 -7.802 1.00 61.00 97 ASP B N 1
ATOM 2635 C CA . ASP B 1 100 ? -5.230 -8.810 -7.172 1.00 59.48 97 ASP B CA 1
ATOM 2636 C C . ASP B 1 100 ? -4.963 -8.681 -5.674 1.00 59.07 97 ASP B C 1
ATOM 2637 O O . ASP B 1 100 ? -4.986 -9.664 -4.932 1.00 49.05 97 ASP B O 1
ATOM 2642 N N . LYS B 1 101 ? -4.724 -7.447 -5.247 1.00 53.05 98 LYS B N 1
ATOM 2643 C CA . LYS B 1 101 ? -4.410 -7.124 -3.862 1.00 41.25 98 LYS B CA 1
ATOM 2644 C C . LYS B 1 101 ? -5.617 -7.035 -2.929 1.00 40.99 98 LYS B C 1
ATOM 2645 O O . LYS B 1 101 ? -6.567 -6.308 -3.207 1.00 36.99 98 LYS B O 1
ATOM 2651 N N . ILE B 1 102 ? -5.566 -7.782 -1.826 1.00 37.36 99 ILE B N 1
ATOM 2652 C CA . ILE B 1 102 ? -6.582 -7.704 -0.776 1.00 34.92 99 ILE B CA 1
ATOM 2653 C C . ILE B 1 102 ? -6.210 -6.604 0.221 1.00 34.11 99 ILE B C 1
ATOM 2654 O O . ILE B 1 102 ? -5.185 -6.692 0.887 1.00 34.93 99 ILE B O 1
ATOM 2659 N N . LEU B 1 103 ? -7.044 -5.576 0.330 1.00 32.43 100 LEU B N 1
ATOM 2660 C CA . LEU B 1 103 ? -6.734 -4.433 1.181 1.00 30.72 100 LEU B CA 1
ATOM 2661 C C . LEU B 1 103 ? -7.279 -4.642 2.583 1.00 35.49 100 LEU B C 1
ATOM 2662 O O . LEU B 1 103 ? -6.600 -4.383 3.578 1.00 36.51 100 LEU B O 1
ATOM 2667 N N . MET B 1 104 ? -8.523 -5.098 2.652 1.00 35.62 101 MET B N 1
ATOM 2668 C CA . MET B 1 104 ? -9.144 -5.396 3.929 1.00 31.24 101 MET B CA 1
ATOM 2669 C C . MET B 1 104 ? -10.136 -6.537 3.796 1.00 26.76 101 MET B C 1
ATOM 2670 O O . MET B 1 104 ? -10.632 -6.824 2.705 1.00 28.85 101 MET B O 1
ATOM 2675 N N . GLU B 1 105 ? -10.385 -7.214 4.910 1.00 28.17 102 GLU B N 1
ATOM 2676 C CA . GLU B 1 105 ? -11.475 -8.173 4.996 1.00 27.63 102 GLU B CA 1
ATOM 2677 C C . GLU B 1 105 ? -12.299 -7.867 6.232 1.00 22.09 102 GLU B C 1
ATOM 2678 O O . GLU B 1 105 ? -11.752 -7.465 7.258 1.00 25.42 102 GLU B O 1
ATOM 2684 N N . ALA B 1 106 ? -13.611 -8.049 6.132 1.00 17.22 103 ALA B N 1
ATOM 2685 C CA . ALA B 1 106 ? -14.506 -7.731 7.239 1.00 19.76 103 ALA B CA 1
ATOM 2686 C C . ALA B 1 106 ? -15.599 -8.763 7.419 1.00 30.90 103 ALA B C 1
ATOM 2687 O O . ALA B 1 106 ? -16.043 -9.391 6.457 1.00 31.64 103 ALA B O 1
ATOM 2689 N N . MET B 1 107 ? -16.021 -8.950 8.663 1.00 23.73 104 MET B N 1
ATOM 2690 C CA . MET B 1 107 ? -17.228 -9.711 8.930 1.00 21.81 104 MET B CA 1
ATOM 2691 C C . MET B 1 107 ? -18.236 -8.812 9.616 1.00 19.56 104 MET B C 1
ATOM 2692 O O . MET B 1 107 ? -17.864 -7.913 10.357 1.00 24.11 104 MET B O 1
ATOM 2697 N N . SER B 1 108 ? -19.511 -9.032 9.335 1.00 22.40 105 SER B N 1
ATOM 2698 C CA . SER B 1 108 ? -20.562 -8.209 9.910 1.00 25.31 105 SER B CA 1
ATOM 2699 C C . SER B 1 108 ? -21.785 -9.054 10.172 1.00 25.35 105 SER B C 1
ATOM 2700 O O . SER B 1 108 ? -21.997 -10.073 9.522 1.00 26.75 105 SER B O 1
ATOM 2703 N N . SER B 1 109 ? -22.588 -8.626 11.135 1.00 25.52 106 SER B N 1
ATOM 2704 C CA . SER B 1 109 ? -23.763 -9.380 11.519 1.00 23.31 106 SER B CA 1
ATOM 2705 C C . SER B 1 109 ? -24.959 -8.437 11.593 1.00 24.92 106 SER B C 1
ATOM 2706 O O . SER B 1 109 ? -24.810 -7.245 11.877 1.00 25.74 106 SER B O 1
ATOM 2709 N N . PHE B 1 110 ? -26.134 -8.975 11.288 1.00 30.19 107 PHE B N 1
ATOM 2710 C CA . PHE B 1 110 ? -27.350 -8.185 11.116 1.00 30.72 107 PHE B CA 1
ATOM 2711 C C . PHE B 1 110 ? -28.533 -8.895 11.765 1.00 29.98 107 PHE B C 1
ATOM 2712 O O . PHE B 1 110 ? -28.543 -10.122 11.864 1.00 29.97 107 PHE B O 1
ATOM 2720 N N . LYS B 1 111 ? -29.529 -8.137 12.203 1.00 26.48 108 LYS B N 1
ATOM 2721 C CA . LYS B 1 111 ? -30.791 -8.746 12.597 1.00 34.23 108 LYS B CA 1
ATOM 2722 C C . LYS B 1 111 ? -31.960 -7.801 12.366 1.00 41.66 108 LYS B C 1
ATOM 2723 O O . LYS B 1 111 ? -31.771 -6.616 12.088 1.00 41.96 108 LYS B O 1
ATOM 2729 N N . VAL B 1 112 ? -33.170 -8.343 12.460 1.00 47.27 109 VAL B N 1
ATOM 2730 C CA . VAL B 1 112 ? -34.374 -7.534 12.356 1.00 54.36 109 VAL B CA 1
ATOM 2731 C C . VAL B 1 112 ? -34.659 -6.940 13.735 1.00 58.36 109 VAL B C 1
ATOM 2732 O O . VAL B 1 112 ? -34.448 -7.595 14.757 1.00 65.41 109 VAL B O 1
ATOM 2736 N N . VAL B 1 113 ? -35.114 -5.692 13.760 1.00 62.12 110 VAL B N 1
ATOM 2737 C CA . VAL B 1 113 ? -35.225 -4.939 15.009 1.00 75.76 110 VAL B CA 1
ATOM 2738 C C . VAL B 1 113 ? -36.628 -5.033 15.620 1.00 73.03 110 VAL B C 1
ATOM 2739 O O . VAL B 1 113 ? -37.613 -5.212 14.907 1.00 69.57 110 VAL B O 1
ATOM 2743 N N . ASN B 1 114 ? -36.692 -4.949 16.949 1.00 83.59 111 ASN B N 1
ATOM 2744 C CA . ASN B 1 114 ? -37.945 -4.863 17.696 1.00 86.13 111 ASN B CA 1
ATOM 2745 C C . ASN B 1 114 ? -38.881 -3.794 17.133 1.00 89.60 111 ASN B C 1
ATOM 2746 O O . ASN B 1 114 ? -39.805 -4.095 16.375 1.00 85.76 111 ASN B O 1
ATOM 2751 N N . GLN B 1 119 ? -35.803 -7.625 25.572 1.00 57.18 116 GLN B N 1
ATOM 2752 C CA . GLN B 1 119 ? -36.020 -6.336 26.222 1.00 69.38 116 GLN B CA 1
ATOM 2753 C C . GLN B 1 119 ? -35.473 -6.255 27.646 1.00 71.09 116 GLN B C 1
ATOM 2754 O O . GLN B 1 119 ? -36.212 -6.016 28.602 1.00 75.07 116 GLN B O 1
ATOM 2760 N N . VAL B 1 120 ? -34.167 -6.464 27.763 1.00 58.77 117 VAL B N 1
ATOM 2761 C CA . VAL B 1 120 ? -33.428 -6.127 28.969 1.00 48.55 117 VAL B CA 1
ATOM 2762 C C . VAL B 1 120 ? -32.326 -5.186 28.539 1.00 48.29 117 VAL B C 1
ATOM 2763 O O . VAL B 1 120 ? -31.397 -5.589 27.844 1.00 50.19 117 VAL B O 1
ATOM 2767 N N . VAL B 1 121 ? -32.414 -3.937 28.976 1.00 49.62 118 VAL B N 1
ATOM 2768 C CA . VAL B 1 121 ? -31.526 -2.901 28.472 1.00 44.81 118 VAL B CA 1
ATOM 2769 C C . VAL B 1 121 ? -30.762 -2.192 29.581 1.00 51.64 118 VAL B C 1
ATOM 2770 O O . VAL B 1 121 ? -31.332 -1.783 30.593 1.00 52.05 118 VAL B O 1
ATOM 2774 N N . TYR B 1 122 ? -29.454 -2.073 29.374 1.00 48.76 119 TYR B N 1
ATOM 2775 C CA . TYR B 1 122 ? -28.577 -1.302 30.240 1.00 37.01 119 TYR B CA 1
ATOM 2776 C C . TYR B 1 122 ? -27.360 -0.857 29.451 1.00 41.27 119 TYR B C 1
ATOM 2777 O O . TYR B 1 122 ? -27.075 -1.394 28.385 1.00 43.39 119 TYR B O 1
ATOM 2786 N N . GLN B 1 123 ? -26.671 0.156 29.957 1.00 44.61 120 GLN B N 1
ATOM 2787 C CA . GLN B 1 123 ? -25.526 0.718 29.259 1.00 40.40 120 GLN B CA 1
ATOM 2788 C C . GLN B 1 123 ? -24.589 1.372 30.259 1.00 50.65 120 GLN B C 1
ATOM 2789 O O . GLN B 1 123 ? -24.983 1.626 31.399 1.00 59.47 120 GLN B O 1
ATOM 2795 N N . PRO B 1 124 ? -23.334 1.624 29.856 1.00 55.94 121 PRO B N 1
ATOM 2796 C CA . PRO B 1 124 ? -22.554 2.498 30.734 1.00 53.55 121 PRO B CA 1
ATOM 2797 C C . PRO B 1 124 ? -23.167 3.891 30.736 1.00 62.56 121 PRO B C 1
ATOM 2798 O O . PRO B 1 124 ? -23.661 4.346 29.697 1.00 49.00 121 PRO B O 1
ATOM 2802 N N . ILE B 1 125 ? -23.101 4.572 31.875 1.00 68.19 122 ILE B N 1
ATOM 2803 C CA . ILE B 1 125 ? -23.649 5.914 31.974 1.00 56.86 122 ILE B CA 1
ATOM 2804 C C . ILE B 1 125 ? -22.711 6.878 31.280 1.00 48.49 122 ILE B C 1
ATOM 2805 O O . ILE B 1 125 ? -21.498 6.826 31.470 1.00 58.93 122 ILE B O 1
ATOM 2810 N N . MET B 1 126 ? -23.279 7.768 30.482 1.00 45.44 123 MET B N 1
ATOM 2811 C CA . MET B 1 126 ? -22.483 8.747 29.771 1.00 43.91 123 MET B CA 1
ATOM 2812 C C . MET B 1 126 ? -21.842 9.715 30.750 1.00 62.88 123 MET B C 1
ATOM 2813 O O . MET B 1 126 ? -22.519 10.260 31.622 1.00 69.89 123 MET B O 1
ATOM 2818 N N . PRO B 1 127 ? -20.523 9.909 30.630 1.00 61.53 124 PRO B N 1
ATOM 2819 C CA . PRO B 1 127 ? -19.802 10.811 31.533 1.00 57.44 124 PRO B CA 1
ATOM 2820 C C . PRO B 1 127 ? -20.292 12.251 31.425 1.00 64.64 124 PRO B C 1
ATOM 2821 O O . PRO B 1 127 ? -20.548 12.724 30.315 1.00 64.22 124 PRO B O 1
ATOM 2825 N N . GLU B 1 128 ? -20.425 12.935 32.557 1.00 57.00 125 GLU B N 1
ATOM 2826 C CA . GLU B 1 128 ? -20.755 14.354 32.530 1.00 53.22 125 GLU B CA 1
ATOM 2827 C C . GLU B 1 128 ? -19.633 15.154 31.891 1.00 59.86 125 GLU B C 1
ATOM 2828 O O . GLU B 1 128 ? -18.457 14.946 32.191 1.00 70.66 125 GLU B O 1
ATOM 2834 N N . ALA B 1 129 ? -20.002 16.078 31.015 1.00 57.30 126 ALA B N 1
ATOM 2835 C CA . ALA B 1 129 ? -19.021 16.906 30.331 1.00 55.34 126 ALA B CA 1
ATOM 2836 C C . ALA B 1 129 ? -19.614 18.266 29.986 1.00 59.60 126 ALA B C 1
ATOM 2837 O O . ALA B 1 129 ? -20.832 18.399 29.874 1.00 53.91 126 ALA B O 1
ATOM 2839 N N . PRO B 1 130 ? -18.757 19.289 29.830 1.00 72.73 127 PRO B N 1
ATOM 2840 C CA . PRO B 1 130 ? -19.318 20.555 29.358 1.00 71.11 127 PRO B CA 1
ATOM 2841 C C . PRO B 1 130 ? -19.904 20.385 27.965 1.00 76.71 127 PRO B C 1
ATOM 2842 O O . PRO B 1 130 ? -19.331 19.712 27.107 1.00 77.58 127 PRO B O 1
ATOM 2846 N N . SER B 1 131 ? -21.052 21.013 27.766 1.00 79.86 128 SER B N 1
ATOM 2847 C CA . SER B 1 131 ? -21.768 20.992 26.509 1.00 73.75 128 SER B CA 1
ATOM 2848 C C . SER B 1 131 ? -20.875 21.572 25.405 1.00 72.74 128 SER B C 1
ATOM 2849 O O . SER B 1 131 ? -20.005 22.398 25.686 1.00 76.17 128 SER B O 1
ATOM 2852 N N . PRO B 1 132 ? -21.076 21.133 24.151 1.00 68.95 129 PRO B N 1
ATOM 2853 C CA . PRO B 1 132 ? -20.236 21.549 23.017 1.00 66.29 129 PRO B CA 1
ATOM 2854 C C . PRO B 1 132 ? -20.190 23.059 22.763 1.00 75.29 129 PRO B C 1
ATOM 2855 O O . PRO B 1 132 ? -19.223 23.496 22.143 1.00 67.55 129 PRO B O 1
ATOM 2859 N N . GLU B 1 133 ? -21.194 23.827 23.178 1.00 82.90 130 GLU B N 1
ATOM 2860 C CA . GLU B 1 133 ? -21.123 25.277 23.025 1.00 77.75 130 GLU B CA 1
ATOM 2861 C C . GLU B 1 133 ? -19.874 25.808 23.714 1.00 71.34 130 GLU B C 1
ATOM 2862 O O . GLU B 1 133 ? -19.192 26.671 23.182 1.00 64.31 130 GLU B O 1
ATOM 2868 N N . SER B 1 134 ? -19.573 25.265 24.891 1.00 78.90 131 SER B N 1
ATOM 2869 C CA . SER B 1 134 ? -18.457 25.730 25.693 1.00 71.15 131 SER B CA 1
ATOM 2870 C C . SER B 1 134 ? -17.154 25.322 25.041 1.00 70.04 131 SER B C 1
ATOM 2871 O O . SER B 1 134 ? -16.723 25.902 24.048 1.00 63.35 131 SER B O 1
ATOM 2874 N N . TRP B 1 153 ? -7.253 16.455 4.040 1.00 66.64 150 TRP B N 1
ATOM 2875 C CA . TRP B 1 153 ? -7.802 15.103 4.060 1.00 59.75 150 TRP B CA 1
ATOM 2876 C C . TRP B 1 153 ? -9.326 15.111 4.046 1.00 56.73 150 TRP B C 1
ATOM 2877 O O . TRP B 1 153 ? -9.969 15.453 5.043 1.00 51.07 150 TRP B O 1
ATOM 2888 N N . ALA B 1 154 ? -9.892 14.712 2.912 1.00 54.81 151 ALA B N 1
ATOM 2889 C CA . ALA B 1 154 ? -11.336 14.708 2.717 1.00 53.84 151 ALA B CA 1
ATOM 2890 C C . ALA B 1 154 ? -12.056 13.839 3.745 1.00 56.93 151 ALA B C 1
ATOM 2891 O O . ALA B 1 154 ? -13.150 14.176 4.198 1.00 59.67 151 ALA B O 1
ATOM 2893 N N . SER B 1 155 ? -11.439 12.717 4.098 1.00 53.29 152 SER B N 1
ATOM 2894 C CA . SER B 1 155 ? -12.015 11.787 5.064 1.00 53.94 152 SER B CA 1
ATOM 2895 C C . SER B 1 155 ? -12.088 12.364 6.479 1.00 57.99 152 SER B C 1
ATOM 2896 O O . SER B 1 155 ? -12.839 11.868 7.321 1.00 50.62 152 SER B O 1
ATOM 2899 N N . LEU B 1 156 ? -11.267 13.372 6.753 1.00 58.39 153 LEU B N 1
ATOM 2900 C CA . LEU B 1 156 ? -11.264 14.020 8.063 1.00 60.89 153 LEU B CA 1
ATOM 2901 C C . LEU B 1 156 ? -12.184 15.241 8.192 1.00 56.60 153 LEU B C 1
ATOM 2902 O O . LEU B 1 156 ? -12.637 15.561 9.291 1.00 58.07 153 LEU B O 1
ATOM 2907 N N . ARG B 1 157 ? -12.463 15.915 7.079 1.00 55.38 154 ARG B N 1
ATOM 2908 C CA . ARG B 1 157 ? -13.155 17.209 7.128 1.00 64.02 154 ARG B CA 1
ATOM 2909 C C . ARG B 1 157 ? -14.693 17.194 7.138 1.00 64.50 154 ARG B C 1
ATOM 2910 O O . ARG B 1 157 ? -15.312 18.259 7.187 1.00 61.69 154 ARG B O 1
ATOM 2918 N N . TRP B 1 158 ? -15.315 16.019 7.099 1.00 58.83 155 TRP B N 1
ATOM 2919 C CA . TRP B 1 158 ? -16.776 15.968 7.021 1.00 45.57 155 TRP B CA 1
ATOM 2920 C C . TRP B 1 158 ? -17.471 16.096 8.371 1.00 44.40 155 TRP B C 1
ATOM 2921 O O . TRP B 1 158 ? -18.700 16.045 8.436 1.00 47.80 155 TRP B O 1
ATOM 2932 N N . PHE B 1 159 ? -16.710 16.213 9.453 1.00 37.33 156 PHE B N 1
ATOM 2933 C CA . PHE B 1 159 ? -17.342 16.337 10.765 1.00 51.69 156 PHE B CA 1
ATOM 2934 C C . PHE B 1 159 ? -16.720 17.434 11.629 1.00 48.71 156 PHE B C 1
ATOM 2935 O O . PHE B 1 159 ? -15.514 17.680 11.566 1.00 44.96 156 PHE B O 1
ATOM 2943 N N . GLU B 1 160 ? -17.551 18.080 12.444 1.00 53.62 157 GLU B N 1
ATOM 2944 C CA . GLU B 1 160 ? -17.063 19.035 13.434 1.00 62.33 157 GLU B CA 1
ATOM 2945 C C . GLU B 1 160 ? -16.671 18.291 14.700 1.00 59.44 157 GLU B C 1
ATOM 2946 O O . GLU B 1 160 ? -17.146 17.182 14.945 1.00 57.58 157 GLU B O 1
ATOM 2952 N N . ARG B 1 161 ? -15.839 18.915 15.527 1.00 61.19 158 ARG B N 1
ATOM 2953 C CA . ARG B 1 161 ? -15.352 18.244 16.722 1.00 55.01 158 ARG B CA 1
ATOM 2954 C C . ARG B 1 161 ? -14.925 19.193 17.831 1.00 52.13 158 ARG B C 1
ATOM 2955 O O . ARG B 1 161 ? -14.282 20.211 17.585 1.00 58.82 158 ARG B O 1
ATOM 2963 N N . ARG B 1 162 ? -15.245 18.822 19.061 1.00 49.71 159 ARG B N 1
ATOM 2964 C CA . ARG B 1 162 ? -14.765 19.553 20.220 1.00 50.87 159 ARG B CA 1
ATOM 2965 C C . ARG B 1 162 ? -14.043 18.577 21.132 1.00 58.09 159 ARG B C 1
ATOM 2966 O O . ARG B 1 162 ? -14.671 17.714 21.744 1.00 55.51 159 ARG B O 1
ATOM 2974 N N . THR B 1 163 ? -12.730 18.720 21.250 1.00 59.94 160 THR B N 1
ATOM 2975 C CA . THR B 1 163 ? -11.995 17.827 22.125 1.00 61.54 160 THR B CA 1
ATOM 2976 C C . THR B 1 163 ? -12.154 18.379 23.540 1.00 63.23 160 THR B C 1
ATOM 2977 O O . THR B 1 163 ? -11.697 19.476 23.857 1.00 68.82 160 THR B O 1
ATOM 2981 N N . ILE B 1 164 ? -12.838 17.607 24.377 1.00 57.11 161 ILE B N 1
ATOM 2982 C CA . ILE B 1 164 ? -13.282 18.070 25.687 1.00 53.70 161 ILE B CA 1
ATOM 2983 C C . ILE B 1 164 ? -12.175 18.198 26.720 1.00 78.12 161 ILE B C 1
ATOM 2984 O O . ILE B 1 164 ? -12.010 19.248 27.343 1.00 81.87 161 ILE B O 1
ATOM 2989 N N . GLU B 1 165 ? -11.413 17.126 26.893 1.00 74.66 162 GLU B N 1
ATOM 2990 C CA . GLU B 1 165 ? -10.387 17.077 27.924 1.00 67.67 162 GLU B CA 1
ATOM 2991 C C . GLU B 1 165 ? -9.295 16.096 27.523 1.00 65.12 162 GLU B C 1
ATOM 2992 O O . GLU B 1 165 ? -9.541 15.154 26.771 1.00 65.13 162 GLU B O 1
ATOM 2998 N N . THR B 1 166 ? -8.085 16.322 28.024 1.00 65.78 163 THR B N 1
ATOM 2999 C CA . THR B 1 166 ? -6.936 15.555 27.565 1.00 48.20 163 THR B CA 1
ATOM 3000 C C . THR B 1 166 ? -6.003 15.061 28.660 1.00 47.55 163 THR B C 1
ATOM 3001 O O . THR B 1 166 ? -5.648 15.793 29.583 1.00 55.52 163 THR B O 1
ATOM 3005 N N . GLU B 1 167 ? -5.625 13.796 28.543 1.00 48.14 164 GLU B N 1
ATOM 3006 C CA . GLU B 1 167 ? -4.525 13.239 29.304 1.00 39.50 164 GLU B CA 1
ATOM 3007 C C . GLU B 1 167 ? -3.722 12.364 28.344 1.00 39.23 164 GLU B C 1
ATOM 3008 O O . GLU B 1 167 ? -4.288 11.756 27.436 1.00 48.86 164 GLU B O 1
ATOM 3014 N N . THR B 1 168 ? -2.405 12.327 28.517 1.00 35.50 165 THR B N 1
ATOM 3015 C CA . THR B 1 168 ? -1.549 11.539 27.631 1.00 33.30 165 THR B CA 1
ATOM 3016 C C . THR B 1 168 ? -0.979 10.287 28.295 1.00 31.48 165 THR B C 1
ATOM 3017 O O . THR B 1 168 ? -0.494 9.385 27.619 1.00 36.46 165 THR B O 1
ATOM 3021 N N . VAL B 1 169 ? -1.028 10.239 29.620 1.00 35.61 166 VAL B N 1
ATOM 3022 C CA . VAL B 1 169 ? -0.538 9.079 30.343 1.00 34.62 166 VAL B CA 1
ATOM 3023 C C . VAL B 1 169 ? -1.644 8.041 30.248 1.00 33.53 166 VAL B C 1
ATOM 3024 O O . VAL B 1 169 ? -2.805 8.366 30.485 1.00 30.31 166 VAL B O 1
ATOM 3028 N N . PRO B 1 170 ? -1.293 6.798 29.875 1.00 40.08 167 PRO B N 1
ATOM 3029 C CA . PRO B 1 170 ? -2.279 5.731 29.659 1.00 30.49 167 PRO B CA 1
ATOM 3030 C C . PRO B 1 170 ? -3.210 5.560 30.856 1.00 34.39 167 PRO B C 1
ATOM 3031 O O . PRO B 1 170 ? -2.741 5.690 31.987 1.00 32.89 167 PRO B O 1
ATOM 3035 N N . PRO B 1 171 ? -4.505 5.262 30.621 1.00 38.77 168 PRO B N 1
ATOM 3036 C CA . PRO B 1 171 ? -5.198 4.953 29.357 1.00 35.39 168 PRO B CA 1
ATOM 3037 C C . PRO B 1 171 ? -5.400 6.135 28.394 1.00 31.54 168 PRO B C 1
ATOM 3038 O O . PRO B 1 171 ? -5.989 5.941 27.330 1.00 32.39 168 PRO B O 1
ATOM 3042 N N . ALA B 1 172 ? -4.969 7.331 28.784 1.00 30.34 169 ALA B N 1
ATOM 3043 C CA . ALA B 1 172 ? -5.010 8.512 27.917 1.00 31.97 169 ALA B CA 1
ATOM 3044 C C . ALA B 1 172 ? -6.410 8.856 27.405 1.00 36.13 169 ALA B C 1
ATOM 3045 O O . ALA B 1 172 ? -6.601 9.038 26.210 1.00 35.99 169 ALA B O 1
ATOM 3047 N N . ARG B 1 173 ? -7.385 8.957 28.302 1.00 35.11 170 ARG B N 1
ATOM 3048 C CA . ARG B 1 173 ? -8.733 9.350 27.899 1.00 39.75 170 ARG B CA 1
ATOM 3049 C C . ARG B 1 173 ? -8.772 10.712 27.207 1.00 47.74 170 ARG B C 1
ATOM 3050 O O . ARG B 1 173 ? -8.368 11.722 27.784 1.00 50.92 170 ARG B O 1
ATOM 3058 N N . VAL B 1 174 ? -9.246 10.736 25.965 1.00 40.72 171 VAL B N 1
ATOM 3059 C CA . VAL B 1 174 ? -9.434 11.996 25.252 1.00 36.31 171 VAL B CA 1
ATOM 3060 C C . VAL B 1 174 ? -10.825 12.019 24.615 1.00 40.25 171 VAL B C 1
ATOM 3061 O O . VAL B 1 174 ? -10.964 11.875 23.400 1.00 41.13 171 VAL B O 1
ATOM 3065 N N . PRO B 1 175 ? -11.867 12.205 25.439 1.00 41.80 172 PRO B N 1
ATOM 3066 C CA . PRO B 1 175 ? -13.244 12.211 24.932 1.00 48.01 172 PRO B CA 1
ATOM 3067 C C . PRO B 1 175 ? -13.544 13.464 24.119 1.00 49.49 172 PRO B C 1
ATOM 3068 O O . PRO B 1 175 ? -12.943 14.510 24.363 1.00 58.41 172 PRO B O 1
ATOM 3072 N N . MET B 1 176 ? -14.460 13.357 23.162 1.00 51.77 173 MET B N 1
ATOM 3073 C CA . MET B 1 176 ? -14.737 14.470 22.265 1.00 48.86 173 MET B CA 1
ATOM 3074 C C . MET B 1 176 ? -16.221 14.586 21.934 1.00 48.41 173 MET B C 1
ATOM 3075 O O . MET B 1 176 ? -16.971 13.609 22.017 1.00 46.83 173 MET B O 1
ATOM 3080 N N . TRP B 1 177 ? -16.635 15.792 21.562 1.00 46.35 174 TRP B N 1
ATOM 3081 C CA . TRP B 1 177 ? -17.943 15.989 20.960 1.00 46.37 174 TRP B CA 1
ATOM 3082 C C . TRP B 1 177 ? -17.745 16.004 19.459 1.00 43.90 174 TRP B C 1
ATOM 3083 O O . TRP B 1 177 ? -16.785 16.589 18.967 1.00 45.35 174 TRP B O 1
ATOM 3094 N N . TRP B 1 178 ? -18.648 15.373 18.724 1.00 43.21 175 TRP B N 1
ATOM 3095 C CA . TRP B 1 178 ? -18.572 15.438 17.275 1.00 44.82 175 TRP B CA 1
ATOM 3096 C C . TRP B 1 178 ? -19.964 15.410 16.665 1.00 53.97 175 TRP B C 1
ATOM 3097 O O . TRP B 1 178 ? -20.910 14.859 17.243 1.00 45.86 175 TRP B O 1
ATOM 3108 N N . ARG B 1 179 ? -20.081 16.038 15.503 1.00 45.12 176 ARG B N 1
ATOM 3109 C CA . ARG B 1 179 ? -21.272 15.925 14.683 1.00 49.59 176 ARG B CA 1
ATOM 3110 C C . ARG B 1 179 ? -20.858 16.082 13.229 1.00 55.19 176 ARG B C 1
ATOM 3111 O O . ARG B 1 179 ? -19.819 16.680 12.944 1.00 54.58 176 ARG B O 1
ATOM 3119 N N . PRO B 1 180 ? -21.660 15.541 12.301 1.00 49.18 177 PRO B N 1
ATOM 3120 C CA . PRO B 1 180 ? -21.316 15.741 10.890 1.00 50.56 177 PRO B CA 1
ATOM 3121 C C . PRO B 1 180 ? -21.525 17.197 10.486 1.00 48.26 177 PRO B C 1
ATOM 3122 O O . PRO B 1 180 ? -22.480 17.831 10.941 1.00 49.83 177 PRO B O 1
ATOM 3126 N N . ASP B 1 181 ? -20.650 17.709 9.629 1.00 41.56 178 ASP B N 1
ATOM 3127 C CA . ASP B 1 181 ? -20.742 19.094 9.186 1.00 55.43 178 ASP B CA 1
ATOM 3128 C C . ASP B 1 181 ? -21.642 19.183 7.952 1.00 50.72 178 ASP B C 1
ATOM 3129 O O . ASP B 1 181 ? -21.160 19.259 6.818 1.00 44.15 178 ASP B O 1
ATOM 3134 N N . GLY B 1 182 ? -22.951 19.165 8.182 1.00 43.90 179 GLY B N 1
ATOM 3135 C CA . GLY B 1 182 ? -23.918 19.052 7.104 1.00 49.16 179 GLY B CA 1
ATOM 3136 C C . GLY B 1 182 ? -25.066 18.146 7.507 1.00 59.50 179 GLY B C 1
ATOM 3137 O O . GLY B 1 182 ? -25.039 17.534 8.578 1.00 56.56 179 GLY B O 1
ATOM 3138 N N . ARG B 1 183 ? -26.090 18.075 6.663 1.00 61.64 180 ARG B N 1
ATOM 3139 C CA . ARG B 1 183 ? -27.282 17.299 6.986 1.00 63.78 180 ARG B CA 1
ATOM 3140 C C . ARG B 1 183 ? -27.173 15.864 6.457 1.00 63.40 180 ARG B C 1
ATOM 3141 O O . ARG B 1 183 ? -26.647 15.635 5.366 1.00 53.58 180 ARG B O 1
ATOM 3149 N N . VAL B 1 184 ? -27.635 14.901 7.253 1.00 62.23 181 VAL B N 1
ATOM 3150 C CA . VAL B 1 184 ? -27.591 13.491 6.868 1.00 55.13 181 VAL B CA 1
ATOM 3151 C C . VAL B 1 184 ? -28.990 12.964 6.524 1.00 59.39 181 VAL B C 1
ATOM 3152 O O . VAL B 1 184 ? -29.949 13.236 7.246 1.00 56.88 181 VAL B O 1
ATOM 3156 N N . PRO B 1 185 ? -29.100 12.187 5.430 1.00 52.03 182 PRO B N 1
ATOM 3157 C CA . PRO B 1 185 ? -30.345 11.626 4.889 1.00 49.61 182 PRO B CA 1
ATOM 3158 C C . PRO B 1 185 ? -31.246 10.846 5.858 1.00 61.91 182 PRO B C 1
ATOM 3159 O O . PRO B 1 185 ? -32.353 10.495 5.451 1.00 73.57 182 PRO B O 1
ATOM 3163 N N . ASP B 1 186 ? -30.785 10.561 7.074 1.00 60.16 183 ASP B N 1
ATOM 3164 C CA . ASP B 1 186 ? -31.595 9.864 8.081 1.00 66.34 183 ASP B CA 1
ATOM 3165 C C . ASP B 1 186 ? -31.856 8.436 7.603 1.00 64.26 183 ASP B C 1
ATOM 3166 O O . ASP B 1 186 ? -32.930 7.869 7.807 1.00 59.47 183 ASP B O 1
ATOM 3171 N N . ASP B 1 187 ? -30.864 7.882 6.920 1.00 65.08 184 ASP B N 1
ATOM 3172 C CA . ASP B 1 187 ? -30.838 6.465 6.600 1.00 56.13 184 ASP B CA 1
ATOM 3173 C C . ASP B 1 187 ? -30.132 5.737 7.742 1.00 48.77 184 ASP B C 1
ATOM 3174 O O . ASP B 1 187 ? -28.930 5.913 7.937 1.00 51.86 184 ASP B O 1
ATOM 3179 N N . PRO B 1 188 ? -30.880 4.912 8.491 1.00 42.61 185 PRO B N 1
ATOM 3180 C CA . PRO B 1 188 ? -30.373 4.113 9.614 1.00 43.93 185 PRO B CA 1
ATOM 3181 C C . PRO B 1 188 ? -29.075 3.383 9.285 1.00 44.92 185 PRO B C 1
ATOM 3182 O O . PRO B 1 188 ? -28.140 3.395 10.084 1.00 51.92 185 PRO B O 1
ATOM 3186 N N . VAL B 1 189 ? -29.033 2.753 8.115 1.00 47.14 186 VAL B N 1
ATOM 3187 C CA . VAL B 1 189 ? -27.855 2.023 7.659 1.00 44.89 186 VAL B CA 1
ATOM 3188 C C . VAL B 1 189 ? -26.704 2.966 7.283 1.00 43.55 186 VAL B C 1
ATOM 3189 O O . VAL B 1 189 ? -25.547 2.705 7.618 1.00 41.21 186 VAL B O 1
ATOM 3193 N N . LEU B 1 190 ? -27.015 4.052 6.580 1.00 44.25 187 LEU B N 1
ATOM 3194 C CA . LEU B 1 190 ? -25.998 5.045 6.241 1.00 42.68 187 LEU B CA 1
ATOM 3195 C C . LEU B 1 190 ? -25.418 5.668 7.503 1.00 39.51 187 LEU B C 1
ATOM 3196 O O . LEU B 1 190 ? -24.221 5.925 7.586 1.00 45.12 187 LEU B O 1
ATOM 3201 N N . THR B 1 191 ? -26.285 5.921 8.477 1.00 36.95 188 THR B N 1
ATOM 3202 C CA . THR B 1 191 ? -25.882 6.481 9.761 1.00 43.17 188 THR B CA 1
ATOM 3203 C C . THR B 1 191 ? -24.917 5.555 10.504 1.00 42.72 188 THR B C 1
ATOM 3204 O O . THR B 1 191 ? -23.929 6.006 11.083 1.00 40.35 188 THR B O 1
ATOM 3208 N N . ALA B 1 192 ? -25.209 4.258 10.487 1.00 35.61 189 ALA B N 1
ATOM 3209 C CA . ALA B 1 192 ? -24.367 3.289 11.170 1.00 28.31 189 ALA B CA 1
ATOM 3210 C C . ALA B 1 192 ? -22.966 3.252 10.564 1.00 36.94 189 ALA B C 1
ATOM 3211 O O . ALA B 1 192 ? -21.972 3.198 11.289 1.00 36.62 189 ALA B O 1
ATOM 3213 N N . SER B 1 193 ? -22.883 3.304 9.238 1.00 32.49 190 SER B N 1
ATOM 3214 C CA . SER B 1 193 ? -21.584 3.270 8.578 1.00 39.37 190 SER B CA 1
ATOM 3215 C C . SER B 1 193 ? -20.809 4.552 8.852 1.00 41.21 190 SER B C 1
ATOM 3216 O O . SER B 1 193 ? -19.583 4.535 8.933 1.00 41.87 190 SER B O 1
ATOM 3219 N N . LEU B 1 194 ? -21.527 5.656 9.031 1.00 40.89 191 LEU B N 1
ATOM 3220 C CA . LEU B 1 194 ? -20.883 6.932 9.311 1.00 41.78 191 LEU B CA 1
ATOM 3221 C C . LEU B 1 194 ? -20.366 6.952 10.737 1.00 40.12 191 LEU B C 1
ATOM 3222 O O . LEU B 1 194 ? -19.309 7.514 11.020 1.00 39.68 191 LEU B O 1
ATOM 3227 N N . VAL B 1 195 ? -21.124 6.333 11.633 1.00 39.29 192 VAL B N 1
ATOM 3228 C CA . VAL B 1 195 ? -20.663 6.120 12.991 1.00 41.19 192 VAL B CA 1
ATOM 3229 C C . VAL B 1 195 ? -19.374 5.303 12.971 1.00 43.58 192 VAL B C 1
ATOM 3230 O O . VAL B 1 195 ? -18.365 5.710 13.544 1.00 48.33 192 VAL B O 1
ATOM 3234 N N . ALA B 1 196 ? -19.410 4.159 12.298 1.00 36.94 193 ALA B N 1
ATOM 3235 C CA . ALA B 1 196 ? -18.224 3.324 12.154 1.00 36.27 193 ALA B CA 1
ATOM 3236 C C . ALA B 1 196 ? -17.080 4.091 11.499 1.00 35.84 193 ALA B C 1
ATOM 3237 O O . ALA B 1 196 ? -15.937 4.003 11.943 1.00 38.13 193 ALA B O 1
ATOM 3239 N N . TYR B 1 197 ? -17.401 4.835 10.443 1.00 41.65 194 TYR B N 1
ATOM 3240 C CA . TYR B 1 197 ? -16.436 5.672 9.724 1.00 35.82 194 TYR B CA 1
ATOM 3241 C C . TYR B 1 197 ? -15.659 6.575 10.684 1.00 37.24 194 TYR B C 1
ATOM 3242 O O . TYR B 1 197 ? -14.430 6.573 10.699 1.00 37.73 194 TYR B O 1
ATOM 3251 N N . MET B 1 198 ? -16.391 7.358 11.469 1.00 42.03 195 MET B N 1
ATOM 3252 C CA . MET B 1 198 ? -15.790 8.327 12.376 1.00 43.84 195 MET B CA 1
ATOM 3253 C C . MET B 1 198 ? -15.142 7.645 13.587 1.00 41.22 195 MET B C 1
ATOM 3254 O O . MET B 1 198 ? -14.100 8.090 14.068 1.00 43.57 195 MET B O 1
ATOM 3259 N N . SER B 1 199 ? -15.749 6.560 14.061 1.00 33.68 196 SER B N 1
ATOM 3260 C CA . SER B 1 199 ? -15.230 5.814 15.206 1.00 35.81 196 SER B CA 1
ATOM 3261 C C . SER B 1 199 ? -13.818 5.300 14.958 1.00 36.65 196 SER B C 1
ATOM 3262 O O . SER B 1 199 ? -13.041 5.119 15.893 1.00 45.50 196 SER B O 1
ATOM 3265 N N . ALA B 1 200 ? -13.504 5.038 13.698 1.00 28.94 197 ALA B N 1
ATOM 3266 C CA . ALA B 1 200 ? -12.198 4.522 13.330 1.00 32.03 197 ALA B CA 1
ATOM 3267 C C . ALA B 1 200 ? -11.138 5.612 13.172 1.00 40.07 197 ALA B C 1
ATOM 3268 O O . ALA B 1 200 ? -10.035 5.486 13.704 1.00 48.43 197 ALA B O 1
ATOM 3270 N N . VAL B 1 201 ? -11.466 6.668 12.432 1.00 37.85 198 VAL B N 1
ATOM 3271 C CA . VAL B 1 201 ? -10.474 7.683 12.067 1.00 34.28 198 VAL B CA 1
ATOM 3272 C C . VAL B 1 201 ? -10.021 8.581 13.221 1.00 34.82 198 VAL B C 1
ATOM 3273 O O . VAL B 1 201 ? -8.956 9.189 13.147 1.00 39.23 198 VAL B O 1
ATOM 3277 N N . THR B 1 202 ? -10.812 8.657 14.287 1.00 30.11 199 THR B N 1
ATOM 3278 C CA . THR B 1 202 ? -10.473 9.523 15.416 1.00 37.84 199 THR B CA 1
ATOM 3279 C C . THR B 1 202 ? -9.745 8.781 16.525 1.00 40.93 199 THR B C 1
ATOM 3280 O O . THR B 1 202 ? -9.383 9.364 17.544 1.00 38.87 199 THR B O 1
ATOM 3284 N N . LEU B 1 203 ? -9.558 7.496 16.346 1.00 43.33 200 LEU B N 1
ATOM 3285 C CA . LEU B 1 203 ? -9.100 6.648 17.409 1.00 38.48 200 LEU B CA 1
ATOM 3286 C C . LEU B 1 203 ? -7.612 6.425 17.474 1.00 35.54 200 LEU B C 1
ATOM 3287 O O . LEU B 1 203 ? -7.144 5.752 18.330 1.00 38.16 200 LEU B O 1
ATOM 3292 N N . THR B 1 204 ? -6.893 6.964 16.536 1.00 41.95 201 THR B N 1
ATOM 3293 C CA . THR B 1 204 ? -5.476 7.004 16.638 1.00 40.76 201 THR B CA 1
ATOM 3294 C C . THR B 1 204 ? -4.916 7.842 17.751 1.00 49.12 201 THR B C 1
ATOM 3295 O O . THR B 1 204 ? -3.929 7.480 18.322 1.00 52.15 201 THR B O 1
ATOM 3299 N N . GLU B 1 205 ? -5.505 8.999 18.023 1.00 52.53 202 GLU B N 1
ATOM 3300 C CA . GLU B 1 205 ? -4.844 9.982 18.855 1.00 51.42 202 GLU B CA 1
ATOM 3301 C C . GLU B 1 205 ? -4.581 9.507 20.244 1.00 50.87 202 GLU B C 1
ATOM 3302 O O . GLU B 1 205 ? -3.503 9.775 20.729 1.00 63.30 202 GLU B O 1
ATOM 3308 N N . PRO B 1 206 ? -5.593 8.777 20.885 1.00 37.29 203 PRO B N 1
ATOM 3309 C CA . PRO B 1 206 ? -5.209 8.363 22.242 1.00 46.19 203 PRO B CA 1
ATOM 3310 C C . PRO B 1 206 ? -3.945 7.505 22.255 1.00 46.35 203 PRO B C 1
ATOM 3311 O O . PRO B 1 206 ? -3.136 7.644 23.128 1.00 48.18 203 PRO B O 1
ATOM 3315 N N . ALA B 1 207 ? -3.792 6.612 21.306 1.00 44.37 204 ALA B N 1
ATOM 3316 C CA . ALA B 1 207 ? -2.606 5.797 21.178 1.00 38.67 204 ALA B CA 1
ATOM 3317 C C . ALA B 1 207 ? -1.366 6.557 20.833 1.00 37.66 204 ALA B C 1
ATOM 3318 O O . ALA B 1 207 ? -0.317 6.274 21.329 1.00 39.50 204 ALA B O 1
ATOM 3320 N N . PHE B 1 208 ? -1.496 7.503 19.941 1.00 42.45 205 PHE B N 1
ATOM 3321 C CA . PHE B 1 208 ? -0.415 8.371 19.608 1.00 41.16 205 PHE B CA 1
ATOM 3322 C C . PHE B 1 208 ? -0.007 9.187 20.806 1.00 46.01 205 PHE B C 1
ATOM 3323 O O . PHE B 1 208 ? 1.134 9.449 21.041 1.00 49.72 205 PHE B O 1
ATOM 3331 N N . ALA B 1 209 ? -0.971 9.624 21.562 1.00 43.16 206 ALA B N 1
ATOM 3332 C CA . ALA B 1 209 ? -0.665 10.355 22.789 1.00 42.87 206 ALA B CA 1
ATOM 3333 C C . ALA B 1 209 ? 0.107 9.506 23.801 1.00 41.81 206 ALA B C 1
ATOM 3334 O O . ALA B 1 209 ? 1.122 9.944 24.341 1.00 41.06 206 ALA B O 1
ATOM 3336 N N . ALA B 1 210 ? -0.390 8.303 24.071 1.00 38.97 207 ALA B N 1
ATOM 3337 C CA . ALA B 1 210 ? 0.229 7.414 25.055 1.00 37.05 207 ALA B CA 1
ATOM 3338 C C . ALA B 1 210 ? 1.701 7.108 24.776 1.00 34.87 207 ALA B C 1
ATOM 3339 O O . ALA B 1 210 ? 2.475 6.880 25.699 1.00 40.51 207 ALA B O 1
ATOM 3341 N N . ARG B 1 211 ? 2.082 7.104 23.504 1.00 38.90 208 ARG B N 1
ATOM 3342 C CA . ARG B 1 211 ? 3.453 6.795 23.118 1.00 38.67 208 ARG B CA 1
ATOM 3343 C C . ARG B 1 211 ? 4.428 7.944 23.282 1.00 47.68 208 ARG B C 1
ATOM 3344 O O . ARG B 1 211 ? 5.639 7.735 23.347 1.00 54.91 208 ARG B O 1
ATOM 3352 N N . GLY B 1 212 ? 3.900 9.157 23.344 1.00 47.19 209 GLY B N 1
ATOM 3353 C CA . GLY B 1 212 ? 4.740 10.336 23.357 1.00 41.92 209 GLY B CA 1
ATOM 3354 C C . GLY B 1 212 ? 4.744 10.928 21.965 1.00 43.32 209 GLY B C 1
ATOM 3355 O O . GLY B 1 212 ? 5.368 11.957 21.715 1.00 50.81 209 GLY B O 1
ATOM 3356 N N . GLY B 1 213 ? 4.042 10.262 21.055 1.00 50.48 210 GLY B N 1
ATOM 3357 C CA . GLY B 1 213 ? 3.802 10.794 19.725 1.00 59.53 210 GLY B CA 1
ATOM 3358 C C . GLY B 1 213 ? 4.915 10.632 18.707 1.00 69.24 210 GLY B C 1
ATOM 3359 O O . GLY B 1 213 ? 5.719 9.702 18.794 1.00 69.71 210 GLY B O 1
ATOM 3360 N N . VAL B 1 214 ? 4.942 11.568 17.754 1.00 75.89 211 VAL B N 1
ATOM 3361 C CA . VAL B 1 214 ? 5.872 11.625 16.616 1.00 86.13 211 VAL B CA 1
ATOM 3362 C C . VAL B 1 214 ? 6.244 10.222 16.089 1.00 86.89 211 VAL B C 1
ATOM 3363 O O . VAL B 1 214 ? 7.409 9.815 16.057 1.00 78.90 211 VAL B O 1
ATOM 3367 N N . GLY B 1 215 ? 5.219 9.486 15.672 1.00 76.54 212 GLY B N 1
ATOM 3368 C CA . GLY B 1 215 ? 5.390 8.110 15.246 1.00 67.93 212 GLY B CA 1
ATOM 3369 C C . GLY B 1 215 ? 4.350 7.723 14.216 1.00 71.07 212 GLY B C 1
ATOM 3370 O O . GLY B 1 215 ? 3.150 7.863 14.452 1.00 76.20 212 GLY B O 1
ATOM 3371 N N . ALA B 1 216 ? 4.811 7.213 13.080 1.00 72.36 213 ALA B N 1
ATOM 3372 C CA . ALA B 1 216 ? 3.914 6.734 12.037 1.00 51.48 213 ALA B CA 1
ATOM 3373 C C . ALA B 1 216 ? 3.241 5.430 12.450 1.00 60.92 213 ALA B C 1
ATOM 3374 O O . ALA B 1 216 ? 3.851 4.578 13.095 1.00 57.99 213 ALA B O 1
ATOM 3376 N N . SER B 1 217 ? 1.971 5.294 12.089 1.00 62.67 214 SER B N 1
ATOM 3377 C CA . SER B 1 217 ? 1.169 4.157 12.515 1.00 48.03 214 SER B CA 1
ATOM 3378 C C . SER B 1 217 ? 0.313 3.624 11.375 1.00 41.84 214 SER B C 1
ATOM 3379 O O . SER B 1 217 ? 0.058 4.322 10.396 1.00 36.06 214 SER B O 1
ATOM 3382 N N . ALA B 1 218 ? -0.134 2.382 11.517 1.00 40.53 215 ALA B N 1
ATOM 3383 C CA . ALA B 1 218 ? -1.101 1.805 10.595 1.00 33.91 215 ALA B CA 1
ATOM 3384 C C . ALA B 1 218 ? -2.156 1.058 11.393 1.00 29.08 215 ALA B C 1
ATOM 3385 O O . ALA B 1 218 ? -1.833 0.329 12.329 1.00 30.89 215 ALA B O 1
ATOM 3387 N N . GLN B 1 219 ? -3.419 1.258 11.041 1.00 25.54 216 GLN B N 1
ATOM 3388 C CA . GLN B 1 219 ? -4.493 0.550 11.715 1.00 25.38 216 GLN B CA 1
ATOM 3389 C C . GLN B 1 219 ? -4.490 -0.889 11.228 1.00 26.70 216 GLN B C 1
ATOM 3390 O O . GLN B 1 219 ? -4.334 -1.139 10.036 1.00 23.38 216 GLN B O 1
ATOM 3396 N N . ARG B 1 220 ? -4.669 -1.832 12.148 1.00 26.62 217 ARG B N 1
ATOM 3397 C CA . ARG B 1 220 ? -4.619 -3.244 11.797 1.00 26.64 217 ARG B CA 1
ATOM 3398 C C . ARG B 1 220 ? -6.014 -3.853 11.803 1.00 26.20 217 ARG B C 1
ATOM 3399 O O . ARG B 1 220 ? -6.382 -4.589 10.888 1.00 30.45 217 ARG B O 1
ATOM 3407 N N . ASP B 1 221 ? -6.797 -3.542 12.827 1.00 26.65 218 ASP B N 1
ATOM 3408 C CA . ASP B 1 221 ? -8.193 -3.953 12.822 1.00 28.03 218 ASP B CA 1
ATOM 3409 C C . ASP B 1 221 ? -9.103 -2.993 13.583 1.00 26.82 218 ASP B C 1
ATOM 3410 O O . ASP B 1 221 ? -8.655 -2.214 14.421 1.00 30.24 218 ASP B O 1
ATOM 3415 N N . HIS B 1 222 ? -10.389 -3.053 13.249 1.00 31.90 219 HIS B N 1
ATOM 3416 C CA . HIS B 1 222 ? -11.407 -2.197 13.840 1.00 24.10 219 HIS B CA 1
ATOM 3417 C C . HIS B 1 222 ? -12.655 -3.018 14.128 1.00 21.31 219 HIS B C 1
ATOM 3418 O O . HIS B 1 222 ? -13.112 -3.779 13.278 1.00 27.63 219 HIS B O 1
ATOM 3425 N N . SER B 1 223 ? -13.223 -2.834 15.310 1.00 25.68 220 SER B N 1
ATOM 3426 C CA . SER B 1 223 ? -14.389 -3.596 15.732 1.00 19.97 220 SER B CA 1
ATOM 3427 C C . SER B 1 223 ? -15.436 -2.664 16.315 1.00 32.78 220 SER B C 1
ATOM 3428 O O . SER B 1 223 ? -15.108 -1.801 17.132 1.00 35.40 220 SER B O 1
ATOM 3431 N N . VAL B 1 224 ? -16.684 -2.813 15.873 1.00 26.03 221 VAL B N 1
ATOM 3432 C CA . VAL B 1 224 ? -17.780 -1.990 16.383 1.00 23.75 221 VAL B CA 1
ATOM 3433 C C . VAL B 1 224 ? -18.980 -2.840 16.776 1.00 29.66 221 VAL B C 1
ATOM 3434 O O . VAL B 1 224 ? -19.436 -3.671 16.000 1.00 30.68 221 VAL B O 1
ATOM 3438 N N . TRP B 1 225 ? -19.512 -2.605 17.969 1.00 30.69 222 TRP B N 1
ATOM 3439 C CA . TRP B 1 225 ? -20.763 -3.226 18.377 1.00 27.59 222 TRP B CA 1
ATOM 3440 C C . TRP B 1 225 ? -21.825 -2.147 18.549 1.00 32.85 222 TRP B C 1
ATOM 3441 O O . TRP B 1 225 ? -21.673 -1.232 19.359 1.00 32.37 222 TRP B O 1
ATOM 3452 N N . PHE B 1 226 ? -22.898 -2.239 17.795 1.00 33.80 223 PHE B N 1
ATOM 3453 C CA . PHE B 1 226 ? -23.927 -1.239 17.809 1.00 30.16 223 PHE B CA 1
ATOM 3454 C C . PHE B 1 226 ? -24.936 -1.481 18.881 1.00 30.59 223 PHE B C 1
ATOM 3455 O O . PHE B 1 226 ? -25.280 -2.584 19.159 1.00 34.29 223 PHE B O 1
ATOM 3463 N N . HIS B 1 227 ? -25.404 -0.412 19.485 1.00 30.64 224 HIS B N 1
ATOM 3464 C CA . HIS B 1 227 ? -26.313 -0.513 20.589 1.00 36.25 224 HIS B CA 1
ATOM 3465 C C . HIS B 1 227 ? -27.639 0.120 20.255 1.00 43.84 224 HIS B C 1
ATOM 3466 O O . HIS B 1 227 ? -28.648 -0.533 20.185 1.00 44.03 224 HIS B O 1
ATOM 3473 N N . GLY B 1 228 ? -27.616 1.410 20.036 1.00 41.54 225 GLY B N 1
ATOM 3474 C CA . GLY B 1 228 ? -28.805 2.158 19.812 1.00 44.50 225 GLY B CA 1
ATOM 3475 C C . GLY B 1 228 ? -28.570 2.908 18.555 1.00 45.71 225 GLY B C 1
ATOM 3476 O O . GLY B 1 228 ? -27.487 2.931 18.071 1.00 42.88 225 GLY B O 1
ATOM 3477 N N . ARG B 1 229 ? -29.611 3.485 18.007 1.00 47.47 226 ARG B N 1
ATOM 3478 C CA . ARG B 1 229 ? -29.499 4.191 16.740 1.00 40.07 226 ARG B CA 1
ATOM 3479 C C . ARG B 1 229 ? -28.990 5.617 16.927 1.00 41.01 226 ARG B C 1
ATOM 3480 O O . ARG B 1 229 ? -29.482 6.362 17.772 1.00 49.83 226 ARG B O 1
ATOM 3488 N N . ALA B 1 230 ? -27.998 5.988 16.127 1.00 43.46 227 ALA B N 1
ATOM 3489 C CA . ALA B 1 230 ? -27.336 7.277 16.267 1.00 46.71 227 ALA B CA 1
ATOM 3490 C C . ALA B 1 230 ? -28.194 8.438 15.786 1.00 54.67 227 ALA B C 1
ATOM 3491 O O . ALA B 1 230 ? -28.870 8.345 14.760 1.00 51.93 227 ALA B O 1
ATOM 3493 N N . VAL B 1 231 ? -28.137 9.542 16.526 1.00 60.01 228 VAL B N 1
ATOM 3494 C CA . VAL B 1 231 ? -28.824 10.765 16.134 1.00 47.54 228 VAL B CA 1
ATOM 3495 C C . VAL B 1 231 ? -27.796 11.772 15.643 1.00 46.12 228 VAL B C 1
ATOM 3496 O O . VAL B 1 231 ? -27.146 12.443 16.443 1.00 55.79 228 VAL B O 1
ATOM 3500 N N . LEU B 1 232 ? -27.651 11.878 14.326 1.00 39.64 229 LEU B N 1
ATOM 3501 C CA . LEU B 1 232 ? -26.625 12.735 13.741 1.00 45.84 229 LEU B CA 1
ATOM 3502 C C . LEU B 1 232 ? -27.105 14.161 13.508 1.00 54.31 229 LEU B C 1
ATOM 3503 O O . LEU B 1 232 ? -26.435 14.941 12.834 1.00 50.36 229 LEU B O 1
ATOM 3508 N N . SER B 1 233 ? -28.261 14.502 14.067 1.00 59.26 230 SER B N 1
ATOM 3509 C CA . SER B 1 233 ? -28.806 15.846 13.921 1.00 60.13 230 SER B CA 1
ATOM 3510 C C . SER B 1 233 ? -28.395 16.699 15.110 1.00 67.06 230 SER B C 1
ATOM 3511 O O . SER B 1 233 ? -28.850 17.830 15.267 1.00 74.91 230 SER B O 1
ATOM 3514 N N . ASP B 1 234 ? -27.515 16.145 15.935 1.00 63.35 231 ASP B N 1
ATOM 3515 C CA . ASP B 1 234 ? -27.022 16.828 17.118 1.00 59.46 231 ASP B CA 1
ATOM 3516 C C . ASP B 1 234 ? -25.639 16.264 17.443 1.00 63.92 231 ASP B C 1
ATOM 3517 O O . ASP B 1 234 ? -25.161 15.366 16.751 1.00 58.31 231 ASP B O 1
ATOM 3522 N N . TRP B 1 235 ? -24.982 16.805 18.465 1.00 64.24 232 TRP B N 1
ATOM 3523 C CA . TRP B 1 235 ? -23.630 16.364 18.807 1.00 65.51 232 TRP B CA 1
ATOM 3524 C C . TRP B 1 235 ? -23.609 14.955 19.395 1.00 66.41 232 TRP B C 1
ATOM 3525 O O . TRP B 1 235 ? -24.589 14.502 19.997 1.00 61.30 232 TRP B O 1
ATOM 3536 N N . LEU B 1 236 ? -22.472 14.281 19.236 1.00 54.76 233 LEU B N 1
ATOM 3537 C CA . LEU B 1 236 ? -22.280 12.945 19.789 1.00 52.88 233 LEU B CA 1
ATOM 3538 C C . LEU B 1 236 ? -21.038 12.899 20.670 1.00 46.30 233 LEU B C 1
ATOM 3539 O O . LEU B 1 236 ? -20.005 13.478 20.331 1.00 44.13 233 LEU B O 1
ATOM 3544 N N . PHE B 1 237 ? -21.144 12.193 21.791 1.00 41.21 234 PHE B N 1
ATOM 3545 C CA . PHE B 1 237 ? -20.023 12.019 22.709 1.00 48.24 234 PHE B CA 1
ATOM 3546 C C . PHE B 1 237 ? -19.229 10.769 22.347 1.00 44.05 234 PHE B C 1
ATOM 3547 O O . PHE B 1 237 ? -19.769 9.664 22.357 1.00 41.70 234 PHE B O 1
ATOM 3555 N N . TYR B 1 238 ? -17.948 10.939 22.039 1.00 45.97 235 TYR B N 1
ATOM 3556 C CA . TYR B 1 238 ? -17.099 9.794 21.729 1.00 37.69 235 TYR B CA 1
ATOM 3557 C C . TYR B 1 238 ? -15.968 9.674 22.734 1.00 35.46 235 TYR B C 1
ATOM 3558 O O . TYR B 1 238 ? -14.928 10.318 22.600 1.00 37.88 235 TYR B O 1
ATOM 3567 N N . ASP B 1 239 ? -16.176 8.821 23.729 1.00 35.43 236 ASP B N 1
ATOM 3568 C CA . ASP B 1 239 ? -15.163 8.542 24.733 1.00 39.16 236 ASP B CA 1
ATOM 3569 C C . ASP B 1 239 ? -14.070 7.676 24.119 1.00 38.31 236 ASP B C 1
ATOM 3570 O O . ASP B 1 239 ? -14.356 6.639 23.534 1.00 36.77 236 ASP B O 1
ATOM 3575 N N . ARG B 1 240 ? -12.820 8.112 24.252 1.00 46.08 237 ARG B N 1
ATOM 3576 C CA . ARG B 1 240 ? -11.687 7.428 23.630 1.00 37.16 237 ARG B CA 1
ATOM 3577 C C . ARG B 1 240 ? -10.570 7.193 24.634 1.00 42.77 237 ARG B C 1
ATOM 3578 O O . ARG B 1 240 ? -10.284 8.052 25.467 1.00 42.53 237 ARG B O 1
ATOM 3586 N N . SER B 1 241 ? -9.913 6.044 24.528 1.00 39.43 238 SER B N 1
ATOM 3587 C CA . SER B 1 241 ? -8.776 5.741 25.385 1.00 28.80 238 SER B CA 1
ATOM 3588 C C . SER B 1 241 ? -7.838 4.719 24.737 1.00 29.57 238 SER B C 1
ATOM 3589 O O . SER B 1 241 ? -8.180 4.107 23.730 1.00 32.64 238 SER B O 1
ATOM 3592 N N . SER B 1 242 ? -6.638 4.572 25.292 1.00 27.43 239 SER B N 1
ATOM 3593 C CA . SER B 1 242 ? -5.703 3.540 24.848 1.00 23.44 239 SER B CA 1
ATOM 3594 C C . SER B 1 242 ? -5.240 2.720 26.042 1.00 27.40 239 SER B C 1
ATOM 3595 O O . SER B 1 242 ? -4.242 3.054 26.676 1.00 28.43 239 SER B O 1
ATOM 3598 N N . PRO B 1 243 ? -5.966 1.636 26.352 1.00 31.81 240 PRO B N 1
ATOM 3599 C CA . PRO B 1 243 ? -5.675 0.838 27.546 1.00 23.64 240 PRO B CA 1
ATOM 3600 C C . PRO B 1 243 ? -4.311 0.164 27.511 1.00 24.72 240 PRO B C 1
ATOM 3601 O O . PRO B 1 243 ? -3.642 0.099 28.540 1.00 31.42 240 PRO B O 1
ATOM 3605 N N . SER B 1 244 ? -3.889 -0.318 26.350 1.00 21.94 241 SER B N 1
ATOM 3606 C CA . SER B 1 244 ? -2.690 -1.146 26.317 1.00 27.50 241 SER B CA 1
ATOM 3607 C C . SER B 1 244 ? -1.931 -1.102 25.000 1.00 24.09 241 SER B C 1
ATOM 3608 O O . SER B 1 244 ? -2.489 -0.810 23.947 1.00 25.51 241 SER B O 1
ATOM 3611 N N . SER B 1 245 ? -0.634 -1.363 25.086 1.00 23.00 242 SER B N 1
ATOM 3612 C CA . SER B 1 245 ? 0.194 -1.501 23.903 1.00 25.30 242 SER B CA 1
ATOM 3613 C C . SER B 1 245 ? 1.262 -2.553 24.170 1.00 31.06 242 SER B C 1
ATOM 3614 O O . SER B 1 245 ? 2.057 -2.423 25.099 1.00 35.75 242 SER B O 1
ATOM 3617 N N . ALA B 1 246 ? 1.262 -3.600 23.354 1.00 40.57 243 ALA B N 1
ATOM 3618 C CA . ALA B 1 246 ? 2.205 -4.699 23.500 1.00 32.35 243 ALA B CA 1
ATOM 3619 C C . ALA B 1 246 ? 3.323 -4.553 22.487 1.00 43.56 243 ALA B C 1
ATOM 3620 O O . ALA B 1 246 ? 3.434 -5.345 21.550 1.00 57.51 243 ALA B O 1
ATOM 3622 N N . GLY B 1 247 ? 4.126 -3.508 22.652 1.00 42.89 244 GLY B N 1
ATOM 3623 C CA . GLY B 1 247 ? 5.209 -3.247 21.726 1.00 39.88 244 GLY B CA 1
ATOM 3624 C C . GLY B 1 247 ? 4.760 -2.403 20.554 1.00 39.66 244 GLY B C 1
ATOM 3625 O O . GLY B 1 247 ? 4.445 -1.222 20.704 1.00 34.14 244 GLY B O 1
ATOM 3626 N N . SER B 1 248 ? 4.762 -3.014 19.375 1.00 40.27 245 SER B N 1
ATOM 3627 C CA . SER B 1 248 ? 4.402 -2.328 18.143 1.00 35.25 245 SER B CA 1
ATOM 3628 C C . SER B 1 248 ? 2.890 -2.209 17.968 1.00 35.69 245 SER B C 1
ATOM 3629 O O . SER B 1 248 ? 2.411 -1.424 17.149 1.00 33.20 245 SER B O 1
ATOM 3632 N N . LEU B 1 249 ? 2.148 -3.007 18.728 1.00 30.52 246 LEU B N 1
ATOM 3633 C CA . LEU B 1 249 ? 0.693 -3.037 18.637 1.00 30.87 246 LEU B CA 1
ATOM 3634 C C . LEU B 1 249 ? 0.002 -2.359 19.815 1.00 38.43 246 LEU B C 1
ATOM 3635 O O . LEU B 1 249 ? 0.162 -2.784 20.959 1.00 34.03 246 LEU B O 1
ATOM 3640 N N . ALA B 1 250 ? -0.768 -1.311 19.532 1.00 25.88 247 ALA B N 1
ATOM 3641 C CA . ALA B 1 250 ? -1.522 -0.622 20.574 1.00 30.37 247 ALA B CA 1
ATOM 3642 C C . ALA B 1 250 ? -3.024 -0.847 20.430 1.00 24.35 247 ALA B C 1
ATOM 3643 O O . ALA B 1 250 ? -3.545 -0.898 19.317 1.00 26.90 247 ALA B O 1
ATOM 3645 N N . LEU B 1 251 ? -3.712 -0.991 21.564 1.00 26.87 248 LEU B N 1
ATOM 3646 C CA . LEU B 1 251 ? -5.173 -1.046 21.583 1.00 20.76 248 LEU B CA 1
ATOM 3647 C C . LEU B 1 251 ? -5.801 0.313 21.862 1.00 31.57 248 LEU B C 1
ATOM 3648 O O . LEU B 1 251 ? -5.302 1.090 22.675 1.00 32.84 248 LEU B O 1
ATOM 3653 N N . ALA B 1 252 ? -6.921 0.576 21.202 1.00 38.53 249 ALA B N 1
ATOM 3654 C CA . ALA B 1 252 ? -7.712 1.770 21.458 1.00 29.63 249 ALA B CA 1
ATOM 3655 C C . ALA B 1 252 ? -9.154 1.364 21.720 1.00 24.49 249 ALA B C 1
ATOM 3656 O O . ALA B 1 252 ? -9.640 0.395 21.151 1.00 30.40 249 ALA B O 1
ATOM 3658 N N . SER B 1 253 ? -9.835 2.104 22.585 1.00 31.36 250 SER B N 1
ATOM 3659 C CA . SER B 1 253 ? -11.170 1.723 23.020 1.00 28.04 250 SER B CA 1
ATOM 3660 C C . SER B 1 253 ? -12.106 2.925 22.943 1.00 35.68 250 SER B C 1
ATOM 3661 O O . SER B 1 253 ? -11.699 4.058 23.205 1.00 31.86 250 SER B O 1
ATOM 3664 N N . GLY B 1 254 ? -13.359 2.681 22.575 1.00 29.85 251 GLY B N 1
ATOM 3665 C CA . GLY B 1 254 ? -14.291 3.771 22.380 1.00 29.31 251 GLY B CA 1
ATOM 3666 C C . GLY B 1 254 ? -15.737 3.453 22.701 1.00 34.72 251 GLY B C 1
ATOM 3667 O O . GLY B 1 254 ? -16.219 2.346 22.475 1.00 28.53 251 GLY B O 1
ATOM 3668 N N . THR B 1 255 ? -16.428 4.445 23.244 1.00 36.13 252 THR B N 1
ATOM 3669 C CA . THR B 1 255 ? -17.855 4.346 23.492 1.00 31.32 252 THR B CA 1
ATOM 3670 C C . THR B 1 255 ? -18.498 5.626 22.996 1.00 40.74 252 THR B C 1
ATOM 3671 O O . THR B 1 255 ? -18.079 6.722 23.360 1.00 39.99 252 THR B O 1
ATOM 3675 N N . MET B 1 256 ? -19.510 5.486 22.153 1.00 40.46 253 MET B N 1
ATOM 3676 C CA . MET B 1 256 ? -20.159 6.644 21.569 1.00 40.59 253 MET B CA 1
ATOM 3677 C C . MET B 1 256 ? -21.567 6.804 22.120 1.00 38.99 253 MET B C 1
ATOM 3678 O O . MET B 1 256 ? -22.295 5.823 22.271 1.00 38.08 253 MET B O 1
ATOM 3683 N N . PHE B 1 257 ? -21.948 8.045 22.411 1.00 41.72 254 PHE B N 1
ATOM 3684 C CA . PHE B 1 257 ? -23.272 8.341 22.957 1.00 43.06 254 PHE B CA 1
ATOM 3685 C C . PHE B 1 257 ? -24.003 9.404 22.142 1.00 46.22 254 PHE B C 1
ATOM 3686 O O . PHE B 1 257 ? -23.377 10.294 21.560 1.00 46.88 254 PHE B O 1
ATOM 3694 N N . ASN B 1 258 ? -25.330 9.312 22.108 1.00 48.71 255 ASN B N 1
ATOM 3695 C CA . ASN B 1 258 ? -26.148 10.444 21.679 1.00 53.22 255 ASN B CA 1
ATOM 3696 C C . ASN B 1 258 ? -26.114 11.515 22.758 1.00 56.68 255 ASN B C 1
ATOM 3697 O O . ASN B 1 258 ? -25.881 11.202 23.926 1.00 54.62 255 ASN B O 1
ATOM 3702 N N . ARG B 1 259 ? -26.343 12.770 22.377 1.00 58.30 256 ARG B N 1
ATOM 3703 C CA . ARG B 1 259 ? -26.375 13.864 23.347 1.00 50.55 256 ARG B CA 1
ATOM 3704 C C . ARG B 1 259 ? -27.369 13.579 24.466 1.00 44.29 256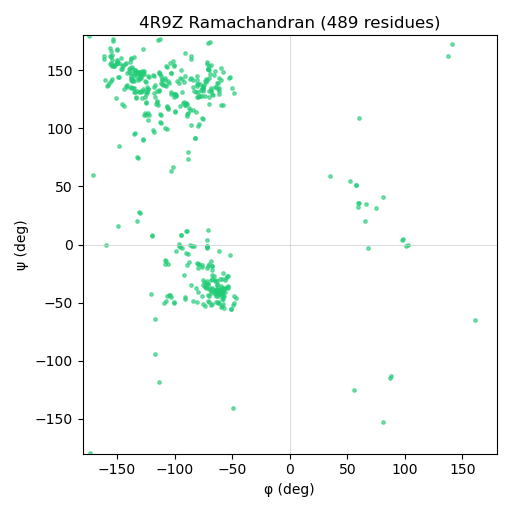 ARG B C 1
ATOM 3705 O O . ARG B 1 259 ? -27.202 14.047 25.588 1.00 52.65 256 ARG B O 1
ATOM 3713 N N . THR B 1 260 ? -28.392 12.789 24.160 1.00 45.76 257 THR B N 1
ATOM 3714 C CA . THR B 1 260 ? -29.366 12.373 25.162 1.00 50.97 257 THR B CA 1
ATOM 3715 C C . THR B 1 260 ? -28.738 11.434 26.191 1.00 54.67 257 THR B C 1
ATOM 3716 O O . THR B 1 260 ? -29.273 11.250 27.287 1.00 49.07 257 THR B O 1
ATOM 3720 N N . GLY B 1 261 ? -27.600 10.843 25.834 1.00 54.78 258 GLY B N 1
ATOM 3721 C CA . GLY B 1 261 ? -26.908 9.932 26.725 1.00 46.77 258 GLY B CA 1
ATOM 3722 C C . GLY B 1 261 ? -27.158 8.460 26.455 1.00 54.36 258 GLY B C 1
ATOM 3723 O O . GLY B 1 261 ? -26.707 7.601 27.216 1.00 45.52 258 GLY B O 1
ATOM 3724 N N . GLU B 1 262 ? -27.896 8.162 25.389 1.00 52.60 259 GLU B N 1
ATOM 3725 C CA . GLU B 1 262 ? -28.068 6.775 24.971 1.00 55.82 259 GLU B CA 1
ATOM 3726 C C . GLU B 1 262 ? -26.795 6.281 24.283 1.00 49.18 259 GLU B C 1
ATOM 3727 O O . GLU B 1 262 ? -26.195 6.995 23.472 1.00 41.88 259 GLU B O 1
ATOM 3733 N N . LEU B 1 263 ? -26.378 5.068 24.631 1.00 41.42 260 LEU B N 1
ATOM 3734 C CA . LEU B 1 263 ? -25.202 4.457 24.023 1.00 43.29 260 LEU B CA 1
ATOM 3735 C C . LEU B 1 263 ? -25.465 4.131 22.552 1.00 40.03 260 LEU B C 1
ATOM 3736 O O . LEU B 1 263 ? -26.497 3.558 22.205 1.00 35.14 260 LEU B O 1
ATOM 3741 N N . VAL B 1 264 ? -24.529 4.507 21.688 1.00 31.91 261 VAL B N 1
ATOM 3742 C CA . VAL B 1 264 ? -24.674 4.257 20.263 1.00 37.32 261 VAL B CA 1
ATOM 3743 C C . VAL B 1 264 ? -23.859 3.039 19.828 1.00 39.78 261 VAL B C 1
ATOM 3744 O O . VAL B 1 264 ? -24.378 2.126 19.183 1.00 37.69 261 VAL B O 1
ATOM 3748 N N . CYS B 1 265 ? -22.585 3.017 20.202 1.00 44.59 262 CYS B N 1
ATOM 3749 C CA . CYS B 1 265 ? -21.733 1.890 19.861 1.00 39.43 262 CYS B CA 1
ATOM 3750 C C . CYS B 1 265 ? -20.573 1.724 20.829 1.00 37.19 262 CYS B C 1
ATOM 3751 O O . CYS B 1 265 ? -20.149 2.683 21.469 1.00 38.67 262 CYS B O 1
ATOM 3754 N N . THR B 1 266 ? -20.080 0.492 20.931 1.00 38.20 263 THR B N 1
ATOM 3755 C CA . THR B 1 266 ? -18.848 0.191 21.652 1.00 29.93 263 THR B CA 1
ATOM 3756 C C . THR B 1 266 ? -17.801 -0.159 20.607 1.00 25.78 263 THR B C 1
ATOM 3757 O O . THR B 1 266 ? -18.118 -0.804 19.612 1.00 35.71 263 THR B O 1
ATOM 3761 N N . VAL B 1 267 ? -16.558 0.265 20.819 1.00 29.81 264 VAL B N 1
ATOM 3762 C CA . VAL B 1 267 ? -15.539 0.193 19.771 1.00 27.66 264 VAL B CA 1
ATOM 3763 C C . VAL B 1 267 ? -14.188 -0.284 20.300 1.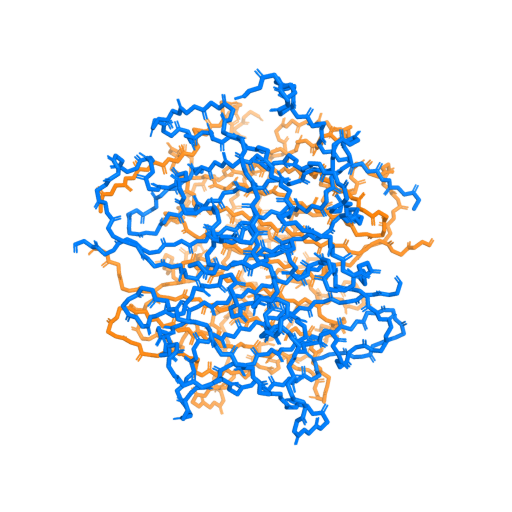00 25.74 264 VAL B C 1
ATOM 3764 O O . VAL B 1 267 ? -13.789 0.069 21.410 1.00 32.98 264 VAL B O 1
ATOM 3768 N N . LYS B 1 268 ? -13.492 -1.095 19.507 1.00 27.13 265 LYS B N 1
ATOM 3769 C CA . LYS B 1 268 ? -12.118 -1.479 19.813 1.00 24.99 265 LYS B CA 1
ATOM 3770 C C . LYS B 1 268 ? -11.260 -1.434 18.554 1.00 24.47 265 LYS B C 1
ATOM 3771 O O . LYS B 1 268 ? -11.707 -1.827 17.481 1.00 29.16 265 LYS B O 1
ATOM 3777 N N . GLN B 1 269 ? -10.024 -0.963 18.687 1.00 24.38 266 GLN B N 1
ATOM 3778 C CA . GLN B 1 269 ? -9.140 -0.841 17.536 1.00 27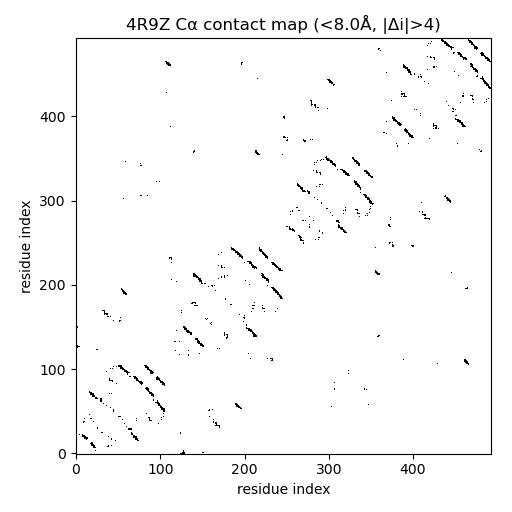.94 266 GLN B CA 1
ATOM 3779 C C . GLN B 1 269 ? -7.702 -1.213 17.879 1.00 26.83 266 GLN B C 1
ATOM 3780 O O . GLN B 1 269 ? -7.161 -0.790 18.900 1.00 27.30 266 GLN B O 1
ATOM 3786 N N . GLU B 1 270 ? -7.079 -1.992 17.003 1.00 23.63 267 GLU B N 1
ATOM 3787 C CA . GLU B 1 270 ? -5.685 -2.365 17.174 1.00 25.87 267 GLU B CA 1
ATOM 3788 C C . GLU B 1 270 ? -4.879 -1.735 16.049 1.00 29.63 267 GLU B C 1
ATOM 3789 O O . GLU B 1 270 ? -5.278 -1.793 14.884 1.00 24.24 267 GLU B O 1
ATOM 3795 N N . MET B 1 271 ? -3.761 -1.108 16.398 1.00 29.78 268 MET B N 1
ATOM 3796 C CA . MET B 1 271 ? -2.941 -0.450 15.391 1.00 29.11 268 MET B CA 1
ATOM 3797 C C . MET B 1 271 ? -1.454 -0.761 15.553 1.00 28.69 268 MET B C 1
ATOM 3798 O O . MET B 1 271 ? -0.973 -1.011 16.660 1.00 28.86 268 MET B O 1
ATOM 3803 N N . TYR B 1 272 ? -0.745 -0.745 14.428 1.00 24.01 269 TYR B N 1
ATOM 3804 C CA . TYR B 1 272 ? 0.674 -1.081 14.358 1.00 29.61 269 TYR B CA 1
ATOM 3805 C C . TYR B 1 272 ? 1.577 0.155 14.341 1.00 32.68 269 TYR B C 1
ATOM 3806 O O . TYR B 1 272 ? 1.358 1.084 13.561 1.00 30.97 269 TYR B O 1
ATOM 3815 N N . PHE B 1 273 ? 2.564 0.173 15.234 1.00 31.24 270 PHE B N 1
ATOM 3816 C CA . PHE B 1 273 ? 3.610 1.198 15.228 1.00 35.13 270 PHE B CA 1
ATOM 3817 C C . PHE B 1 273 ? 4.979 0.617 14.882 1.00 39.69 270 PHE B C 1
ATOM 3818 O O . PHE B 1 273 ? 5.598 -0.049 15.714 1.00 46.68 270 PHE B O 1
ATOM 3826 N N . PRO B 1 274 ? 5.461 0.874 13.657 1.00 38.97 271 PRO B N 1
ATOM 3827 C CA . PRO B 1 274 ? 6.786 0.397 13.242 1.00 39.74 271 PRO B CA 1
ATOM 3828 C C . PRO B 1 274 ? 7.902 0.978 14.102 1.00 47.28 271 PRO B C 1
ATOM 3829 O O . PRO B 1 274 ? 7.934 2.190 14.317 1.00 60.35 271 PRO B O 1
ATOM 3833 N N . PRO B 1 275 ? 8.819 0.125 14.577 1.00 55.75 272 PRO B N 1
ATOM 3834 C CA . PRO B 1 275 ? 10.011 0.608 15.284 1.00 59.99 272 PRO B CA 1
ATOM 3835 C C . PRO B 1 275 ? 10.998 1.289 14.338 1.00 59.98 272 PRO B C 1
ATOM 3836 O O . PRO B 1 275 ? 11.452 2.396 14.636 1.00 67.05 272 PRO B O 1
#

Foldseek 3Di:
DQVVLVVQLPWDDPDLFKTKGAADDDPVQWGAPLSVQLSQLSSQVVNPPQWAWQKKKKFFDATDGNVDIKMKGKDWPDDDPFKTKIKIFIDDPPHTGMIMMIMIGNPDDDDDFDDDFDDQVVAVVVPQKDKGWTDFDLAPQTKTKIKMAGPDDDDPDQRNQVSVVSSVLRVPAVVQVCSNVVNDFDKDWGMKMKGFGDGEDRVAIKMKIKGWHDDDDQKTKIWIWMGHPVRHTTMTMITIMGTDD/DQQVVLVVQLPWDDPDLFKTKGAFDAPVVRWGAPLSVQLSQLVSQVVNQPQWAWQKKKKFFDATDDNVDIKMKGKDWPDDDPFKTKIKIWIDDVVDTGMIMIIMTGDDDDDDDDPFDDDFDDPVVVSLPPQKDKAFGDFDLAPQIKTKMKMAGPDDDPPDQRNQVSVVSSVLRPVAVVSVCSNVVHPFDKFWGMKMKGFDDGEDRVDIKMKIKGWHDADPQKTKMWIWMAHPVRHTTMTMMTIMGTDD

Sequence (493 aa):
SLGDVLATLELERVGQWRFVGQQLPAPANHILGGHISAQALLAASRTAAGREPHSVHTYFLRPGDSRQPVDFEVVDLQEGRTFSARRVTARQDDKILMEAMSSFKVQVVYQPIMPEAPSPESLASLRWFERRTIETETVPPARVPMWWRPDGRVPDDPVLTASLVAYMSAVTLTEPAFAARGGVGASAQRDHSVWFHGRAVLSDWLFYDRSSPSSAGSLALASGTMFNRTGELVCTVKQEMYFPPSSLGDVLATLELERVGQWRFVGQQLPAPANHILGGHISAQALLAASRTAAGREPHSVHTYFLRPGDSRQPVDFEVVDLQEGRTFSARRVTARQDDKILMEAMSSFKVVNQVVYQPIMPEAPSPESWASLRWFERRTIETETVPPARVPMWWRPDGRVPDDPVLTASLVAYMSAVTLTEPAFAARGGVGASAQRDHSVWFHGRAVLSDWLFYDRSSPSSAGSLALASGTMFNRTGELVCTVKQEMYFPP

Organism: Mycolicibacterium paratuberculosis (strain ATCC BAA-968 / K-10) (NCBI:txid262316)

Radius of gyration: 21.3 Å; Cα contacts (8 Å, |Δi|>4): 1243; chains: 2; bounding box: 48×62×61 Å

Nearest PDB structures (foldseek):
  4r9z-assembly1_A  TM=1.004E+00  e=2.475E-51  Mycobacterium avium subsp. paratuberculosis K-10
  4r9z-assembly1_B  TM=9.964E-01  e=2.265E-48  Mycobacterium avium subsp. paratuberculosis K-10
  3rd7-assembly1_A  TM=9.506E-01  e=9.510E-31  Mycobacterium avium 104
  4r4u-assembly2_C  TM=9.357E-01  e=2.406E-28  Yersinia pestis
  3u0a-assembly1_A  TM=9.073E-01  e=2.178E-24  Mycobacterium marinum M

CATH classification: 2.40.160.210

B-factor: mean 40.12, std 15.59, range [10.54, 102.73]